Protein 2DBN (pdb70)

InterPro domains:
  IPR010856 Gig2-like [PF07350] (16-419)
  IPR010856 Gig2-like [PTHR30613] (3-420)
  IPR027443 Isopenicillin N synthase-like superfamily [G3DSA:2.60.120.330] (1-421)

Radius of gyration: 21.1 Å; Cα contacts (8 Å, |Δi|>4): 814; chains: 1; bounding box: 50×50×56 Å

Foldseek 3Di:
DLVVQADQADDPDLLVSLLVLLVVLCVLQVCLVVLLVVVLVVVLVVLVVLVVCVVVVHDQAQEAELVCLVVVNQDPVSLVSCQAQQKYKYAQLDPLVLLLVLVVQVVVLCVQLVVVVPHVKDWDLAFFFPSQVCVQLDPSNLSVQLSLLVSAPQADPNDGFFDSNAFAFDTDIKIKFAFQDFFQWWAKFADLEASCCRRHPLNCVLCVCLSNSVLVPRRLRYCHSLQVRAYYDDCHDQFRFQKWKKAASAWAAPPQFFKWWLRGLSCVSSLVSQCSDDPHDSSDSPPDDPPDTHGDDCVRHVSRVSRIGGDHTGRGSMMMIGGNSIIMITHTHGRGDTMGIIRIDTNTGDHPRQLVQLQQVLVCQQQQFRRDVDDGPSSCSPGPSGQHPVNDDPSNCVSSVHD

Nearest PDB structures (foldseek):
  2dbn-assembly1_A  TM=1.002E+00  e=2.010E-84  Escherichia coli
  2dbi-assembly1_A  TM=1.001E+00  e=2.478E-79  Escherichia coli
  2csg-assembly1_A  TM=9.827E-01  e=4.755E-68  Salmonella enterica subsp. enterica serovar Typhimurium str. LT2
  7twe-assembly2_B  TM=9.689E-01  e=1.914E-48  Yersinia pestis CO92
  4rgk-assembly1_A  TM=9.659E-01  e=1.629E-47  Yersinia pestis

Sequence (403 aa):
MASTFTSDTLPADHKAAIRQMKHALRAQLGDVQQIFNQLSDDIATRVAEINALKAQGDAVWPVLSYADIKAGHVTAEQREQIKRRGCAVIKGHFPREQALGWDQSMLDYLDRNRFDEVYRPEIYPIYWSQAQMQARQSEEMANAQSFLNRLWTFESDGKQWFNPDVSVIYPDRIRRRPPGTTSKGLGAHTDSGALERWLLPAYQRVFANVFNGNLAQYDPWHAAHRTEVEEYTVDKCSVFRTFQGWTALSDMLPGQGLLHVVPIPEAMAYVLLRPLLDDVPEDELCGVAPGRVLPVSEQWHPLLIEALTSIPKLEAGDSVWWHCDVIHSVAPVENQQGWGNVMYIPAAPMCEKNLAYAHKVKAALEKGASPGDFPREDYETNWEGRFTLADLNIHGKRALGMD

Organism: Escherichia coli (strain K12) (NCBI:txid83333)

Structure (mmCIF, N/CA/C/O backbone):
data_2DBN
#
_entry.id   2DBN
#
_cell.length_a   69.688
_cell.length_b   69.688
_cell.length_c   174.649
_cell.angle_alpha   90.00
_cell.angle_beta   90.00
_cell.angle_gamma   120.00
#
_symmetry.space_group_name_H-M   'P 31 2 1'
#
loop_
_entity.id
_entity.type
_entity.pdbx_description
1 polymer 'Hypothetical protein ybiU'
2 non-polymer 'SULFATE ION'
3 water water
#
loop_
_atom_site.group_PDB
_atom_site.id
_atom_site.type_symbol
_atom_site.label_atom_id
_atom_site.label_alt_id
_atom_site.label_comp_id
_atom_site.label_asym_id
_atom_site.label_entity_id
_atom_site.label_seq_id
_atom_site.pdbx_PDB_ins_code
_atom_site.Cartn_x
_atom_site.Cartn_y
_atom_site.Cartn_z
_atom_site.occupancy
_atom_site.B_iso_or_equiv
_atom_site.auth_seq_id
_atom_site.auth_comp_id
_atom_site.auth_asym_id
_atom_site.auth_atom_id
_atom_site.pdbx_PDB_model_num
ATOM 1 N N . MET A 1 41 ? 29.353 38.251 67.691 1.00 40.99 1 MET A N 1
ATOM 2 C CA . MET A 1 41 ? 29.185 36.859 68.199 1.00 40.21 1 MET A CA 1
ATOM 3 C C . MET A 1 41 ? 30.188 35.942 67.505 1.00 40.10 1 MET A C 1
ATOM 4 O O . MET A 1 41 ? 30.957 35.239 68.160 1.00 40.52 1 MET A O 1
ATOM 9 N N . ALA A 1 42 ? 30.185 35.968 66.176 1.00 38.58 2 ALA A N 1
ATOM 10 C CA . ALA A 1 42 ? 31.091 35.136 65.392 1.00 37.50 2 ALA A CA 1
ATOM 11 C C . ALA A 1 42 ? 32.501 35.718 65.325 1.00 36.74 2 ALA A C 1
ATOM 12 O O . ALA A 1 42 ? 33.486 34.980 65.296 1.00 36.06 2 ALA A O 1
ATOM 14 N N . SER A 1 43 ? 32.597 37.044 65.306 1.00 36.42 3 SER A N 1
ATOM 15 C CA . SER A 1 43 ? 33.892 37.709 65.227 1.00 35.77 3 SER A CA 1
ATOM 16 C C . SER A 1 43 ? 34.811 37.390 66.405 1.00 34.49 3 SER A C 1
ATOM 17 O O . SER A 1 43 ? 36.018 37.624 66.332 1.00 35.33 3 SER A O 1
ATOM 20 N N . THR A 1 44 ? 34.249 36.853 67.484 1.00 32.62 4 THR A N 1
ATOM 21 C CA . THR A 1 44 ? 35.053 36.522 68.658 1.00 29.85 4 THR A CA 1
ATOM 22 C C . THR A 1 44 ? 35.893 35.268 68.441 1.00 28.38 4 THR A C 1
ATOM 23 O O . THR A 1 44 ? 36.825 35.004 69.202 1.00 27.95 4 THR A O 1
ATOM 27 N N . PHE A 1 45 ? 35.573 34.497 67.404 1.00 25.00 5 PHE A N 1
ATOM 28 C CA . PHE A 1 45 ? 36.317 33.269 67.140 1.00 22.20 5 PHE A CA 1
ATOM 29 C C . PHE A 1 45 ? 36.634 32.986 65.674 1.00 20.63 5 PHE A C 1
ATOM 30 O O . PHE A 1 45 ? 37.471 32.134 65.385 1.00 20.35 5 PHE A O 1
ATOM 38 N N . THR A 1 46 ? 35.973 33.680 64.751 1.00 20.89 6 THR A N 1
ATOM 39 C CA . THR A 1 46 ? 36.224 33.442 63.330 1.00 21.26 6 THR A CA 1
ATOM 40 C C . THR A 1 46 ? 37.553 34.018 62.856 1.00 23.76 6 THR A C 1
ATOM 41 O O . THR A 1 46 ? 38.103 34.940 63.460 1.00 22.52 6 THR A O 1
ATOM 45 N N . SER A 1 47 ? 38.057 33.461 61.761 1.00 23.83 7 SER A N 1
ATOM 46 C CA . SER A 1 47 ? 39.315 33.901 61.170 1.00 25.63 7 SER A CA 1
ATOM 47 C C . SER A 1 47 ? 39.318 33.541 59.691 1.00 24.91 7 SER A C 1
ATOM 48 O O . SER A 1 47 ? 39.016 32.406 59.323 1.00 23.64 7 SER A O 1
ATOM 51 N N . ASP A 1 48 ? 39.657 34.511 58.847 1.00 24.46 8 ASP A N 1
ATOM 52 C CA . ASP A 1 48 ? 39.695 34.287 57.407 1.00 25.25 8 ASP A CA 1
ATOM 53 C C . ASP A 1 48 ? 40.769 33.288 57.007 1.00 23.44 8 ASP A C 1
ATOM 54 O O . ASP A 1 48 ? 40.723 32.723 55.916 1.00 24.07 8 ASP A O 1
ATOM 59 N N . THR A 1 49 ? 41.740 33.081 57.889 1.00 22.14 9 THR A N 1
ATOM 60 C CA . THR A 1 49 ? 42.816 32.139 57.622 1.00 22.81 9 THR A CA 1
ATOM 61 C C . THR A 1 49 ? 43.057 31.262 58.842 1.00 22.83 9 THR A C 1
ATOM 62 O O . THR A 1 49 ? 42.498 31.506 59.911 1.00 23.32 9 THR A O 1
ATOM 66 N N . LEU A 1 50 ? 43.883 30.236 58.675 1.00 23.99 10 LEU A N 1
ATOM 67 C CA . LEU A 1 50 ? 44.188 29.315 59.764 1.00 25.16 10 LEU A CA 1
ATOM 68 C C . LEU A 1 50 ? 44.633 30.056 61.023 1.00 26.52 10 LEU A C 1
ATOM 69 O O . LEU A 1 50 ? 45.607 30.804 61.003 1.00 25.16 10 LEU A O 1
ATOM 74 N N . PRO A 1 51 ? 43.918 29.856 62.141 1.00 27.48 11 PRO A N 1
ATOM 75 C CA . PRO A 1 51 ? 44.280 30.526 63.393 1.00 27.68 11 PRO A CA 1
ATOM 76 C C . PRO A 1 51 ? 45.592 29.983 63.953 1.00 27.26 11 PRO A C 1
ATOM 77 O O . PRO A 1 51 ? 45.878 28.791 63.833 1.00 26.60 11 PRO A O 1
ATOM 81 N N . ALA A 1 52 ? 46.390 30.861 64.553 1.00 27.85 12 ALA A N 1
ATOM 82 C CA . ALA A 1 52 ? 47.672 30.459 65.124 1.00 28.48 12 ALA A CA 1
ATOM 83 C C . ALA A 1 52 ? 47.471 29.408 66.213 1.00 29.22 12 ALA A C 1
ATOM 84 O O . ALA A 1 52 ? 48.290 28.504 66.376 1.00 30.01 12 ALA A O 1
ATOM 86 N N . ASP A 1 53 ? 46.375 29.540 66.953 1.00 28.48 13 ASP A N 1
ATOM 87 C CA . ASP A 1 53 ? 46.036 28.609 68.028 1.00 27.36 13 ASP A CA 1
ATOM 88 C C . ASP A 1 53 ? 44.616 28.123 67.742 1.00 25.86 13 ASP A C 1
ATOM 89 O O . ASP A 1 53 ? 43.647 28.693 68.248 1.00 25.59 13 ASP A O 1
ATOM 94 N N . HIS A 1 54 ? 44.490 27.075 66.934 1.00 23.73 14 HIS A N 1
ATOM 95 C CA . HIS A 1 54 ? 43.170 26.569 66.583 1.00 23.08 14 HIS A CA 1
ATOM 96 C C . HIS A 1 54 ? 42.383 26.005 67.762 1.00 21.84 14 HIS A C 1
ATOM 97 O O . HIS A 1 54 ? 41.160 26.107 67.789 1.00 19.96 14 HIS A O 1
ATOM 104 N N . LYS A 1 55 ? 43.071 25.425 68.742 1.00 20.89 15 LYS A N 1
ATOM 105 C CA . LYS A 1 55 ? 42.372 24.871 69.897 1.00 20.79 15 LYS A CA 1
ATOM 106 C C . LYS A 1 55 ? 41.687 25.973 70.698 1.00 20.43 15 LYS A C 1
ATOM 107 O O . LYS A 1 55 ? 40.561 25.800 71.166 1.00 20.34 15 LYS A O 1
ATOM 113 N N . ALA A 1 56 ? 42.364 27.107 70.855 1.00 19.23 16 ALA A N 1
ATOM 114 C CA . ALA A 1 56 ? 41.790 28.228 71.591 1.00 18.62 16 ALA A CA 1
ATOM 115 C C . ALA A 1 56 ? 40.591 28.793 70.831 1.00 17.66 16 ALA A C 1
ATOM 116 O O . ALA A 1 56 ? 39.587 29.175 71.434 1.00 18.19 16 ALA A O 1
ATOM 118 N N . ALA A 1 57 ? 40.702 28.850 69.507 1.00 17.88 17 ALA A N 1
ATOM 119 C CA . ALA A 1 57 ? 39.616 29.363 68.676 1.00 17.45 17 ALA A CA 1
ATOM 120 C C . ALA A 1 57 ? 38.417 28.428 68.787 1.00 17.08 17 ALA A C 1
ATOM 121 O O . ALA A 1 57 ? 37.268 28.869 68.818 1.00 16.59 17 ALA A O 1
ATOM 123 N N . ILE A 1 58 ? 38.695 27.130 68.844 1.00 16.21 18 ILE A N 1
ATOM 124 C CA . ILE A 1 58 ? 37.642 26.128 68.961 1.00 15.62 18 ILE A CA 1
ATOM 125 C C . ILE A 1 58 ? 36.922 26.291 70.299 1.00 15.44 18 ILE A C 1
ATOM 126 O O . ILE A 1 58 ? 35.692 26.264 70.359 1.00 15.33 18 ILE A O 1
ATOM 131 N N . ARG A 1 59 ? 37.688 26.469 71.371 1.00 14.17 19 ARG A N 1
ATOM 132 C CA . ARG A 1 59 ? 37.084 26.632 72.687 1.00 14.51 19 ARG A CA 1
ATOM 133 C C . ARG A 1 59 ? 36.160 27.851 72.744 1.00 15.18 19 ARG A C 1
ATOM 134 O O . ARG A 1 59 ? 35.055 27.771 73.283 1.00 13.49 19 ARG A O 1
ATOM 142 N N . GLN A 1 60 ? 36.597 28.976 72.182 1.00 14.84 20 GLN A N 1
ATOM 143 C CA . GLN A 1 60 ? 35.766 30.178 72.186 1.00 15.33 20 GLN A CA 1
ATOM 144 C C . GLN A 1 60 ? 34.563 29.978 71.267 1.00 14.48 20 GLN A C 1
ATOM 145 O O . GLN A 1 60 ? 33.462 30.438 71.570 1.00 14.92 20 GLN A O 1
ATOM 151 N N . MET A 1 61 ? 34.769 29.285 70.150 1.00 13.47 21 MET A N 1
ATOM 152 C CA . MET A 1 61 ? 33.672 29.024 69.218 1.00 13.58 21 MET A CA 1
ATOM 153 C C . MET A 1 61 ? 32.574 28.248 69.931 1.00 13.32 21 MET A C 1
ATOM 154 O O . MET A 1 61 ? 31.396 28.579 69.811 1.00 13.84 21 MET A O 1
ATOM 159 N N . LYS A 1 62 ? 32.962 27.225 70.686 1.00 13.37 22 LYS A N 1
ATOM 160 C CA . LYS A 1 62 ? 31.985 26.416 71.401 1.00 13.31 22 LYS A CA 1
ATOM 161 C C . LYS A 1 62 ? 31.226 27.229 72.433 1.00 12.90 22 LYS A C 1
ATOM 162 O O . LYS A 1 62 ? 30.011 27.106 72.555 1.00 13.87 22 LYS A O 1
ATOM 168 N N . HIS A 1 63 ? 31.937 28.064 73.179 1.00 12.08 23 HIS A N 1
ATOM 169 C CA . HIS A 1 63 ? 31.269 28.873 74.189 1.00 12.87 23 HIS A CA 1
ATOM 170 C C . HIS A 1 63 ? 30.267 29.824 73.548 1.00 11.82 23 HIS A C 1
ATOM 171 O O . HIS A 1 63 ? 29.122 29.922 73.986 1.00 13.20 23 HIS A O 1
ATOM 178 N N . ALA A 1 64 ? 30.704 30.520 72.505 1.00 12.83 24 ALA A N 1
ATOM 179 C CA . ALA A 1 64 ? 29.849 31.472 71.812 1.00 13.67 24 ALA A CA 1
ATOM 180 C C . ALA A 1 64 ? 28.617 30.829 71.175 1.00 13.64 24 ALA A C 1
ATOM 181 O O . ALA A 1 64 ? 27.496 31.306 71.360 1.00 13.54 24 ALA A O 1
ATOM 183 N N . LEU A 1 65 ? 28.820 29.747 70.428 1.00 13.34 25 LEU A N 1
ATOM 184 C CA . LEU A 1 65 ? 27.702 29.087 69.763 1.00 13.59 25 LEU A CA 1
ATOM 185 C C . LEU A 1 65 ? 26.760 28.352 70.711 1.00 13.14 25 LEU A C 1
ATOM 186 O O . LEU A 1 65 ? 25.550 28.324 70.486 1.00 13.75 25 LEU A O 1
ATOM 191 N N . ARG A 1 66 ? 27.297 27.751 71.768 1.00 12.29 26 ARG A N 1
ATOM 192 C CA . ARG A 1 66 ? 26.429 27.065 72.718 1.00 13.09 26 ARG A CA 1
ATOM 193 C C . ARG A 1 66 ? 25.509 28.095 73.362 1.00 13.51 26 ARG A C 1
ATOM 194 O O . ARG A 1 66 ? 24.354 27.809 73.659 1.00 13.88 26 ARG A O 1
ATOM 202 N N . ALA A 1 67 ? 26.029 29.301 73.566 1.00 15.92 27 ALA A N 1
ATOM 203 C CA . ALA A 1 67 ? 25.239 30.370 74.164 1.00 16.66 27 ALA A CA 1
ATOM 204 C C . ALA A 1 67 ? 24.135 30.792 73.202 1.00 17.55 27 ALA A C 1
ATOM 205 O O . ALA A 1 67 ? 22.984 30.977 73.603 1.00 18.43 27 ALA A O 1
ATOM 207 N N . GLN A 1 68 ? 24.486 30.942 71.929 1.00 17.69 28 GLN A N 1
ATOM 208 C CA . GLN A 1 68 ? 23.509 31.339 70.920 1.00 19.88 28 GLN A CA 1
ATOM 209 C C . GLN A 1 68 ? 22.414 30.286 70.763 1.00 19.32 28 GLN A C 1
ATOM 210 O O . GLN A 1 68 ? 21.237 30.619 70.624 1.00 19.46 28 GLN A O 1
ATOM 216 N N . LEU A 1 69 ? 22.807 29.016 70.789 1.00 17.42 29 LEU A N 1
ATOM 217 C CA . LEU A 1 69 ? 21.858 27.917 70.651 1.00 17.45 29 LEU A CA 1
ATOM 218 C C . LEU A 1 69 ? 20.963 27.764 71.876 1.00 18.21 29 LEU A C 1
ATOM 219 O O . LEU A 1 69 ? 19.791 27.410 71.752 1.00 18.27 29 LEU A O 1
ATOM 224 N N . GLY A 1 70 ? 21.519 28.029 73.055 1.00 17.79 30 GLY A N 1
ATOM 225 C CA . GLY A 1 70 ? 20.751 27.918 74.282 1.00 18.64 30 GLY A CA 1
ATOM 226 C C . GLY A 1 70 ? 20.622 26.495 74.792 1.00 18.11 30 GLY A C 1
ATOM 227 O O . GLY A 1 70 ? 21.127 26.163 75.862 1.00 18.99 30 GLY A O 1
ATOM 228 N N . ASP A 1 71 ? 19.936 25.654 74.027 1.00 17.76 31 ASP A N 1
ATOM 229 C CA . ASP A 1 71 ? 19.742 24.259 74.402 1.00 17.81 31 ASP A CA 1
ATOM 230 C C . ASP A 1 71 ? 20.100 23.395 73.201 1.00 16.26 31 ASP A C 1
ATOM 231 O O . ASP A 1 71 ? 19.232 22.776 72.591 1.00 16.19 31 ASP A O 1
ATOM 236 N N . VAL A 1 72 ? 21.383 23.346 72.868 1.00 15.81 32 VAL A N 1
ATOM 237 C CA . VAL A 1 72 ? 21.817 22.568 71.719 1.00 14.03 32 VAL A CA 1
ATOM 238 C C . VAL A 1 72 ? 21.364 21.108 71.744 1.00 14.56 32 VAL A C 1
ATOM 239 O O . VAL A 1 72 ? 21.075 20.539 70.695 1.00 14.76 32 VAL A O 1
ATOM 243 N N . GLN A 1 73 ? 21.288 20.494 72.922 1.00 14.27 33 GLN A N 1
ATOM 244 C CA . GLN A 1 73 ? 20.875 19.093 72.978 1.00 14.94 33 GLN A CA 1
ATOM 245 C C . GLN A 1 73 ? 19.461 18.895 72.435 1.00 14.91 33 GLN A C 1
ATOM 246 O O . GLN A 1 73 ? 19.210 17.964 71.673 1.00 14.65 33 GLN A O 1
ATOM 252 N N . GLN A 1 74 ? 18.541 19.774 72.821 1.00 15.80 34 GLN A N 1
ATOM 253 C CA . GLN A 1 74 ? 17.159 19.682 72.351 1.00 18.14 34 GLN A CA 1
ATOM 254 C C . GLN A 1 74 ? 17.101 19.909 70.841 1.00 17.06 34 GLN A C 1
ATOM 255 O O . GLN A 1 74 ? 16.399 19.197 70.119 1.00 17.12 34 GLN A O 1
ATOM 261 N N . ILE A 1 75 ? 17.845 20.906 70.371 1.00 15.35 35 ILE A N 1
ATOM 262 C CA . ILE A 1 75 ? 17.898 21.230 68.950 1.00 14.31 35 ILE A CA 1
ATOM 263 C C . ILE A 1 75 ? 18.471 20.043 68.176 1.00 14.20 35 ILE A C 1
ATOM 264 O O . ILE A 1 75 ? 17.975 19.689 67.105 1.00 14.68 35 ILE A O 1
ATOM 269 N N . PHE A 1 76 ? 19.510 19.425 68.731 1.00 12.81 36 PHE A N 1
ATOM 270 C CA . PHE A 1 76 ? 20.149 18.275 68.097 1.00 13.90 36 PHE A CA 1
ATOM 271 C C . PHE A 1 76 ? 19.197 17.078 68.038 1.00 14.68 36 PHE A C 1
ATOM 272 O O . PHE A 1 76 ? 19.152 16.353 67.042 1.00 14.02 36 PHE A O 1
ATOM 280 N N . ASN A 1 77 ? 18.438 16.872 69.110 1.00 14.66 37 ASN A N 1
ATOM 281 C CA . ASN A 1 77 ? 17.488 15.767 69.163 1.00 16.03 37 ASN A CA 1
ATOM 282 C C . ASN A 1 77 ? 16.436 15.914 68.067 1.00 15.34 37 ASN A C 1
ATOM 283 O O . ASN A 1 77 ? 16.102 14.947 67.382 1.00 16.49 37 ASN A O 1
ATOM 288 N N . GLN A 1 78 ? 15.923 17.128 67.902 1.00 15.80 38 GLN A N 1
ATOM 289 C CA . GLN A 1 78 ? 14.912 17.393 66.885 1.00 16.96 38 GLN A CA 1
ATOM 290 C C . GLN A 1 78 ? 15.494 17.189 65.493 1.00 16.37 38 GLN A C 1
ATOM 291 O O . GLN A 1 78 ? 14.848 16.612 64.616 1.00 15.80 38 GLN A O 1
ATOM 297 N N . LEU A 1 79 ? 16.715 17.675 65.294 1.00 14.94 39 LEU A N 1
ATOM 298 C CA . LEU A 1 79 ? 17.395 17.537 64.010 1.00 14.01 39 LEU A CA 1
ATOM 299 C C . LEU A 1 79 ? 17.612 16.058 63.721 1.00 15.09 39 LEU A C 1
ATOM 300 O O . LEU A 1 79 ? 17.449 15.603 62.584 1.00 14.91 39 LEU A O 1
ATOM 305 N N . SER A 1 80 ? 17.986 15.311 64.755 1.00 13.69 40 SER A N 1
ATOM 306 C CA . SER A 1 80 ? 18.218 13.877 64.614 1.00 15.10 40 SER A CA 1
ATOM 307 C C . SER A 1 80 ? 16.936 13.185 64.172 1.00 16.39 40 SER A C 1
ATOM 308 O O . SER A 1 80 ? 16.965 12.304 63.316 1.00 16.14 40 SER A O 1
ATOM 311 N N . ASP A 1 81 ? 15.811 13.584 64.757 1.00 16.70 41 ASP A N 1
ATOM 312 C CA . ASP A 1 81 ? 14.527 12.994 64.390 1.00 17.06 41 ASP A CA 1
ATOM 313 C C . ASP A 1 81 ? 14.202 13.295 62.928 1.00 16.37 41 ASP A C 1
ATOM 314 O O . ASP A 1 81 ? 13.707 12.432 62.207 1.00 15.76 41 ASP A O 1
ATOM 319 N N . ASP A 1 82 ? 14.488 14.516 62.484 1.00 16.71 42 ASP A N 1
ATOM 320 C CA . ASP A 1 82 ? 14.214 14.884 61.098 1.00 16.79 42 ASP A CA 1
ATOM 321 C C . ASP A 1 82 ? 15.096 14.095 60.141 1.00 16.24 42 ASP A C 1
ATOM 322 O O . ASP A 1 82 ? 14.628 13.602 59.111 1.00 17.01 42 ASP A O 1
ATOM 327 N N . ILE A 1 83 ? 16.375 13.969 60.478 1.00 14.48 43 ILE A N 1
ATOM 328 C CA . ILE A 1 83 ? 17.283 13.214 59.628 1.00 12.83 43 ILE A CA 1
ATOM 329 C C . ILE A 1 83 ? 16.872 11.744 59.648 1.00 13.83 43 ILE A C 1
ATOM 330 O O . ILE A 1 83 ? 16.960 11.053 58.634 1.00 12.87 43 ILE A O 1
ATOM 335 N N . ALA A 1 84 ? 16.394 11.277 60.797 1.00 13.77 44 ALA A N 1
ATOM 336 C CA . ALA A 1 84 ? 15.961 9.890 60.926 1.00 13.98 44 ALA A CA 1
ATOM 337 C C . ALA A 1 84 ? 14.833 9.557 59.950 1.00 13.72 44 ALA A C 1
ATOM 338 O O . ALA A 1 84 ? 14.744 8.430 59.480 1.00 13.68 44 ALA A O 1
ATOM 340 N N . THR A 1 85 ? 13.971 10.527 59.643 1.00 14.43 45 THR A N 1
ATOM 341 C CA . THR A 1 85 ? 12.878 10.257 58.709 1.00 13.72 45 THR A CA 1
ATOM 342 C C . THR A 1 85 ? 13.460 9.927 57.341 1.00 14.72 45 THR A C 1
ATOM 343 O O . THR A 1 85 ? 12.925 9.090 56.608 1.00 14.93 45 THR A O 1
ATOM 347 N N . ARG A 1 86 ? 14.566 10.581 57.004 1.00 14.16 46 ARG A N 1
ATOM 348 C CA . ARG A 1 86 ? 15.226 10.341 55.729 1.00 13.76 46 ARG A CA 1
ATOM 349 C C . ARG A 1 86 ? 15.920 8.981 55.746 1.00 13.57 46 ARG A C 1
ATOM 350 O O . ARG A 1 86 ? 15.881 8.246 54.759 1.00 13.25 46 ARG A O 1
ATOM 358 N N . VAL A 1 87 ? 16.555 8.644 56.866 1.00 11.30 47 VAL A N 1
ATOM 359 C CA . VAL A 1 87 ? 17.225 7.351 56.982 1.00 12.53 47 VAL A CA 1
ATOM 360 C C . VAL A 1 87 ? 16.171 6.256 56.824 1.00 13.02 47 VAL A C 1
ATOM 361 O O . VAL A 1 87 ? 16.416 5.222 56.197 1.00 12.63 47 VAL A O 1
ATOM 365 N N . ALA A 1 88 ? 14.988 6.494 57.383 1.00 12.17 48 ALA A N 1
ATOM 366 C CA . ALA A 1 88 ? 13.902 5.524 57.279 1.00 12.71 48 ALA A CA 1
ATOM 367 C C . ALA A 1 88 ? 13.499 5.346 55.815 1.00 12.33 48 ALA A C 1
ATOM 368 O O . ALA A 1 88 ? 13.287 4.225 55.357 1.00 12.64 48 ALA A O 1
ATOM 370 N N . GLU A 1 89 ? 13.398 6.452 55.081 1.00 13.06 49 GLU A N 1
ATOM 371 C CA . GLU A 1 89 ? 13.035 6.393 53.667 1.00 12.91 49 GLU A CA 1
ATOM 372 C C . GLU A 1 89 ? 14.069 5.577 52.904 1.00 13.34 49 GLU A C 1
ATOM 373 O O . GLU A 1 89 ? 13.726 4.745 52.062 1.00 13.05 49 GLU A O 1
ATOM 379 N N . ILE A 1 90 ? 15.339 5.829 53.205 1.00 12.73 50 ILE A N 1
ATOM 380 C CA . ILE A 1 90 ? 16.444 5.131 52.558 1.00 12.82 50 ILE A CA 1
ATOM 381 C C . ILE A 1 90 ? 16.407 3.632 52.846 1.00 13.54 50 ILE A C 1
ATOM 382 O O . ILE A 1 90 ? 16.595 2.816 51.941 1.00 14.05 50 ILE A O 1
ATOM 387 N N . ASN A 1 91 ? 16.156 3.263 54.100 1.00 13.39 51 ASN A N 1
ATOM 388 C CA . ASN A 1 91 ? 16.095 1.851 54.451 1.00 13.34 51 ASN A CA 1
ATOM 389 C C . ASN A 1 91 ? 14.885 1.167 53.829 1.00 12.70 51 ASN A C 1
ATOM 390 O O . ASN A 1 91 ? 14.927 -0.026 53.534 1.00 14.42 51 ASN A O 1
ATOM 395 N N . ALA A 1 92 ? 13.810 1.922 53.633 1.00 13.73 52 ALA A N 1
ATOM 396 C CA . ALA A 1 92 ? 12.606 1.376 53.018 1.00 14.18 52 ALA A CA 1
ATOM 397 C C . ALA A 1 92 ? 12.908 1.104 51.543 1.00 16.36 52 ALA A C 1
ATOM 398 O O . ALA A 1 92 ? 12.508 0.075 50.987 1.00 15.10 52 ALA A O 1
ATOM 400 N N . LEU A 1 93 ? 13.623 2.029 50.910 1.00 15.08 53 LEU A N 1
ATOM 401 C CA . LEU A 1 93 ? 13.981 1.869 49.507 1.00 15.30 53 LEU A CA 1
ATOM 402 C C . LEU A 1 93 ? 14.895 0.666 49.323 1.00 15.00 53 LEU A C 1
ATOM 403 O O . LEU A 1 93 ? 14.707 -0.127 48.401 1.00 17.18 53 LEU A O 1
ATOM 408 N N . LYS A 1 94 ? 15.883 0.527 50.204 1.00 15.19 54 LYS A N 1
ATOM 409 C CA . LYS A 1 94 ? 16.817 -0.592 50.122 1.00 14.43 54 LYS A CA 1
ATOM 410 C C . LYS A 1 94 ? 16.086 -1.919 50.306 1.00 17.30 54 LYS A C 1
ATOM 411 O O . LYS A 1 94 ? 16.392 -2.904 49.633 1.00 17.34 54 LYS A O 1
ATOM 417 N N . ALA A 1 95 ? 15.115 -1.931 51.215 1.00 16.55 55 ALA A N 1
ATOM 418 C CA . ALA A 1 95 ? 14.331 -3.131 51.494 1.00 19.63 55 ALA A CA 1
ATOM 419 C C . ALA A 1 95 ? 13.517 -3.557 50.275 1.00 20.99 55 ALA A C 1
ATOM 420 O O . ALA A 1 95 ? 13.305 -4.749 50.048 1.00 22.09 55 ALA A O 1
ATOM 422 N N . GLN A 1 96 ? 13.068 -2.581 49.493 1.00 22.48 56 GLN A N 1
ATOM 423 C CA . GLN A 1 96 ? 12.273 -2.855 48.299 1.00 25.72 56 GLN A CA 1
ATOM 424 C C . GLN A 1 96 ? 13.166 -3.109 47.091 1.00 26.34 56 GLN A C 1
ATOM 425 O O . GLN A 1 96 ? 12.682 -3.423 46.002 1.00 26.82 56 GLN A O 1
ATOM 431 N N . GLY A 1 97 ? 14.473 -2.975 47.291 1.00 26.60 57 GLY A N 1
ATOM 432 C CA . GLY A 1 97 ? 15.411 -3.182 46.205 1.00 27.55 57 GLY A CA 1
ATOM 433 C C . GLY A 1 97 ? 15.366 -2.005 45.251 1.00 28.99 57 GLY A C 1
ATOM 434 O O . GLY A 1 97 ? 16.008 -2.020 44.197 1.00 30.10 57 GLY A O 1
ATOM 435 N N . ASP A 1 98 ? 14.603 -0.982 45.625 1.00 28.52 58 ASP A N 1
ATOM 436 C CA . ASP A 1 98 ? 14.463 0.213 44.802 1.00 29.37 58 ASP A CA 1
ATOM 437 C C . ASP A 1 98 ? 15.687 1.105 44.906 1.00 28.42 58 ASP A C 1
ATOM 438 O O . ASP A 1 98 ? 16.381 1.121 45.921 1.00 30.49 58 ASP A O 1
ATOM 443 N N . ALA A 1 99 ? 15.943 1.856 43.843 1.00 28.01 59 ALA A N 1
ATOM 444 C CA . ALA A 1 99 ? 17.088 2.746 43.807 1.00 23.99 59 ALA A CA 1
ATOM 445 C C . ALA A 1 99 ? 16.965 3.867 44.832 1.00 22.05 59 ALA A C 1
ATOM 446 O O . ALA A 1 99 ? 15.879 4.417 45.044 1.00 21.15 59 ALA A O 1
ATOM 448 N N . VAL A 1 100 ? 18.088 4.182 45.472 1.00 15.73 60 VAL A N 1
ATOM 449 C CA . VAL A 1 100 ? 18.158 5.247 46.464 1.00 13.64 60 VAL A CA 1
ATOM 450 C C . VAL A 1 100 ? 18.732 6.467 45.745 1.00 12.38 60 VAL A C 1
ATOM 451 O O . VAL A 1 100 ? 18.167 7.560 45.801 1.00 12.14 60 VAL A O 1
ATOM 455 N N . TRP A 1 101 ? 19.861 6.278 45.069 1.00 12.75 61 TRP A N 1
ATOM 456 C CA . TRP A 1 101 ? 20.460 7.366 44.300 1.00 11.27 61 TRP A CA 1
ATOM 457 C C . TRP A 1 101 ? 19.484 7.733 43.187 1.00 11.92 61 TRP A C 1
ATOM 458 O O . TRP A 1 101 ? 19.006 6.854 42.472 1.00 12.55 61 TRP A O 1
ATOM 469 N N . PRO A 1 102 ? 19.163 9.028 43.025 1.00 11.47 62 PRO A N 1
ATOM 470 C CA . PRO A 1 102 ? 18.238 9.363 41.938 1.00 12.72 62 PRO A CA 1
ATOM 471 C C . PRO A 1 102 ? 18.922 8.993 40.618 1.00 13.12 62 PRO A C 1
ATOM 472 O O . PRO A 1 102 ? 20.119 9.239 40.445 1.00 13.24 62 PRO A O 1
ATOM 476 N N . VAL A 1 103 ? 18.175 8.395 39.697 1.00 12.70 63 VAL A N 1
ATOM 477 C CA . VAL A 1 103 ? 18.738 8.002 38.411 1.00 14.13 63 VAL A CA 1
ATOM 478 C C . VAL A 1 103 ? 18.042 8.738 37.273 1.00 14.41 63 VAL A C 1
ATOM 479 O O . VAL A 1 103 ? 16.832 8.608 37.090 1.00 15.57 63 VAL A O 1
ATOM 483 N N . LEU A 1 104 ? 18.808 9.523 36.520 1.00 13.93 64 LEU A N 1
ATOM 484 C CA . LEU A 1 104 ? 18.264 10.273 35.391 1.00 15.91 64 LEU A CA 1
ATOM 485 C C . LEU A 1 104 ? 18.986 9.863 34.122 1.00 14.96 64 LEU A C 1
ATOM 486 O O . LEU A 1 104 ? 20.156 9.487 34.161 1.00 14.93 64 LEU A O 1
ATOM 491 N N . SER A 1 105 ? 18.294 9.932 32.993 1.00 13.85 65 SER A N 1
ATOM 492 C CA . SER A 1 105 ? 18.931 9.587 31.730 1.00 13.88 65 SER A CA 1
ATOM 493 C C . SER A 1 105 ? 19.507 10.871 31.153 1.00 13.37 65 SER A C 1
ATOM 494 O O . SER A 1 105 ? 18.896 11.941 31.260 1.00 12.65 65 SER A O 1
ATOM 497 N N . TYR A 1 106 ? 20.688 10.780 30.555 1.00 12.64 66 TYR A N 1
ATOM 498 C CA . TYR A 1 106 ? 21.278 11.966 29.962 1.00 12.77 66 TYR A CA 1
ATOM 499 C C . TYR A 1 106 ? 20.352 12.423 28.835 1.00 12.29 66 TYR A C 1
ATOM 500 O O . TYR A 1 106 ? 20.209 13.620 28.578 1.00 12.29 66 TYR A O 1
ATOM 509 N N . ALA A 1 107 ? 19.720 11.460 28.172 1.00 13.50 67 ALA A N 1
ATOM 510 C CA . ALA A 1 107 ? 18.802 11.771 27.083 1.00 14.44 67 ALA A CA 1
ATOM 511 C C . ALA A 1 107 ? 17.801 12.833 27.532 1.00 14.51 67 ALA A C 1
ATOM 512 O O . ALA A 1 107 ? 17.509 13.774 26.792 1.00 14.69 67 ALA A O 1
ATOM 514 N N . ASP A 1 108 ? 17.277 12.690 28.747 1.00 14.33 68 ASP A N 1
ATOM 515 C CA . ASP A 1 108 ? 16.321 13.665 29.257 1.00 13.77 68 ASP A CA 1
ATOM 516 C C . ASP A 1 108 ? 16.984 15.006 29.552 1.00 13.84 68 ASP A C 1
ATOM 517 O O . ASP A 1 108 ? 16.394 16.054 29.322 1.00 15.36 68 ASP A O 1
ATOM 522 N N . ILE A 1 109 ? 18.212 14.978 30.063 1.00 14.14 69 ILE A N 1
ATOM 523 C CA . ILE A 1 109 ? 18.921 16.221 30.345 1.00 13.21 69 ILE A CA 1
ATOM 524 C C . ILE A 1 109 ? 19.150 16.968 29.029 1.00 14.29 69 ILE A C 1
ATOM 525 O O . ILE A 1 109 ? 18.904 18.171 28.934 1.00 15.04 69 ILE A O 1
ATOM 530 N N . LYS A 1 110 ? 19.617 16.243 28.017 1.00 14.09 70 LYS A N 1
ATOM 531 C CA . LYS A 1 110 ? 19.881 16.822 26.702 1.00 14.65 70 LYS A CA 1
ATOM 532 C C . LYS A 1 110 ? 18.620 17.416 26.080 1.00 15.67 70 LYS A C 1
ATOM 533 O O . LYS A 1 110 ? 18.656 18.503 25.502 1.00 15.66 70 LYS A O 1
ATOM 539 N N . ALA A 1 111 ? 17.511 16.693 26.202 1.00 14.72 71 ALA A N 1
ATOM 540 C CA . ALA A 1 111 ? 16.237 17.123 25.632 1.00 16.03 71 ALA A CA 1
ATOM 541 C C . ALA A 1 111 ? 15.516 18.155 26.486 1.00 17.32 71 ALA A C 1
ATOM 542 O O . ALA A 1 111 ? 14.546 18.769 26.037 1.00 17.22 71 ALA A O 1
ATOM 544 N N . GLY A 1 112 ? 15.994 18.348 27.710 1.00 17.04 72 GLY A N 1
ATOM 545 C CA . GLY A 1 112 ? 15.363 19.298 28.608 1.00 17.77 72 GLY A CA 1
ATOM 546 C C . GLY A 1 112 ? 14.048 18.730 29.098 1.00 17.69 72 GLY A C 1
ATOM 547 O O . GLY A 1 112 ? 13.087 19.469 29.325 1.00 18.71 72 GLY A O 1
ATOM 548 N N . HIS A 1 113 ? 14.003 17.411 29.266 1.00 17.19 73 HIS A N 1
ATOM 549 C CA . HIS A 1 113 ? 12.784 16.748 29.718 1.00 17.32 73 HIS A CA 1
ATOM 550 C C . HIS A 1 113 ? 12.842 16.156 31.123 1.00 15.74 73 HIS A C 1
ATOM 551 O O . HIS A 1 113 ? 12.077 15.247 31.441 1.00 17.05 73 HIS A O 1
ATOM 558 N N . VAL A 1 114 ? 13.750 16.643 31.963 1.00 15.19 74 VAL A N 1
ATOM 559 C CA . VAL A 1 114 ? 13.813 16.135 33.332 1.00 13.88 74 VAL A CA 1
ATOM 560 C C . VAL A 1 114 ? 12.590 16.704 34.053 1.00 14.45 74 VAL A C 1
ATOM 561 O O . VAL A 1 114 ? 12.341 17.910 34.004 1.00 15.75 74 VAL A O 1
ATOM 565 N N . THR A 1 115 ? 11.823 15.842 34.714 1.00 13.38 75 THR A N 1
ATOM 566 C CA . THR A 1 115 ? 10.618 16.293 35.405 1.00 13.52 75 THR A CA 1
ATOM 567 C C . THR A 1 115 ? 10.890 17.001 36.727 1.00 13.62 75 THR A C 1
ATOM 568 O O . THR A 1 115 ? 11.947 16.836 37.335 1.00 13.00 75 THR A O 1
ATOM 572 N N . ALA A 1 116 ? 9.919 17.794 37.170 1.00 13.81 76 ALA A N 1
ATOM 573 C CA . ALA A 1 116 ? 10.051 18.513 38.426 1.00 14.52 76 ALA A CA 1
ATOM 574 C C . ALA A 1 116 ? 10.258 17.500 39.549 1.00 14.22 76 ALA A C 1
ATOM 575 O O . ALA A 1 116 ? 11.019 17.748 40.483 1.00 13.53 76 ALA A O 1
ATOM 577 N N . GLU A 1 117 ? 9.583 16.358 39.451 1.00 14.84 77 GLU A N 1
ATOM 578 C CA . GLU A 1 117 ? 9.708 15.314 40.465 1.00 16.83 77 GLU A CA 1
ATOM 579 C C . GLU A 1 117 ? 11.147 14.816 40.522 1.00 14.79 77 GLU A C 1
ATOM 580 O O . GLU A 1 117 ? 11.698 14.592 41.603 1.00 14.53 77 GLU A O 1
ATOM 586 N N . GLN A 1 118 ? 11.755 14.637 39.354 1.00 14.22 78 GLN A N 1
ATOM 587 C CA . GLN A 1 118 ? 13.134 14.173 39.291 1.00 14.55 78 GLN A CA 1
ATOM 588 C C . GLN A 1 118 ? 14.090 15.196 39.899 1.00 14.50 78 GLN A C 1
ATOM 589 O O . GLN A 1 118 ? 15.049 14.836 40.589 1.00 12.88 78 GLN A O 1
ATOM 595 N N . ARG A 1 119 ? 13.837 16.474 39.643 1.00 12.75 79 ARG A N 1
ATOM 596 C CA . ARG A 1 119 ? 14.695 17.516 40.194 1.00 13.10 79 ARG A CA 1
ATOM 597 C C . ARG A 1 119 ? 14.537 17.517 41.711 1.00 12.79 79 ARG A C 1
ATOM 598 O O . ARG A 1 119 ? 15.517 17.658 42.444 1.00 11.99 79 ARG A O 1
ATOM 606 N N . GLU A 1 120 ? 13.301 17.335 42.170 1.00 11.95 80 GLU A N 1
ATOM 607 C CA . GLU A 1 120 ? 12.995 17.293 43.600 1.00 14.40 80 GLU A CA 1
ATOM 608 C C . GLU A 1 120 ? 13.762 16.168 44.280 1.00 13.92 80 GLU A C 1
ATOM 609 O O . GLU A 1 120 ? 14.313 16.353 45.367 1.00 12.46 80 GLU A O 1
ATOM 615 N N . GLN A 1 121 ? 13.789 15.003 43.636 1.00 13.72 81 GLN A N 1
ATOM 616 C CA . GLN A 1 121 ? 14.493 13.843 44.179 1.00 12.72 81 GLN A CA 1
ATOM 617 C C . GLN A 1 121 ? 15.968 14.139 44.407 1.00 12.11 81 GLN A C 1
ATOM 618 O O . GLN A 1 121 ? 16.534 13.758 45.435 1.00 11.08 81 GLN A O 1
ATOM 624 N N . ILE A 1 122 ? 16.603 14.806 43.448 1.00 11.88 82 ILE A N 1
ATOM 625 C CA . ILE A 1 122 ? 18.015 15.128 43.603 1.00 10.63 82 ILE A CA 1
ATOM 626 C C . ILE A 1 122 ? 18.222 16.102 44.763 1.00 11.31 82 ILE A C 1
ATOM 627 O O . ILE A 1 122 ? 19.186 15.985 45.516 1.00 11.61 82 ILE A O 1
ATOM 632 N N . LYS A 1 123 ? 17.320 17.064 44.922 1.00 11.40 83 LYS A N 1
ATOM 633 C CA . LYS A 1 123 ? 17.470 18.008 46.023 1.00 11.46 83 LYS A CA 1
ATOM 634 C C . LYS A 1 123 ? 17.251 17.302 47.358 1.00 11.88 83 LYS A C 1
ATOM 635 O O . LYS A 1 123 ? 17.844 17.672 48.369 1.00 12.62 83 LYS A O 1
ATOM 641 N N . ARG A 1 124 ? 16.411 16.272 47.361 1.00 10.65 84 ARG A N 1
ATOM 642 C CA . ARG A 1 124 ? 16.154 15.542 48.597 1.00 10.70 84 ARG A CA 1
ATOM 643 C C . ARG A 1 124 ? 17.319 14.619 48.964 1.00 10.95 84 ARG A C 1
ATOM 644 O O . ARG A 1 124 ? 17.692 14.525 50.137 1.00 10.61 84 ARG A O 1
ATOM 652 N N . ARG A 1 125 ? 17.901 13.956 47.965 1.00 10.40 85 ARG A N 1
ATOM 653 C CA . ARG A 1 125 ? 19.000 13.016 48.210 1.00 10.53 85 ARG A CA 1
ATOM 654 C C . ARG A 1 125 ? 20.412 13.590 48.104 1.00 10.75 85 ARG A C 1
ATOM 655 O O . ARG A 1 125 ? 21.369 12.970 48.573 1.00 11.24 85 ARG A O 1
ATOM 663 N N . GLY A 1 126 ? 20.546 14.755 47.477 1.00 10.51 86 GLY A N 1
ATOM 664 C CA . GLY A 1 126 ? 21.855 15.380 47.348 1.00 10.92 86 GLY A CA 1
ATOM 665 C C . GLY A 1 126 ? 22.836 14.664 46.434 1.00 10.19 86 GLY A C 1
ATOM 666 O O . GLY A 1 126 ? 24.047 14.860 46.539 1.00 9.67 86 GLY A O 1
ATOM 667 N N . CYS A 1 127 ? 22.326 13.831 45.535 1.00 10.07 87 CYS A N 1
ATOM 668 C CA . CYS A 1 127 ? 23.190 13.100 44.616 1.00 9.20 87 CYS A CA 1
ATOM 669 C C . CYS A 1 127 ? 22.401 12.633 43.404 1.00 9.58 87 CYS A C 1
ATOM 670 O O . CYS A 1 127 ? 21.169 12.711 43.381 1.00 10.56 87 CYS A O 1
ATOM 673 N N . ALA A 1 128 ? 23.113 12.150 42.395 1.00 9.84 88 ALA A N 1
ATOM 674 C CA . ALA A 1 128 ? 22.456 11.684 41.188 1.00 10.07 88 ALA A CA 1
ATOM 675 C C . ALA A 1 128 ? 23.352 10.845 40.302 1.00 9.88 88 ALA A C 1
ATOM 676 O O . ALA A 1 128 ? 24.572 11.004 40.294 1.00 11.42 88 ALA A O 1
ATOM 678 N N . VAL A 1 129 ? 22.725 9.939 39.563 1.00 9.64 89 VAL A N 1
ATOM 679 C CA . VAL A 1 129 ? 23.428 9.100 38.606 1.00 8.99 89 VAL A CA 1
ATOM 680 C C . VAL A 1 129 ? 22.880 9.525 37.248 1.00 11.18 89 VAL A C 1
ATOM 681 O O . VAL A 1 129 ? 21.664 9.514 37.043 1.00 11.83 89 VAL A O 1
ATOM 685 N N . ILE A 1 130 ? 23.762 9.929 36.338 1.00 10.44 90 ILE A N 1
ATOM 686 C CA . ILE A 1 130 ? 23.334 10.315 34.996 1.00 11.29 90 ILE A CA 1
ATOM 687 C C . ILE A 1 130 ? 23.679 9.141 34.092 1.00 10.26 90 ILE A C 1
ATOM 688 O O . ILE A 1 130 ? 24.852 8.870 33.821 1.00 10.82 90 ILE A O 1
ATOM 693 N N . LYS A 1 131 ? 22.646 8.428 33.654 1.00 10.09 91 LYS A N 1
ATOM 694 C CA . LYS A 1 131 ? 22.821 7.259 32.799 1.00 10.94 91 LYS A CA 1
ATOM 695 C C . LYS A 1 131 ? 23.139 7.623 31.358 1.00 11.96 91 LYS A C 1
ATOM 696 O O . LYS A 1 131 ? 22.451 8.442 30.742 1.00 12.17 91 LYS A O 1
ATOM 702 N N . GLY A 1 132 ? 24.190 7.005 30.827 1.00 10.68 92 GLY A N 1
ATOM 703 C CA . GLY A 1 132 ? 24.586 7.257 29.454 1.00 11.01 92 GLY A CA 1
ATOM 704 C C . GLY A 1 132 ? 24.968 8.694 29.173 1.00 10.87 92 GLY A C 1
ATOM 705 O O . GLY A 1 132 ? 24.636 9.227 28.117 1.00 11.72 92 GLY A O 1
ATOM 706 N N . HIS A 1 133 ? 25.663 9.325 30.117 1.00 9.92 93 HIS A N 1
ATOM 707 C CA . HIS A 1 133 ? 26.101 10.702 29.939 1.00 9.65 93 HIS A CA 1
ATOM 708 C C . HIS A 1 133 ? 26.893 10.729 28.633 1.00 10.22 93 HIS A C 1
ATOM 709 O O . HIS A 1 133 ? 26.783 11.665 27.836 1.00 10.18 93 HIS A O 1
ATOM 716 N N . PHE A 1 134 ? 27.691 9.686 28.427 1.00 10.55 94 PHE A N 1
ATOM 717 C CA . PHE A 1 134 ? 28.473 9.515 27.205 1.00 11.88 94 PHE A CA 1
ATOM 718 C C . PHE A 1 134 ? 28.232 8.082 26.748 1.00 11.83 94 PHE A C 1
ATOM 719 O O . PHE A 1 134 ? 27.994 7.198 27.574 1.00 11.31 94 PHE A O 1
ATOM 727 N N . PRO A 1 135 ? 28.260 7.833 25.428 1.00 12.64 95 PRO A N 1
ATOM 728 C CA . PRO A 1 135 ? 28.042 6.462 24.959 1.00 12.08 95 PRO A CA 1
ATOM 729 C C . PRO A 1 135 ? 29.099 5.564 25.593 1.00 11.69 95 PRO A C 1
ATOM 730 O O . PRO A 1 135 ? 30.228 5.998 25.827 1.00 11.67 95 PRO A O 1
ATOM 734 N N . ARG A 1 136 ? 28.735 4.319 25.880 1.00 12.99 96 ARG A N 1
ATOM 735 C CA . ARG A 1 136 ? 29.675 3.396 26.499 1.00 11.27 96 ARG A CA 1
ATOM 736 C C . ARG A 1 136 ? 30.965 3.281 25.692 1.00 10.87 96 ARG A C 1
ATOM 737 O O . ARG A 1 136 ? 32.062 3.323 26.255 1.00 10.13 96 ARG A O 1
ATOM 745 N N . GLU A 1 137 ? 30.845 3.153 24.373 1.00 11.18 97 GLU A N 1
ATOM 746 C CA . GLU A 1 137 ? 32.032 3.036 23.532 1.00 11.25 97 GLU A CA 1
ATOM 747 C C . GLU A 1 137 ? 32.883 4.302 23.541 1.00 11.68 97 GLU A C 1
ATOM 748 O O . GLU A 1 137 ? 34.096 4.237 23.342 1.00 11.77 97 GLU A O 1
ATOM 754 N N . GLN A 1 138 ? 32.263 5.456 23.769 1.00 11.78 98 GLN A N 1
ATOM 755 C CA . GLN A 1 138 ? 33.036 6.692 23.819 1.00 11.46 98 GLN A CA 1
ATOM 756 C C . GLN A 1 138 ? 33.869 6.702 25.100 1.00 10.67 98 GLN A C 1
ATOM 757 O O . GLN A 1 138 ? 35.044 7.073 25.082 1.00 10.68 98 GLN A O 1
ATOM 763 N N . ALA A 1 139 ? 33.259 6.282 26.207 1.00 9.83 99 ALA A N 1
ATOM 764 C CA . ALA A 1 139 ? 33.950 6.248 27.494 1.00 10.12 99 ALA A CA 1
ATOM 765 C C . ALA A 1 139 ? 35.095 5.239 27.469 1.00 10.68 99 ALA A C 1
ATOM 766 O O . ALA A 1 139 ? 36.197 5.528 27.924 1.00 10.72 99 ALA A O 1
ATOM 768 N N . LEU A 1 140 ? 34.832 4.048 26.942 1.00 11.72 100 LEU A N 1
ATOM 769 C CA . LEU A 1 140 ? 35.876 3.032 26.863 1.00 10.71 100 LEU A CA 1
ATOM 770 C C . LEU A 1 140 ? 36.983 3.544 25.946 1.00 11.30 100 LEU A C 1
ATOM 771 O O . LEU A 1 140 ? 38.173 3.338 26.208 1.00 12.94 100 LEU A O 1
ATOM 776 N N . GLY A 1 141 ? 36.578 4.212 24.869 1.00 11.26 101 GLY A N 1
ATOM 777 C CA . GLY A 1 141 ? 37.529 4.759 23.920 1.00 11.93 101 GLY A CA 1
ATOM 778 C C . GLY A 1 141 ? 38.441 5.789 24.558 1.00 13.29 101 GLY A C 1
ATOM 779 O O . GLY A 1 141 ? 39.630 5.862 24.235 1.00 12.33 101 GLY A O 1
ATOM 780 N N . TRP A 1 142 ? 37.888 6.601 25.455 1.00 12.28 102 TRP A N 1
ATOM 781 C CA . TRP A 1 142 ? 38.684 7.612 26.140 1.00 13.64 102 TRP A CA 1
ATOM 782 C C . TRP A 1 142 ? 39.724 6.948 27.038 1.00 14.00 102 TRP A C 1
ATOM 783 O O . TRP A 1 142 ? 40.866 7.399 27.119 1.00 13.39 102 TRP A O 1
ATOM 794 N N . ASP A 1 143 ? 39.329 5.867 27.704 1.00 14.11 103 ASP A N 1
ATOM 795 C CA . ASP A 1 143 ? 40.243 5.149 28.584 1.00 13.90 103 ASP A CA 1
ATOM 796 C C . ASP A 1 143 ? 41.423 4.614 27.769 1.00 13.99 103 ASP A C 1
ATOM 797 O O . ASP A 1 143 ? 42.581 4.765 28.162 1.00 13.39 103 ASP A O 1
ATOM 802 N N . GLN A 1 144 ? 41.130 4.007 26.623 1.00 14.17 104 GLN A N 1
ATOM 803 C CA . GLN A 1 144 ? 42.180 3.463 25.764 1.00 12.83 104 GLN A CA 1
ATOM 804 C C . GLN A 1 144 ? 43.031 4.581 25.167 1.00 13.24 104 GLN A C 1
ATOM 805 O O . GLN A 1 144 ? 44.243 4.429 24.992 1.00 12.39 104 GLN A O 1
ATOM 811 N N . SER A 1 145 ? 42.390 5.700 24.849 1.00 11.63 105 SER A N 1
ATOM 812 C CA . SER A 1 145 ? 43.097 6.847 24.282 1.00 13.14 105 SER A CA 1
ATOM 813 C C . SER A 1 145 ? 44.151 7.362 25.268 1.00 13.25 105 SER A C 1
ATOM 814 O O . SER A 1 145 ? 45.282 7.680 24.878 1.00 12.94 105 SER A O 1
ATOM 817 N N . MET A 1 146 ? 43.785 7.448 26.543 1.00 14.14 106 MET A N 1
ATOM 818 C CA . MET A 1 146 ? 44.725 7.921 27.555 1.00 13.49 106 MET A CA 1
ATOM 819 C C . MET A 1 146 ? 45.887 6.942 27.690 1.00 14.70 106 MET A C 1
ATOM 820 O O . MET A 1 146 ? 47.034 7.351 27.834 1.00 13.60 106 MET A O 1
ATOM 825 N N . LEU A 1 147 ? 45.590 5.648 27.646 1.00 13.65 107 LEU A N 1
ATOM 826 C CA . LEU A 1 147 ? 46.641 4.645 27.749 1.00 13.54 107 LEU A CA 1
ATOM 827 C C . LEU A 1 147 ? 47.628 4.775 26.590 1.00 12.60 107 LEU A C 1
ATOM 828 O O . LEU A 1 147 ? 48.840 4.669 26.787 1.00 13.99 107 LEU A O 1
ATOM 833 N N . ASP A 1 148 ? 47.115 5.005 25.383 1.00 13.42 108 ASP A N 1
ATOM 834 C CA . ASP A 1 148 ? 47.979 5.146 24.212 1.00 13.09 108 ASP A CA 1
ATOM 835 C C . ASP A 1 148 ? 48.835 6.407 24.321 1.00 14.20 108 ASP A C 1
ATOM 836 O O . ASP A 1 148 ? 49.975 6.437 23.855 1.00 12.64 108 ASP A O 1
ATOM 841 N N . TYR A 1 149 ? 48.269 7.441 24.937 1.00 13.12 109 TYR A N 1
ATOM 842 C CA . TYR A 1 149 ? 48.956 8.714 25.144 1.00 14.48 109 TYR A CA 1
ATOM 843 C C . TYR A 1 149 ? 50.125 8.474 26.103 1.00 14.81 109 TYR A C 1
ATOM 844 O O . TYR A 1 149 ? 51.224 8.995 25.905 1.00 15.27 109 TYR A O 1
ATOM 853 N N . LEU A 1 150 ? 49.882 7.669 27.133 1.00 15.32 110 LEU A N 1
ATOM 854 C CA . LEU A 1 150 ? 50.916 7.338 28.109 1.00 16.50 110 LEU A CA 1
ATOM 855 C C . LEU A 1 150 ? 52.043 6.543 27.445 1.00 16.40 110 LEU A C 1
ATOM 856 O O . LEU A 1 150 ? 53.221 6.819 27.675 1.00 16.94 110 LEU A O 1
ATOM 861 N N . ASP A 1 151 ? 51.679 5.556 26.626 1.00 16.19 111 ASP A N 1
ATOM 862 C CA . ASP A 1 151 ? 52.672 4.731 25.938 1.00 16.48 111 ASP A CA 1
ATOM 863 C C . ASP A 1 151 ? 53.496 5.550 24.965 1.00 17.28 111 ASP A C 1
ATOM 864 O O . ASP A 1 151 ? 54.715 5.396 24.885 1.00 17.28 111 ASP A O 1
ATOM 869 N N . ARG A 1 152 ? 52.820 6.412 24.214 1.00 16.31 112 ARG A N 1
ATOM 870 C CA . ARG A 1 152 ? 53.493 7.253 23.238 1.00 16.66 112 ARG A CA 1
ATOM 871 C C . ARG A 1 152 ? 54.596 8.071 23.892 1.00 17.02 112 ARG A C 1
ATOM 872 O O . ARG A 1 152 ? 55.635 8.325 23.285 1.00 19.28 112 ARG A O 1
ATOM 880 N N . ASN A 1 153 ? 54.366 8.477 25.134 1.00 17.83 113 ASN A N 1
ATOM 881 C CA . ASN A 1 153 ? 55.340 9.284 25.848 1.00 18.24 113 ASN A CA 1
ATOM 882 C C . ASN A 1 153 ? 56.162 8.505 26.866 1.00 19.67 113 ASN A C 1
ATOM 883 O O . ASN A 1 153 ? 56.726 9.083 27.799 1.00 18.92 113 ASN A O 1
ATOM 888 N N . ARG A 1 154 ? 56.226 7.191 26.670 1.00 21.15 114 ARG A N 1
ATOM 889 C CA . ARG A 1 154 ? 56.996 6.299 27.531 1.00 23.97 114 ARG A CA 1
ATOM 890 C C . ARG A 1 154 ? 56.851 6.573 29.022 1.00 24.67 114 ARG A C 1
ATOM 891 O O . ARG A 1 154 ? 57.841 6.677 29.743 1.00 24.97 114 ARG A O 1
ATOM 899 N N . PHE A 1 155 ? 55.609 6.665 29.483 1.00 24.72 115 PHE A N 1
ATOM 900 C CA . PHE A 1 155 ? 55.327 6.936 30.886 1.00 26.42 115 PHE A CA 1
ATOM 901 C C . PHE A 1 155 ? 56.049 5.988 31.844 1.00 27.57 115 PHE A C 1
ATOM 902 O O . PHE A 1 155 ? 56.600 6.422 32.856 1.00 27.44 115 PHE A O 1
ATOM 910 N N . ASP A 1 156 ? 56.036 4.697 31.530 1.00 29.56 116 ASP A N 1
ATOM 911 C CA . ASP A 1 156 ? 56.682 3.704 32.383 1.00 32.04 116 ASP A CA 1
ATOM 912 C C . ASP A 1 156 ? 58.179 3.942 32.547 1.00 33.21 116 ASP A C 1
ATOM 913 O O . ASP A 1 156 ? 58.769 3.549 33.553 1.00 33.13 116 ASP A O 1
ATOM 918 N N . GLU A 1 157 ? 58.786 4.590 31.559 1.00 34.28 117 GLU A N 1
ATOM 919 C CA . GLU A 1 157 ? 60.216 4.871 31.596 1.00 36.15 117 GLU A CA 1
ATOM 920 C C . GLU A 1 157 ? 60.548 6.179 32.307 1.00 36.39 117 GLU A C 1
ATOM 921 O O . GLU A 1 157 ? 61.641 6.332 32.853 1.00 37.76 117 GLU A O 1
ATOM 927 N N . VAL A 1 158 ? 59.610 7.120 32.304 1.00 35.38 118 VAL A N 1
ATOM 928 C CA . VAL A 1 158 ? 59.842 8.412 32.938 1.00 35.32 118 VAL A CA 1
ATOM 929 C C . VAL A 1 158 ? 59.227 8.563 34.325 1.00 35.49 118 VAL A C 1
ATOM 930 O O . VAL A 1 158 ? 59.690 9.377 35.123 1.00 35.63 118 VAL A O 1
ATOM 934 N N . TYR A 1 159 ? 58.190 7.784 34.619 1.00 36.13 119 TYR A N 1
ATOM 935 C CA . TYR A 1 159 ? 57.537 7.872 35.921 1.00 37.15 119 TYR A CA 1
ATOM 936 C C . TYR A 1 159 ? 58.475 7.456 37.051 1.00 38.13 119 TYR A C 1
ATOM 937 O O . TYR A 1 159 ? 59.513 6.830 36.755 1.00 38.78 119 TYR A O 1
ATOM 946 N N . ARG A 1 174 ? 45.335 -3.033 44.578 1.00 52.03 134 ARG A N 1
ATOM 947 C CA . ARG A 1 174 ? 46.440 -2.080 44.274 1.00 52.05 134 ARG A CA 1
ATOM 948 C C . ARG A 1 174 ? 46.001 -0.957 43.330 1.00 51.22 134 ARG A C 1
ATOM 949 O O . ARG A 1 174 ? 46.359 -0.945 42.151 1.00 51.49 134 ARG A O 1
ATOM 957 N N . PRO A 1 175 ? 45.212 0.004 43.841 1.00 49.72 135 PRO A N 1
ATOM 958 C CA . PRO A 1 175 ? 44.738 1.125 43.023 1.00 48.49 135 PRO A CA 1
ATOM 959 C C . PRO A 1 175 ? 45.876 2.083 42.680 1.00 46.88 135 PRO A C 1
ATOM 960 O O . PRO A 1 175 ? 46.930 2.055 43.317 1.00 48.36 135 PRO A O 1
ATOM 964 N N . GLU A 1 176 ? 45.665 2.927 41.676 1.00 44.18 136 GLU A N 1
ATOM 965 C CA . GLU A 1 176 ? 46.694 3.877 41.273 1.00 40.05 136 GLU A CA 1
ATOM 966 C C . GLU A 1 176 ? 46.113 5.106 40.578 1.00 37.01 136 GLU A C 1
ATOM 967 O O . GLU A 1 176 ? 45.269 5.001 39.685 1.00 33.47 136 GLU A O 1
ATOM 973 N N . ILE A 1 177 ? 46.574 6.274 41.013 1.00 32.89 137 ILE A N 1
ATOM 974 C CA . ILE A 1 177 ? 46.131 7.546 40.462 1.00 30.52 137 ILE A CA 1
ATOM 975 C C . ILE A 1 177 ? 47.222 8.057 39.532 1.00 29.21 137 ILE A C 1
ATOM 976 O O . ILE A 1 177 ? 48.382 8.166 39.927 1.00 27.93 137 ILE A O 1
ATOM 981 N N . TYR A 1 178 ? 46.848 8.364 38.295 1.00 27.76 138 TYR A N 1
ATOM 982 C CA . TYR A 1 178 ? 47.803 8.853 37.308 1.00 26.75 138 TYR A CA 1
ATOM 983 C C . TYR A 1 178 ? 47.985 10.366 37.382 1.00 24.86 138 TYR A C 1
ATOM 984 O O . TYR A 1 178 ? 47.011 11.119 37.383 1.00 23.96 138 TYR A O 1
AT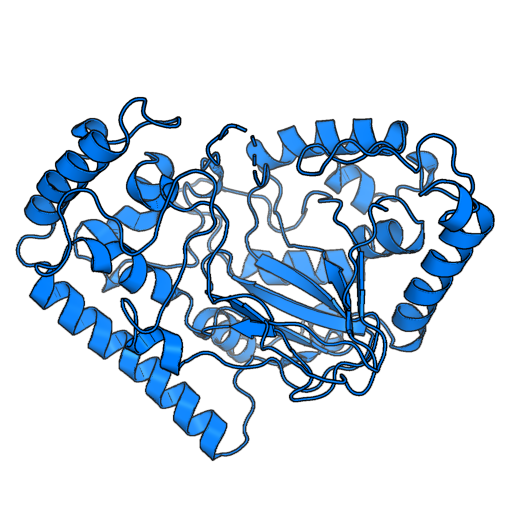OM 993 N N . PRO A 1 179 ? 49.243 10.829 37.458 1.00 22.63 139 PRO A N 1
ATOM 994 C CA . PRO A 1 179 ? 49.543 12.261 37.532 1.00 20.69 139 PRO A CA 1
ATOM 995 C C . PRO A 1 179 ? 49.512 12.873 36.134 1.00 19.03 139 PRO A C 1
ATOM 996 O O . PRO A 1 179 ? 50.442 13.568 35.722 1.00 17.65 139 PRO A O 1
ATOM 1000 N N . ILE A 1 180 ? 48.429 12.596 35.414 1.00 17.85 140 ILE A N 1
ATOM 1001 C CA . ILE A 1 180 ? 48.239 13.083 34.050 1.00 18.05 140 ILE A CA 1
ATOM 1002 C C . ILE A 1 180 ? 46.975 13.931 34.027 1.00 16.73 140 ILE A C 1
ATOM 1003 O O . ILE A 1 180 ? 45.944 13.530 34.566 1.00 16.13 140 ILE A O 1
ATOM 1008 N N . TYR A 1 181 ? 47.048 15.091 33.379 1.00 14.63 141 TYR A N 1
ATOM 1009 C CA . TYR A 1 181 ? 45.919 16.018 33.359 1.00 14.46 141 TYR A CA 1
ATOM 1010 C C . TYR A 1 181 ? 45.485 16.537 32.001 1.00 13.56 141 TYR A C 1
ATOM 1011 O O . TYR A 1 181 ? 44.350 16.988 31.850 1.00 13.92 141 TYR A O 1
ATOM 1020 N N . TRP A 1 182 ? 46.375 16.477 31.020 1.00 13.24 142 TRP A N 1
ATOM 1021 C CA . TRP A 1 182 ? 46.074 17.063 29.725 1.00 12.71 142 TRP A CA 1
ATOM 1022 C C . TRP A 1 182 ? 45.902 16.162 28.509 1.00 12.12 142 TRP A C 1
ATOM 1023 O O . TRP A 1 182 ? 46.147 16.597 27.385 1.00 11.46 142 TRP A O 1
ATOM 1034 N N . SER A 1 183 ? 45.485 14.918 28.711 1.00 12.10 143 SER A N 1
ATOM 1035 C CA . SER A 1 183 ? 45.276 14.043 27.564 1.00 11.67 143 SER A CA 1
ATOM 1036 C C . SER A 1 183 ? 44.105 14.622 26.779 1.00 11.24 143 SER A C 1
ATOM 1037 O O . SER A 1 183 ? 43.272 15.339 27.335 1.00 12.06 143 SER A O 1
ATOM 1040 N N . GLN A 1 184 ? 44.047 14.333 25.485 1.00 13.03 144 GLN A N 1
ATOM 1041 C CA . GLN A 1 184 ? 42.953 14.843 24.677 1.00 13.48 144 GLN A CA 1
ATOM 1042 C C . GLN A 1 184 ? 41.627 14.271 25.179 1.00 14.15 144 GLN A C 1
ATOM 1043 O O . GLN A 1 184 ? 40.601 14.950 25.160 1.00 14.84 144 GLN A O 1
ATOM 1049 N N . ALA A 1 185 ? 41.650 13.032 25.658 1.00 13.41 145 ALA A N 1
ATOM 1050 C CA . ALA A 1 185 ? 40.431 12.415 26.178 1.00 13.63 145 ALA A CA 1
ATOM 1051 C C . ALA A 1 185 ? 39.899 13.194 27.387 1.00 13.77 145 ALA A C 1
ATOM 1052 O O . ALA A 1 185 ? 38.711 13.514 27.466 1.00 13.74 145 ALA A O 1
ATOM 1054 N N . GLN A 1 186 ? 40.781 13.500 28.332 1.00 11.94 146 GLN A N 1
ATOM 1055 C CA . GLN A 1 186 ? 40.377 14.237 29.524 1.00 11.99 146 GLN A CA 1
ATOM 1056 C C . GLN A 1 186 ? 39.815 15.620 29.226 1.00 12.86 146 GLN A C 1
ATOM 1057 O O . GLN A 1 186 ? 38.754 15.991 29.724 1.00 12.91 146 GLN A O 1
ATOM 1063 N N . MET A 1 187 ? 40.532 16.393 28.422 1.00 12.47 147 MET A N 1
ATOM 1064 C CA . MET A 1 187 ? 40.074 17.737 28.119 1.00 12.32 147 MET A CA 1
ATOM 1065 C C . MET A 1 187 ? 38.850 17.773 27.213 1.00 12.64 147 MET A C 1
ATOM 1066 O O . MET A 1 187 ? 37.966 18.602 27.415 1.00 12.72 147 MET A O 1
ATOM 1071 N N . GLN A 1 188 ? 38.776 16.884 26.227 1.00 12.13 148 GLN A N 1
ATOM 1072 C CA . GLN A 1 188 ? 37.601 16.888 25.358 1.00 11.73 148 GLN A CA 1
ATOM 1073 C C . GLN A 1 188 ? 36.359 16.556 26.192 1.00 12.64 148 GLN A C 1
ATOM 1074 O O . GLN A 1 188 ? 35.288 17.133 25.988 1.00 12.53 148 GLN A O 1
ATOM 1080 N N . ALA A 1 189 ? 36.503 15.640 27.145 1.00 10.54 149 ALA A N 1
ATOM 1081 C CA . ALA A 1 189 ? 35.375 15.283 27.998 1.00 11.39 149 ALA A CA 1
ATOM 1082 C C . ALA A 1 189 ? 34.957 16.509 28.809 1.00 10.46 149 ALA A C 1
ATOM 1083 O O . ALA A 1 189 ? 33.768 16.807 28.940 1.00 10.69 149 ALA A O 1
ATOM 1085 N N . ARG A 1 190 ? 35.942 17.225 29.345 1.00 10.97 150 ARG A N 1
ATOM 1086 C CA . ARG A 1 190 ? 35.663 18.410 30.151 1.00 11.45 150 ARG A CA 1
ATOM 1087 C C . ARG A 1 190 ? 34.973 19.543 29.396 1.00 12.40 150 ARG A C 1
ATOM 1088 O O . ARG A 1 190 ? 34.115 20.221 29.962 1.00 13.53 150 ARG A O 1
ATOM 1096 N N . GLN A 1 191 ? 35.341 19.757 28.130 1.00 13.03 151 GLN A N 1
ATOM 1097 C CA . GLN A 1 191 ? 34.729 20.830 27.343 1.00 11.78 151 GLN A CA 1
ATOM 1098 C C . GLN A 1 191 ? 33.627 20.351 26.402 1.00 11.71 151 GLN A C 1
ATOM 1099 O O . GLN A 1 191 ? 33.177 21.096 25.530 1.00 13.24 151 GLN A O 1
ATOM 1105 N N . SER A 1 192 ? 33.179 19.114 26.591 1.00 11.76 152 SER A N 1
ATOM 1106 C CA . SER A 1 192 ? 32.132 18.545 25.748 1.00 11.57 152 SER A CA 1
ATOM 1107 C C . SER A 1 192 ? 30.774 19.197 25.988 1.00 13.07 152 SER A C 1
ATOM 1108 O O . SER A 1 192 ? 30.517 19.753 27.056 1.00 14.41 152 SER A O 1
ATOM 1111 N N . GLU A 1 193 ? 29.899 19.117 24.991 1.00 14.44 153 GLU A N 1
ATOM 1112 C CA . GLU A 1 193 ? 28.567 19.681 25.127 1.00 14.73 153 GLU A CA 1
ATOM 1113 C C . GLU A 1 193 ? 27.815 18.902 26.199 1.00 13.10 153 GLU A C 1
ATOM 1114 O O . GLU A 1 193 ? 27.033 19.470 26.960 1.00 11.26 153 GLU A O 1
ATOM 1120 N N . GLU A 1 194 ? 28.065 17.597 26.256 1.00 11.48 154 GLU A N 1
ATOM 1121 C CA . GLU A 1 194 ? 27.402 16.739 27.233 1.00 11.95 154 GLU A CA 1
ATOM 1122 C C . GLU A 1 194 ? 27.745 17.136 28.669 1.00 10.81 154 GLU A C 1
ATOM 1123 O O . GLU A 1 194 ? 26.864 17.196 29.531 1.00 10.25 154 GLU A O 1
ATOM 1129 N N . MET A 1 195 ? 29.019 17.410 28.935 1.00 9.47 155 MET A N 1
ATOM 1130 C CA . MET A 1 195 ? 29.406 17.800 30.285 1.00 9.69 155 MET A CA 1
ATOM 1131 C C . MET A 1 195 ? 28.817 19.168 30.616 1.00 11.10 155 MET A C 1
ATOM 1132 O O . MET A 1 195 ? 28.310 19.388 31.711 1.00 11.17 155 MET A O 1
ATOM 1137 N N . ALA A 1 196 ? 28.862 20.079 29.651 1.00 10.87 156 ALA A N 1
ATOM 1138 C CA . ALA A 1 196 ? 28.327 21.417 29.864 1.00 11.55 156 ALA A CA 1
ATOM 1139 C C . ALA A 1 196 ? 26.842 21.349 30.211 1.00 12.45 156 ALA A C 1
ATOM 1140 O O . ALA A 1 196 ? 26.380 22.036 31.128 1.00 12.66 156 ALA A O 1
ATOM 1142 N N . ASN A 1 197 ? 26.095 20.509 29.496 1.00 12.32 157 ASN A N 1
ATOM 1143 C CA . ASN A 1 197 ? 24.665 20.375 29.756 1.00 11.57 157 ASN A CA 1
ATOM 1144 C C . ASN A 1 197 ? 24.407 19.838 31.160 1.00 12.73 157 ASN A C 1
ATOM 1145 O O . ASN A 1 197 ? 23.522 20.319 31.865 1.00 11.73 157 ASN A O 1
ATOM 1150 N N . ALA A 1 198 ? 25.176 18.834 31.561 1.00 11.06 158 ALA A N 1
ATOM 1151 C CA . ALA A 1 198 ? 24.999 18.247 32.882 1.00 10.11 158 ALA A CA 1
ATOM 1152 C C . ALA A 1 198 ? 25.348 19.243 33.985 1.00 11.07 158 ALA A C 1
ATOM 1153 O O . ALA A 1 198 ? 24.642 19.342 34.986 1.00 10.52 158 ALA A O 1
ATOM 1155 N N . GLN A 1 199 ? 26.439 19.982 33.808 1.00 11.26 159 GLN A N 1
ATOM 1156 C CA . GLN A 1 199 ? 26.848 20.950 34.822 1.00 11.72 159 GLN A CA 1
ATOM 1157 C C . GLN A 1 199 ? 25.821 22.068 34.975 1.00 12.23 159 GLN A C 1
ATOM 1158 O O . GLN A 1 199 ? 25.548 22.516 36.089 1.00 12.31 159 GLN A O 1
ATOM 1164 N N . SER A 1 200 ? 25.240 22.507 33.861 1.00 12.96 160 SER A N 1
ATOM 1165 C CA . SER A 1 200 ? 24.232 23.562 33.898 1.00 12.40 160 SER A CA 1
ATOM 1166 C C . SER A 1 200 ? 23.011 23.063 34.658 1.00 12.10 160 SER A C 1
ATOM 1167 O O . SER A 1 200 ? 22.486 23.742 35.537 1.00 11.47 160 SER A O 1
ATOM 1170 N N . PHE A 1 201 ? 22.567 21.861 34.309 1.00 10.92 161 PHE A N 1
ATOM 1171 C CA . PHE A 1 201 ? 21.416 21.254 34.960 1.00 10.46 161 PHE A CA 1
ATOM 1172 C C . PHE A 1 201 ? 21.621 21.146 36.469 1.00 11.28 161 PHE A C 1
ATOM 1173 O O . PHE A 1 201 ? 20.759 21.543 37.262 1.00 10.79 161 PHE A O 1
ATOM 1181 N N . LEU A 1 202 ? 22.763 20.593 36.865 1.00 10.22 162 LEU A N 1
ATOM 1182 C CA . LEU A 1 202 ? 23.063 20.419 38.279 1.00 10.39 162 LEU A CA 1
ATOM 1183 C C . LEU A 1 202 ? 23.186 21.744 39.029 1.00 10.61 162 LEU A C 1
ATOM 1184 O O . LEU A 1 202 ? 22.638 21.893 40.119 1.00 11.26 162 LEU A O 1
ATOM 1189 N N . ASN A 1 203 ? 23.894 22.706 38.449 1.00 9.96 163 ASN A N 1
ATOM 1190 C CA . ASN A 1 203 ? 24.058 24.000 39.101 1.00 9.96 163 ASN A CA 1
ATOM 1191 C C . ASN A 1 203 ? 22.734 24.724 39.279 1.00 10.14 163 ASN A C 1
ATOM 1192 O O . ASN A 1 203 ? 22.566 25.486 40.228 1.00 10.87 163 ASN A O 1
ATOM 1197 N N . ARG A 1 204 ? 21.794 24.491 38.369 1.00 11.03 164 ARG A N 1
ATOM 1198 C CA . ARG A 1 204 ? 20.503 25.161 38.460 1.00 11.00 164 ARG A CA 1
ATOM 1199 C C . ARG A 1 204 ? 19.566 24.585 39.517 1.00 11.89 164 ARG A C 1
ATOM 1200 O O . ARG A 1 204 ? 18.465 25.095 39.720 1.00 12.70 164 ARG A O 1
ATOM 1208 N N . LEU A 1 205 ? 20.004 23.531 40.202 1.00 10.92 165 LEU A N 1
ATOM 1209 C CA . LEU A 1 205 ? 19.199 22.954 41.276 1.00 11.70 165 LEU A CA 1
ATOM 1210 C C . LEU A 1 205 ? 19.411 23.829 42.509 1.00 11.08 165 LEU A C 1
ATOM 1211 O O . LEU A 1 205 ? 18.654 23.761 43.479 1.00 11.80 165 LEU A O 1
ATOM 1216 N N . TRP A 1 206 ? 20.457 24.646 42.462 1.00 11.28 166 TRP A N 1
ATOM 1217 C CA . TRP A 1 206 ? 20.792 25.552 43.557 1.00 11.93 166 TRP A CA 1
ATOM 1218 C C . TRP A 1 206 ? 20.059 26.874 43.424 1.00 13.11 166 TRP A C 1
ATOM 1219 O O . TRP A 1 206 ? 19.669 27.267 42.326 1.00 12.52 166 TRP A O 1
ATOM 1230 N N . THR A 1 207 ? 19.860 27.553 44.550 1.00 13.08 167 THR A N 1
ATOM 1231 C CA . THR A 1 207 ? 19.256 28.877 44.525 1.00 14.60 167 THR A CA 1
ATOM 1232 C C . THR A 1 207 ? 20.504 29.754 44.493 1.00 14.20 167 THR A C 1
ATOM 1233 O O . THR A 1 207 ? 21.119 30.017 45.530 1.00 14.14 167 THR A O 1
ATOM 1237 N N . PHE A 1 208 ? 20.900 30.161 43.290 1.00 13.96 168 PHE A N 1
ATOM 1238 C CA . PHE A 1 208 ? 22.101 30.970 43.105 1.00 14.68 168 PHE A CA 1
ATOM 1239 C C . PHE A 1 208 ? 21.820 32.464 43.042 1.00 17.56 168 PHE A C 1
ATOM 1240 O O . PHE A 1 208 ? 22.745 33.276 43.047 1.00 17.03 168 PHE A O 1
ATOM 1248 N N . GLU A 1 209 ? 20.542 32.817 42.975 1.00 19.23 169 GLU A N 1
ATOM 1249 C CA . GLU A 1 209 ? 20.128 34.213 42.956 1.00 23.57 169 GLU A CA 1
ATOM 1250 C C . GLU A 1 209 ? 19.290 34.459 44.200 1.00 24.58 169 GLU A C 1
ATOM 1251 O O . GLU A 1 209 ? 18.266 33.807 44.401 1.00 24.96 169 GLU A O 1
ATOM 1257 N N . SER A 1 210 ? 19.734 35.386 45.040 1.00 26.91 170 SER A N 1
ATOM 1258 C CA . SER A 1 210 ? 19.001 35.715 46.256 1.00 30.31 170 SER A CA 1
ATOM 1259 C C . SER A 1 210 ? 19.276 37.157 46.659 1.00 31.87 170 SER A C 1
ATOM 1260 O O . SER A 1 210 ? 20.414 37.621 46.600 1.00 32.40 170 SER A O 1
ATOM 1263 N N . ASP A 1 211 ? 18.221 37.862 47.060 1.00 35.69 171 ASP A N 1
ATOM 1264 C CA . ASP A 1 211 ? 18.331 39.259 47.469 1.00 37.84 171 ASP A CA 1
ATOM 1265 C C . ASP A 1 211 ? 18.995 40.132 46.411 1.00 37.89 171 ASP A C 1
ATOM 1266 O O . ASP A 1 211 ? 19.958 40.846 46.693 1.00 39.01 171 ASP A O 1
ATOM 1271 N N . GLY A 1 212 ? 18.474 40.065 45.191 1.00 37.29 172 GLY A N 1
ATOM 1272 C CA . GLY A 1 212 ? 19.012 40.864 44.107 1.00 36.25 172 GLY A CA 1
ATOM 1273 C C . GLY A 1 212 ? 20.488 40.665 43.822 1.00 34.70 172 GLY A C 1
ATOM 1274 O O . GLY A 1 212 ? 21.162 41.589 43.369 1.00 36.04 172 GLY A O 1
ATOM 1275 N N . LYS A 1 213 ? 21.001 39.467 44.085 1.00 32.52 173 LYS A N 1
ATOM 1276 C CA . LYS A 1 213 ? 22.406 39.182 43.826 1.00 29.10 173 LYS A CA 1
ATOM 1277 C C . LYS A 1 213 ? 22.608 37.772 43.289 1.00 27.02 173 LYS A C 1
ATOM 1278 O O . LYS A 1 213 ? 22.068 36.810 43.833 1.00 27.09 173 LYS A O 1
ATOM 1284 N N . GLN A 1 214 ? 23.382 37.654 42.216 1.00 24.01 174 GLN A N 1
ATOM 1285 C CA . GLN A 1 214 ? 23.659 36.346 41.640 1.00 22.05 174 GLN A CA 1
ATOM 1286 C C . GLN A 1 214 ? 25.036 35.903 42.115 1.00 19.74 174 GLN A C 1
ATOM 1287 O O . GLN A 1 214 ? 26.054 36.493 41.750 1.00 18.36 174 GLN A O 1
ATOM 1293 N N . TRP A 1 215 ? 25.058 34.854 42.931 1.00 16.14 175 TRP A N 1
ATOM 1294 C CA . TRP A 1 215 ? 26.302 34.352 43.491 1.00 14.14 175 TRP A CA 1
ATOM 1295 C C . TRP A 1 215 ? 27.229 33.639 42.526 1.00 13.01 175 TRP A C 1
ATOM 1296 O O . TRP A 1 215 ? 28.445 33.672 42.701 1.00 13.65 175 TRP A O 1
ATOM 1307 N N . PHE A 1 216 ? 26.664 32.980 41.521 1.00 13.35 176 PHE A N 1
ATOM 1308 C CA . PHE A 1 216 ? 27.486 32.314 40.522 1.00 12.89 176 PHE A CA 1
ATOM 1309 C C . PHE A 1 216 ? 26.718 32.133 39.224 1.00 13.10 176 PHE A C 1
ATOM 1310 O O . PHE A 1 216 ? 25.494 32.274 39.195 1.00 14.33 176 PHE A O 1
ATOM 1318 N N . ASN A 1 217 ? 27.444 31.876 38.141 1.00 12.28 177 ASN A N 1
ATOM 1319 C CA . ASN A 1 217 ? 26.820 31.653 36.840 1.00 12.69 177 ASN A CA 1
ATOM 1320 C C . ASN A 1 217 ? 26.672 30.142 36.709 1.00 12.45 177 ASN A C 1
ATOM 1321 O O . ASN A 1 217 ? 27.653 29.433 36.529 1.00 12.85 177 ASN A O 1
ATOM 1326 N N . PRO A 1 218 ? 25.438 29.630 36.791 1.00 13.74 178 PRO A N 1
ATOM 1327 C CA . PRO A 1 218 ? 25.245 28.181 36.685 1.00 13.76 178 PRO A CA 1
ATOM 1328 C C . PRO A 1 218 ? 25.532 27.586 35.320 1.00 14.63 178 PRO A C 1
ATOM 1329 O O . PRO A 1 218 ? 25.783 26.384 35.211 1.00 13.17 178 PRO A O 1
ATOM 1333 N N . ASP A 1 219 ? 25.503 28.425 34.287 1.00 14.48 179 ASP A N 1
ATOM 1334 C CA . ASP A 1 219 ? 25.699 27.943 32.928 1.00 14.83 179 ASP A CA 1
ATOM 1335 C C . ASP A 1 219 ? 27.133 27.822 32.427 1.00 15.46 179 ASP A C 1
ATOM 1336 O O . ASP A 1 219 ? 27.364 27.351 31.314 1.00 15.02 179 ASP A O 1
ATOM 1341 N N . VAL A 1 220 ? 28.094 28.243 33.241 1.00 13.59 180 VAL A N 1
ATOM 1342 C CA . VAL A 1 220 ? 29.501 28.111 32.879 1.00 14.22 180 VAL A CA 1
ATOM 1343 C C . VAL A 1 220 ? 30.250 27.594 34.096 1.00 14.14 180 VAL A C 1
ATOM 1344 O O . VAL A 1 220 ? 30.188 28.193 35.165 1.00 13.75 180 VAL A O 1
ATOM 1348 N N . SER A 1 221 ? 30.937 26.469 33.939 1.00 13.21 181 SER A N 1
ATOM 1349 C CA . SER A 1 221 ? 31.717 25.900 35.033 1.00 13.86 181 SER A CA 1
ATOM 1350 C C . SER A 1 221 ? 33.181 25.932 34.636 1.00 14.44 181 SER A C 1
ATOM 1351 O O . SER A 1 221 ? 33.526 25.681 33.481 1.00 15.30 181 SER A O 1
ATOM 1354 N N . VAL A 1 222 ? 34.044 26.239 35.595 1.00 13.86 182 VAL A N 1
ATOM 1355 C CA . VAL A 1 222 ? 35.474 26.314 35.320 1.00 14.64 182 VAL A CA 1
ATOM 1356 C C . VAL A 1 222 ? 36.089 24.939 35.087 1.00 15.48 182 VAL A C 1
ATOM 1357 O O . VAL A 1 222 ? 35.608 23.927 35.604 1.00 14.99 182 VAL A O 1
ATOM 1361 N N . ILE A 1 223 ? 37.149 24.912 34.285 1.00 15.25 183 ILE A N 1
ATOM 1362 C CA . ILE A 1 223 ? 37.861 23.677 34.018 1.00 17.17 183 ILE A CA 1
ATOM 1363 C C . ILE A 1 223 ? 38.635 23.353 35.285 1.00 17.32 183 ILE A C 1
ATOM 1364 O O . ILE A 1 223 ? 39.474 24.140 35.724 1.00 18.48 183 ILE A O 1
ATOM 1369 N N . TYR A 1 224 ? 38.341 22.217 35.898 1.00 17.61 184 TYR A N 1
ATOM 1370 C CA . TYR A 1 224 ? 39.074 21.838 37.091 1.00 18.72 184 TYR A CA 1
ATOM 1371 C C . TYR A 1 224 ? 39.788 20.539 36.767 1.00 19.57 184 TYR A C 1
ATOM 1372 O O . TYR A 1 224 ? 39.260 19.452 36.996 1.00 19.04 184 TYR A O 1
ATOM 1381 N N . PRO A 1 225 ? 41.005 20.644 36.214 1.00 21.35 185 PRO A N 1
ATOM 1382 C CA . PRO A 1 225 ? 41.819 19.487 35.840 1.00 22.92 185 PRO A CA 1
ATOM 1383 C C . PRO A 1 225 ? 42.067 18.581 37.028 1.00 25.75 185 PRO A C 1
ATOM 1384 O O . PRO A 1 225 ? 42.500 19.032 38.087 1.00 26.68 185 PRO A O 1
ATOM 1388 N N . ASP A 1 226 ? 41.778 17.300 36.850 1.00 25.90 186 ASP A N 1
ATOM 1389 C CA . ASP A 1 226 ? 41.977 16.342 37.917 1.00 28.63 186 ASP A CA 1
ATOM 1390 C C . ASP A 1 226 ? 42.670 15.124 37.335 1.00 29.42 186 ASP A C 1
ATOM 1391 O O . ASP A 1 226 ? 42.922 15.050 36.128 1.00 29.83 186 ASP A O 1
ATOM 1396 N N . ARG A 1 227 ? 42.989 14.172 38.196 1.00 31.07 187 ARG A N 1
ATOM 1397 C CA . ARG A 1 227 ? 43.662 12.965 37.764 1.00 31.39 187 ARG A CA 1
ATOM 1398 C C . ARG A 1 227 ? 42.648 11.888 37.416 1.00 31.73 187 ARG A C 1
ATOM 1399 O O . ARG A 1 227 ? 41.455 12.015 37.698 1.00 33.69 187 ARG A O 1
ATOM 1407 N N . ILE A 1 228 ? 43.133 10.834 36.780 1.00 30.50 188 ILE A N 1
ATOM 1408 C CA . ILE A 1 228 ? 42.287 9.718 36.403 1.00 30.10 188 ILE A CA 1
ATOM 1409 C C . ILE A 1 228 ? 42.718 8.569 37.310 1.00 28.21 188 ILE A C 1
ATOM 1410 O O . ILE A 1 228 ? 43.904 8.417 37.608 1.00 27.36 188 ILE A O 1
ATOM 1415 N N . ARG A 1 229 ? 41.752 7.785 37.773 1.00 26.06 189 ARG A N 1
ATOM 1416 C CA . ARG A 1 229 ? 42.050 6.655 38.640 1.00 23.85 189 ARG A CA 1
ATOM 1417 C C . ARG A 1 229 ? 41.721 5.375 37.890 1.00 22.08 189 ARG A C 1
ATOM 1418 O O . ARG A 1 229 ? 40.676 5.281 37.249 1.00 20.41 189 ARG A O 1
ATOM 1426 N N . ARG A 1 230 ? 42.612 4.393 37.954 1.00 18.59 190 ARG A N 1
ATOM 1427 C CA . ARG A 1 230 ? 42.352 3.129 37.285 1.00 17.57 190 ARG A CA 1
ATOM 1428 C C . ARG A 1 230 ? 42.628 1.979 38.244 1.00 16.39 190 ARG A C 1
ATOM 1429 O O . ARG A 1 230 ? 43.699 1.894 38.840 1.00 16.62 190 ARG A O 1
ATOM 1437 N N . ARG A 1 231 ? 41.638 1.109 38.401 1.00 15.63 191 ARG A N 1
ATOM 1438 C CA . ARG A 1 231 ? 41.751 -0.041 39.287 1.00 15.70 191 ARG A CA 1
ATOM 1439 C C . ARG A 1 231 ? 41.443 -1.300 38.493 1.00 14.05 191 ARG A C 1
ATOM 1440 O O . ARG A 1 231 ? 40.294 -1.565 38.147 1.00 14.12 191 ARG A O 1
ATOM 1448 N N . PRO A 1 232 ? 42.478 -2.087 38.173 1.00 14.28 192 PRO A N 1
ATOM 1449 C CA . PRO A 1 232 ? 42.259 -3.313 37.407 1.00 14.32 192 PRO A CA 1
ATOM 1450 C C . PRO A 1 232 ? 41.729 -4.449 38.265 1.00 13.45 192 PRO A C 1
ATOM 1451 O O . PRO A 1 232 ? 41.812 -4.406 39.490 1.00 13.82 192 PRO A O 1
ATOM 1455 N N . PRO A 1 233 ? 41.156 -5.474 37.622 1.00 13.87 193 PRO A N 1
ATOM 1456 C CA . PRO A 1 233 ? 40.625 -6.626 38.346 1.00 13.62 193 PRO A CA 1
ATOM 1457 C C . PRO A 1 233 ? 41.741 -7.157 39.237 1.00 14.62 193 PRO A C 1
ATOM 1458 O O . PRO A 1 233 ? 42.911 -7.148 38.844 1.00 15.55 193 PRO A O 1
ATOM 1462 N N . GLY A 1 234 ? 41.385 -7.611 40.434 1.00 14.09 194 GLY A N 1
ATOM 1463 C CA . GLY A 1 234 ? 42.384 -8.127 41.349 1.00 13.75 194 GLY A CA 1
ATOM 1464 C C . GLY A 1 234 ? 42.815 -7.091 42.370 1.00 15.19 194 GLY A C 1
ATOM 1465 O O . GLY A 1 234 ? 43.466 -7.419 43.361 1.00 15.23 194 GLY A O 1
ATOM 1466 N N . THR A 1 235 ? 42.453 -5.834 42.132 1.00 15.29 195 THR A N 1
ATOM 1467 C CA . THR A 1 235 ? 42.810 -4.762 43.054 1.00 16.86 195 THR A CA 1
ATOM 1468 C C . THR A 1 235 ? 42.299 -5.025 44.467 1.00 16.10 195 THR A C 1
ATOM 1469 O O . THR A 1 235 ? 41.191 -5.517 44.657 1.00 15.22 195 THR A O 1
ATOM 1473 N N . THR A 1 236 ? 43.127 -4.700 45.454 1.00 16.84 196 THR A N 1
ATOM 1474 C CA . THR A 1 236 ? 42.753 -4.851 46.852 1.00 18.30 196 THR A CA 1
ATOM 1475 C C . THR A 1 236 ? 43.023 -3.502 47.500 1.00 19.83 196 THR A C 1
ATOM 1476 O O . THR A 1 236 ? 44.137 -2.980 47.429 1.00 20.67 196 THR A O 1
ATOM 1480 N N . SER A 1 237 ? 41.994 -2.929 48.112 1.00 19.52 197 SER A N 1
ATOM 1481 C CA . SER A 1 237 ? 42.125 -1.625 48.745 1.00 21.15 197 SER A CA 1
ATOM 1482 C C . SER A 1 237 ? 41.335 -1.535 50.040 1.00 21.29 197 SER A C 1
ATOM 1483 O O . SER A 1 237 ? 40.246 -2.095 50.154 1.00 20.57 197 SER A O 1
ATOM 1486 N N . LYS A 1 238 ? 41.892 -0.827 51.018 1.00 22.65 198 LYS A N 1
ATOM 1487 C CA . LYS A 1 238 ? 41.232 -0.656 52.306 1.00 24.84 198 LYS A CA 1
ATOM 1488 C C . LYS A 1 238 ? 40.075 0.329 52.185 1.00 24.79 198 LYS A C 1
ATOM 1489 O O . LYS A 1 238 ? 39.266 0.464 53.103 1.00 26.38 198 LYS A O 1
ATOM 1495 N N . GLY A 1 239 ? 40.003 1.016 51.050 1.00 24.25 199 GLY A N 1
ATOM 1496 C CA . GLY A 1 239 ? 38.940 1.982 50.838 1.00 24.11 199 GLY A CA 1
ATOM 1497 C C . GLY A 1 239 ? 39.221 3.301 51.536 1.00 23.07 199 GLY A C 1
ATOM 1498 O O . GLY A 1 239 ? 40.312 3.511 52.064 1.00 23.64 199 GLY A O 1
ATOM 1499 N N . LEU A 1 240 ? 38.237 4.194 51.533 1.00 20.17 200 LEU A N 1
ATOM 1500 C CA . LEU A 1 240 ? 38.377 5.499 52.171 1.00 19.39 200 LEU A CA 1
ATOM 1501 C C . LEU A 1 240 ? 37.248 5.718 53.168 1.00 18.13 200 LEU A C 1
ATOM 1502 O O . LEU A 1 240 ? 36.083 5.469 52.858 1.00 17.32 200 LEU A O 1
ATOM 1507 N N . GLY A 1 241 ? 37.598 6.188 54.361 1.00 15.96 201 GLY A N 1
ATOM 1508 C CA . GLY A 1 241 ? 36.592 6.425 55.380 1.00 14.20 201 GLY A CA 1
ATOM 1509 C C . GLY A 1 241 ? 35.640 7.540 54.990 1.00 14.19 201 GLY A C 1
ATOM 1510 O O . GLY A 1 241 ? 35.979 8.392 54.169 1.00 14.44 201 GLY A O 1
ATOM 1511 N N . ALA A 1 242 ? 34.449 7.534 55.581 1.00 13.19 202 ALA A N 1
ATOM 1512 C CA . ALA A 1 242 ? 33.444 8.555 55.299 1.00 12.31 202 ALA A CA 1
ATOM 1513 C C . ALA A 1 242 ? 33.986 9.925 55.678 1.00 11.88 202 ALA A C 1
ATOM 1514 O O . ALA A 1 242 ? 34.621 10.087 56.721 1.00 12.10 202 ALA A O 1
ATOM 1516 N N . HIS A 1 243 ? 33.716 10.913 54.834 1.00 10.56 203 HIS A N 1
ATOM 1517 C CA . HIS A 1 243 ? 34.201 12.264 55.069 1.00 11.53 203 HIS A CA 1
ATOM 1518 C C . HIS A 1 243 ? 33.520 13.221 54.109 1.00 11.36 203 HIS A C 1
ATOM 1519 O O . HIS A 1 243 ? 32.765 12.808 53.231 1.00 11.12 203 HIS A O 1
ATOM 1526 N N . THR A 1 244 ? 33.803 14.504 54.291 1.00 12.79 204 THR A N 1
ATOM 1527 C CA . THR A 1 244 ? 33.288 15.540 53.412 1.00 14.73 204 THR A CA 1
ATOM 1528 C C . THR A 1 244 ? 34.497 16.374 53.020 1.00 15.82 204 THR A C 1
ATOM 1529 O O . THR A 1 244 ? 35.535 16.336 53.694 1.00 16.27 204 THR A O 1
ATOM 1533 N N . ASP A 1 245 ? 34.375 17.109 51.925 1.00 14.51 205 ASP A N 1
ATOM 1534 C CA . ASP A 1 245 ? 35.463 17.968 51.478 1.00 16.05 205 ASP A CA 1
ATOM 1535 C C . ASP A 1 245 ? 35.004 19.414 51.567 1.00 15.54 205 ASP A C 1
ATOM 1536 O O . ASP A 1 245 ? 34.075 19.726 52.315 1.00 15.44 205 ASP A O 1
ATOM 1541 N N . SER A 1 246 ? 35.659 20.290 50.812 1.00 15.41 206 SER A N 1
ATOM 1542 C CA . SER A 1 246 ? 35.334 21.711 50.808 1.00 15.47 206 SER A CA 1
ATOM 1543 C C . SER A 1 246 ? 35.523 22.330 52.188 1.00 15.62 206 SER A C 1
ATOM 1544 O O . SER A 1 246 ? 34.744 23.186 52.613 1.00 14.93 206 SER A O 1
ATOM 1547 N N . GLY A 1 247 ? 36.566 21.884 52.882 1.00 15.13 207 GLY A N 1
ATOM 1548 C CA . GLY A 1 247 ? 36.867 22.421 54.196 1.00 15.94 207 GLY A CA 1
ATOM 1549 C C . GLY A 1 247 ? 36.454 21.560 55.372 1.00 16.69 207 GLY A C 1
ATOM 1550 O O . GLY A 1 247 ? 35.475 20.819 55.307 1.00 17.42 207 GLY A O 1
ATOM 1551 N N . ALA A 1 248 ? 37.215 21.659 56.456 1.00 15.49 208 ALA A N 1
ATOM 1552 C CA . ALA A 1 248 ? 36.922 20.909 57.671 1.00 15.24 208 ALA A CA 1
ATOM 1553 C C . ALA A 1 248 ? 36.761 21.933 58.791 1.00 14.90 208 ALA A C 1
ATOM 1554 O O . ALA A 1 248 ? 35.656 22.408 59.050 1.00 13.58 208 ALA A O 1
ATOM 1556 N N . LEU A 1 249 ? 37.868 22.290 59.435 1.00 13.83 209 LEU A N 1
ATOM 1557 C CA . LEU A 1 249 ? 37.834 23.275 60.508 1.00 13.93 209 LEU A CA 1
ATOM 1558 C C . LEU A 1 249 ? 37.205 24.573 60.006 1.00 12.84 209 LEU A C 1
ATOM 1559 O O . LEU A 1 249 ? 36.568 25.302 60.769 1.00 13.03 209 LEU A O 1
ATOM 1564 N N . GLU A 1 250 ? 37.386 24.851 58.718 1.00 12.47 210 GLU A N 1
ATOM 1565 C CA . GLU A 1 250 ? 36.842 26.057 58.101 1.00 12.32 210 GLU A CA 1
ATOM 1566 C C . GLU A 1 250 ? 35.330 26.166 58.266 1.00 12.49 210 GLU A C 1
ATOM 1567 O O . GLU A 1 250 ? 34.787 27.264 58.374 1.00 12.34 210 GLU A O 1
ATOM 1573 N N . ARG A 1 251 ? 34.648 25.028 58.288 1.00 12.05 211 ARG A N 1
ATOM 1574 C CA . ARG A 1 251 ? 33.199 25.041 58.405 1.00 12.54 211 ARG A CA 1
ATOM 1575 C C . ARG A 1 251 ? 32.682 25.655 59.700 1.00 13.45 211 ARG A C 1
ATOM 1576 O O . ARG A 1 251 ? 31.521 26.052 59.779 1.00 13.78 211 ARG A O 1
ATOM 1584 N N . TRP A 1 252 ? 33.548 25.757 60.704 1.00 13.21 212 TRP A N 1
ATOM 1585 C CA . TRP A 1 252 ? 33.172 26.361 61.981 1.00 13.61 212 TRP A CA 1
ATOM 1586 C C . TRP A 1 252 ? 33.826 27.730 62.178 1.00 14.35 212 TRP A C 1
ATOM 1587 O O . TRP A 1 252 ? 33.203 28.644 62.720 1.00 14.32 212 TRP A O 1
ATOM 1598 N N . LEU A 1 253 ? 35.073 27.871 61.732 1.00 13.76 213 LEU A N 1
ATOM 1599 C CA . LEU A 1 253 ? 35.815 29.112 61.949 1.00 13.91 213 LEU A CA 1
ATOM 1600 C C . LEU A 1 253 ? 35.862 30.166 60.845 1.00 15.61 213 LEU A C 1
ATOM 1601 O O . LEU A 1 253 ? 36.220 31.316 61.105 1.00 16.16 213 LEU A O 1
ATOM 1606 N N . LEU A 1 254 ? 35.509 29.793 59.623 1.00 15.22 214 LEU A N 1
ATOM 1607 C CA . LEU A 1 254 ? 35.537 30.747 58.521 1.00 16.46 214 LEU A CA 1
ATOM 1608 C C . LEU A 1 254 ? 34.311 31.662 58.570 1.00 15.32 214 LEU A C 1
ATOM 1609 O O . LEU A 1 254 ? 33.184 31.186 58.680 1.00 14.72 214 LEU A O 1
ATOM 1614 N N . PRO A 1 255 ? 34.515 32.991 58.501 1.00 14.06 215 PRO A N 1
ATOM 1615 C CA . PRO A 1 255 ? 33.365 33.897 58.536 1.00 14.99 215 PRO A CA 1
ATOM 1616 C C . PRO A 1 255 ? 32.333 33.529 57.471 1.00 14.67 215 PRO A C 1
ATOM 1617 O O . PRO A 1 255 ? 31.128 33.591 57.711 1.00 14.61 215 PRO A O 1
ATOM 1621 N N . ALA A 1 256 ? 32.815 33.137 56.294 1.00 14.16 216 ALA A N 1
ATOM 1622 C CA . ALA A 1 256 ? 31.924 32.771 55.197 1.00 13.12 216 ALA A CA 1
ATOM 1623 C C . ALA A 1 256 ? 31.025 31.596 55.571 1.00 13.31 216 ALA A C 1
ATOM 1624 O O . ALA A 1 256 ? 29.824 31.617 55.311 1.00 13.30 216 ALA A O 1
ATOM 1626 N N . TYR A 1 257 ? 31.598 30.568 56.188 1.00 13.53 217 TYR A N 1
ATOM 1627 C CA . TYR A 1 257 ? 30.788 29.417 56.562 1.00 13.38 217 TYR A CA 1
ATOM 1628 C C . TYR A 1 257 ? 29.843 29.712 57.722 1.00 13.83 217 TYR A C 1
ATOM 1629 O O . TYR A 1 257 ? 28.792 29.081 57.846 1.00 13.65 217 TYR A O 1
ATOM 1638 N N . GLN A 1 258 ? 30.205 30.664 58.577 1.00 14.20 218 GLN A N 1
ATOM 1639 C CA . GLN A 1 258 ? 29.311 31.017 59.676 1.00 14.99 218 GLN A CA 1
ATOM 1640 C C . GLN A 1 258 ? 28.060 31.636 59.064 1.00 15.00 218 GLN A C 1
ATOM 1641 O O . GLN A 1 258 ? 26.960 31.502 59.601 1.00 17.04 218 GLN A O 1
ATOM 1647 N N . ARG A 1 259 ? 28.227 32.309 57.928 1.00 15.45 219 ARG A N 1
ATOM 1648 C CA . ARG A 1 259 ? 27.090 32.918 57.249 1.00 15.50 219 ARG A CA 1
ATOM 1649 C C . ARG A 1 259 ? 26.279 31.835 56.542 1.00 13.77 219 ARG A C 1
ATOM 1650 O O . ARG A 1 259 ? 25.053 31.811 56.626 1.00 15.83 219 ARG A O 1
ATOM 1658 N N . VAL A 1 260 ? 26.976 30.940 55.849 1.00 14.01 220 VAL A N 1
ATOM 1659 C CA . VAL A 1 260 ? 26.336 29.839 55.133 1.00 14.24 220 VAL A CA 1
ATOM 1660 C C . VAL A 1 260 ? 25.505 28.991 56.094 1.00 13.66 220 VAL A C 1
ATOM 1661 O O . VAL A 1 260 ? 24.364 28.625 55.802 1.00 13.62 220 VAL A O 1
ATOM 1665 N N . PHE A 1 261 ? 26.081 28.691 57.251 1.00 14.03 221 PHE A N 1
ATOM 1666 C CA . PHE A 1 261 ? 25.400 27.862 58.234 1.00 13.54 221 PHE A CA 1
ATOM 1667 C C . PHE A 1 261 ? 24.778 28.644 59.380 1.00 14.96 221 PHE A C 1
ATOM 1668 O O . PHE A 1 261 ? 24.563 28.103 60.465 1.00 15.17 221 PHE A O 1
ATOM 1676 N N . ALA A 1 262 ? 24.470 29.912 59.130 1.00 14.92 222 ALA A N 1
ATOM 1677 C CA . ALA A 1 262 ? 23.871 30.764 60.149 1.00 15.92 222 ALA A CA 1
ATOM 1678 C C . ALA A 1 262 ? 22.641 30.134 60.801 1.00 15.17 222 ALA A C 1
ATOM 1679 O O . ALA A 1 262 ? 22.512 30.150 62.028 1.00 16.17 222 ALA A O 1
ATOM 1681 N N . ASN A 1 263 ? 21.744 29.574 59.992 1.00 15.25 223 ASN A N 1
ATOM 1682 C CA . ASN A 1 263 ? 20.528 28.973 60.535 1.00 16.70 223 ASN A CA 1
ATOM 1683 C C . ASN A 1 263 ? 20.744 27.629 61.214 1.00 16.67 223 ASN A C 1
ATOM 1684 O O . ASN A 1 263 ? 19.817 27.069 61.803 1.00 16.20 223 ASN A O 1
ATOM 1689 N N . VAL A 1 264 ? 21.958 27.100 61.118 1.00 14.25 224 VAL A N 1
ATOM 1690 C CA . VAL A 1 264 ? 22.270 25.851 61.800 1.00 13.80 224 VAL A CA 1
ATOM 1691 C C . VAL A 1 264 ? 22.751 26.253 63.192 1.00 13.86 224 VAL A C 1
ATOM 1692 O O . VAL A 1 264 ? 22.256 25.760 64.208 1.00 13.70 224 VAL A O 1
ATOM 1696 N N . PHE A 1 265 ? 23.706 27.177 63.222 1.00 14.24 225 PHE A N 1
ATOM 1697 C CA . PHE A 1 265 ? 24.294 27.637 64.471 1.00 14.63 225 PHE A CA 1
ATOM 1698 C C . PHE A 1 265 ? 23.411 28.518 65.342 1.00 16.33 225 PHE A C 1
ATOM 1699 O O . PHE A 1 265 ? 23.764 28.796 66.487 1.00 16.60 225 PHE A O 1
ATOM 1707 N N . ASN A 1 266 ? 22.273 28.967 64.819 1.00 16.34 226 ASN A N 1
ATOM 1708 C CA . ASN A 1 266 ? 21.382 29.774 65.642 1.00 17.26 226 ASN A CA 1
ATOM 1709 C C . ASN A 1 266 ? 20.155 28.960 66.042 1.00 17.38 226 ASN A C 1
ATOM 1710 O O . ASN A 1 266 ? 19.251 29.471 66.695 1.00 17.73 226 ASN A O 1
ATOM 1715 N N . GLY A 1 267 ? 20.132 27.689 65.643 1.00 16.39 227 GLY A N 1
ATOM 1716 C CA . GLY A 1 267 ? 19.026 26.816 66.000 1.00 17.43 227 GLY A CA 1
ATOM 1717 C C . GLY A 1 267 ? 17.797 26.845 65.109 1.00 17.69 227 GLY A C 1
ATOM 1718 O O . GLY A 1 267 ? 16.863 26.075 65.324 1.00 19.19 227 GLY A O 1
ATOM 1719 N N . ASN A 1 268 ? 17.787 27.727 64.117 1.00 18.50 228 ASN A N 1
ATOM 1720 C CA . ASN A 1 268 ? 16.654 27.837 63.198 1.00 18.84 228 ASN A CA 1
ATOM 1721 C C . ASN A 1 268 ? 16.844 26.856 62.043 1.00 17.90 228 ASN A C 1
ATOM 1722 O O . ASN A 1 268 ? 16.845 27.252 60.878 1.00 17.12 228 ASN A O 1
ATOM 1727 N N . LEU A 1 269 ? 16.994 25.576 62.373 1.00 16.32 229 LEU A N 1
ATOM 1728 C CA . LEU A 1 269 ? 17.221 24.535 61.371 1.00 16.74 229 LEU A CA 1
ATOM 1729 C C . LEU A 1 269 ? 16.187 24.457 60.253 1.00 17.63 229 LEU A C 1
ATOM 1730 O O . LEU A 1 269 ? 16.526 24.117 59.118 1.00 16.51 229 LEU A O 1
ATOM 1735 N N . ALA A 1 270 ? 14.934 24.771 60.565 1.00 18.61 230 ALA A N 1
ATOM 1736 C CA . ALA A 1 270 ? 13.878 24.726 59.559 1.00 21.36 230 ALA A CA 1
ATOM 1737 C C . ALA A 1 270 ? 14.157 25.711 58.427 1.00 21.72 230 ALA A C 1
ATOM 1738 O O . ALA A 1 270 ? 13.608 25.583 57.332 1.00 23.59 230 ALA A O 1
ATOM 1740 N N . GLN A 1 271 ? 15.013 26.692 58.693 1.00 20.96 231 GLN A N 1
ATOM 1741 C CA . GLN A 1 271 ? 15.346 27.696 57.693 1.00 21.91 231 GLN A CA 1
ATOM 1742 C C . GLN A 1 271 ? 16.677 27.442 56.997 1.00 20.89 231 GLN A C 1
ATOM 1743 O O . GLN A 1 271 ? 17.094 28.228 56.146 1.00 22.36 231 GLN A O 1
ATOM 1749 N N . TYR A 1 272 ? 17.356 26.360 57.362 1.00 17.57 232 TYR A N 1
ATOM 1750 C CA . TYR A 1 272 ? 18.621 26.046 56.715 1.00 15.16 232 TYR A CA 1
ATOM 1751 C C . TYR A 1 272 ? 18.346 25.276 55.428 1.00 13.05 232 TYR A C 1
ATOM 1752 O O . TYR A 1 272 ? 17.671 24.248 55.442 1.00 14.68 232 TYR A O 1
ATOM 1761 N N . ASP A 1 273 ? 18.868 25.784 54.318 1.00 12.50 233 ASP A N 1
ATOM 1762 C CA . ASP A 1 273 ? 18.690 25.152 53.019 1.00 13.32 233 ASP A CA 1
ATOM 1763 C C . ASP A 1 273 ? 20.060 24.835 52.425 1.00 13.51 233 ASP A C 1
ATOM 1764 O O . ASP A 1 273 ? 20.829 25.736 52.091 1.00 13.95 233 ASP A O 1
ATOM 1769 N N . PRO A 1 274 ? 20.391 23.541 52.301 1.00 13.46 234 PRO A N 1
ATOM 1770 C CA . PRO A 1 274 ? 21.691 23.161 51.738 1.00 12.29 234 PRO A CA 1
ATOM 1771 C C . PRO A 1 274 ? 21.886 23.618 50.298 1.00 11.74 234 PRO A C 1
ATOM 1772 O O . PRO A 1 274 ? 23.012 23.665 49.800 1.00 12.13 234 PRO A O 1
ATOM 1776 N N . TRP A 1 275 ? 20.794 23.982 49.636 1.00 12.46 235 TRP A N 1
ATOM 1777 C CA . TRP A 1 275 ? 20.885 24.418 48.252 1.00 12.52 235 TRP A CA 1
ATOM 1778 C C . TRP A 1 275 ? 20.967 25.929 48.073 1.00 12.53 235 TRP A C 1
ATOM 1779 O O . TRP A 1 275 ? 20.879 26.426 46.954 1.00 10.38 235 TRP A O 1
ATOM 1790 N N . HIS A 1 276 ? 21.147 26.655 49.174 1.00 11.50 236 HIS A N 1
ATOM 1791 C CA . HIS A 1 276 ? 21.262 28.111 49.118 1.00 12.37 236 HIS A CA 1
ATOM 1792 C C . HIS A 1 276 ? 22.736 28.438 48.875 1.00 11.79 236 HIS A C 1
ATOM 1793 O O . HIS A 1 276 ? 23.593 28.123 49.698 1.00 13.31 236 HIS A O 1
ATOM 1800 N N . ALA A 1 277 ? 23.027 29.073 47.743 1.00 11.57 237 ALA A N 1
ATOM 1801 C CA . ALA A 1 277 ? 24.402 29.391 47.367 1.00 12.63 237 ALA A CA 1
ATOM 1802 C C . ALA A 1 277 ? 25.095 30.521 48.118 1.00 12.32 237 ALA A C 1
ATOM 1803 O O . ALA A 1 277 ? 26.315 30.497 48.286 1.00 13.21 237 ALA A O 1
ATOM 1805 N N . ALA A 1 278 ? 24.323 31.501 48.573 1.00 13.49 238 ALA A N 1
ATOM 1806 C CA . ALA A 1 278 ? 24.880 32.668 49.254 1.00 13.79 238 ALA A CA 1
ATOM 1807 C C . ALA A 1 278 ? 26.086 32.419 50.156 1.00 13.98 238 ALA A C 1
ATOM 1808 O O . ALA A 1 278 ? 26.039 31.595 51.072 1.00 13.77 238 ALA A O 1
ATOM 1810 N N . HIS A 1 279 ? 27.164 33.145 49.871 1.00 13.98 239 HIS A N 1
ATOM 1811 C CA . HIS A 1 279 ? 28.409 33.097 50.638 1.00 14.16 239 HIS A CA 1
ATOM 1812 C C . HIS A 1 279 ? 29.312 31.879 50.464 1.00 12.39 239 HIS A C 1
ATOM 1813 O O . HIS A 1 279 ? 30.463 31.907 50.891 1.00 13.40 239 HIS A O 1
ATOM 1820 N N . ARG A 1 280 ? 28.820 30.810 49.845 1.00 13.63 240 ARG A N 1
ATOM 1821 C CA . ARG A 1 280 ? 29.676 29.645 49.649 1.00 13.00 240 ARG A CA 1
ATOM 1822 C C . ARG A 1 280 ? 30.818 29.994 48.698 1.00 13.69 240 ARG A C 1
ATOM 1823 O O . ARG A 1 280 ? 31.905 29.430 48.780 1.00 13.65 240 ARG A O 1
ATOM 1831 N N . THR A 1 281 ? 30.562 30.942 47.804 1.00 14.72 241 THR A N 1
ATOM 1832 C CA . THR A 1 281 ? 31.559 31.376 46.834 1.00 15.02 241 THR A CA 1
ATOM 1833 C C . THR A 1 281 ? 32.671 32.208 47.476 1.00 16.89 241 THR A C 1
ATOM 1834 O O . THR A 1 281 ? 33.682 32.504 46.836 1.00 15.53 241 THR A O 1
ATOM 1838 N N . GLU A 1 282 ? 32.481 32.577 48.740 1.00 16.54 242 GLU A N 1
ATOM 1839 C CA . GLU A 1 282 ? 33.455 33.389 49.466 1.00 16.40 242 GLU A CA 1
ATOM 1840 C C . GLU A 1 282 ? 34.362 32.544 50.355 1.00 16.77 242 GLU A C 1
ATOM 1841 O O . GLU A 1 282 ? 35.280 33.060 50.999 1.00 17.40 242 GLU A O 1
ATOM 1847 N N . VAL A 1 283 ? 34.097 31.244 50.387 1.00 15.44 243 VAL A N 1
ATOM 1848 C CA . VAL A 1 283 ? 34.891 30.318 51.185 1.00 15.21 243 VAL A CA 1
ATOM 1849 C C . VAL A 1 283 ? 36.268 30.097 50.572 1.00 17.15 243 VAL A C 1
ATOM 1850 O O . VAL A 1 283 ? 36.395 29.876 49.371 1.00 17.45 243 VAL A O 1
ATOM 1854 N N . GLU A 1 284 ? 37.296 30.167 51.409 1.00 17.64 244 GLU A N 1
ATOM 1855 C CA . GLU A 1 284 ? 38.668 29.946 50.974 1.00 19.99 244 GLU A CA 1
ATOM 1856 C C . GLU A 1 284 ? 39.272 28.919 51.923 1.00 19.00 244 GLU A C 1
ATOM 1857 O O . GLU A 1 284 ? 39.481 29.205 53.103 1.00 18.84 244 GLU A O 1
ATOM 1863 N N . GLU A 1 285 ? 39.533 27.719 51.416 1.00 17.89 245 GLU A N 1
ATOM 1864 C CA . GLU A 1 285 ? 40.106 26.670 52.246 1.00 18.01 245 GLU A CA 1
ATOM 1865 C C . GLU A 1 285 ? 41.463 27.103 52.791 1.00 18.88 245 GLU A C 1
ATOM 1866 O O . GLU A 1 285 ? 42.216 27.809 52.116 1.00 17.54 245 GLU A O 1
ATOM 1872 N N . TYR A 1 286 ? 41.758 26.692 54.022 1.00 18.90 246 TYR A N 1
ATOM 1873 C CA . TYR A 1 286 ? 43.018 27.045 54.673 1.00 20.10 246 TYR A CA 1
ATOM 1874 C C . TYR A 1 286 ? 44.235 26.431 53.993 1.00 22.46 246 TYR A C 1
ATOM 1875 O O . TYR A 1 286 ? 44.158 25.352 53.410 1.00 21.08 246 TYR A O 1
ATOM 1884 N N . THR A 1 287 ? 45.363 27.128 54.083 1.00 25.08 247 THR A N 1
ATOM 1885 C CA . THR A 1 287 ? 46.615 26.635 53.524 1.00 29.86 247 THR A CA 1
ATOM 1886 C C . THR A 1 287 ? 47.418 26.045 54.680 1.00 33.01 247 THR A C 1
ATOM 1887 O O . THR A 1 287 ? 47.961 26.783 55.499 1.00 34.40 247 THR A O 1
ATOM 1891 N N . VAL A 1 288 ? 47.479 24.718 54.750 1.00 36.58 248 VAL A N 1
ATOM 1892 C CA . VAL A 1 288 ? 48.213 24.040 55.815 1.00 40.10 248 VAL A CA 1
ATOM 1893 C C . VAL A 1 288 ? 49.377 23.240 55.239 1.00 43.21 248 VAL A C 1
ATOM 1894 O O . VAL A 1 288 ? 49.176 22.352 54.412 1.00 44.10 248 VAL A O 1
ATOM 1898 N N . ASP A 1 289 ? 50.588 23.561 55.689 1.00 46.39 249 ASP A N 1
ATOM 1899 C CA . ASP A 1 289 ? 51.810 22.897 55.233 1.00 49.29 249 ASP A CA 1
ATOM 1900 C C . ASP A 1 289 ? 51.820 22.591 53.735 1.00 50.50 249 ASP A C 1
ATOM 1901 O O . ASP A 1 289 ? 50.982 23.160 53.002 1.00 51.04 249 ASP A O 1
ATOM 1906 N N . LYS A 1 293 ? 43.680 20.142 49.477 1.00 37.35 253 LYS A N 1
ATOM 1907 C CA . LYS A 1 293 ? 43.521 21.604 49.234 1.00 35.46 253 LYS A CA 1
ATOM 1908 C C . LYS A 1 293 ? 42.860 21.885 47.887 1.00 32.88 253 LYS A C 1
ATOM 1909 O O . LYS A 1 293 ? 43.433 21.608 46.833 1.00 33.52 253 LYS A O 1
ATOM 1915 N N . CYS A 1 294 ? 41.652 22.437 47.931 1.00 28.26 254 CYS A N 1
ATOM 1916 C CA . CYS A 1 294 ? 40.911 22.760 46.717 1.00 25.17 254 CYS A CA 1
ATOM 1917 C C . CYS A 1 294 ? 40.747 24.272 46.606 1.00 23.02 254 CYS A C 1
ATOM 1918 O O . CYS A 1 294 ? 40.294 24.927 47.545 1.00 23.27 254 CYS A O 1
ATOM 1921 N N . SER A 1 295 ? 41.116 24.821 45.453 1.00 20.08 255 SER A N 1
ATOM 1922 C CA . SER A 1 295 ? 41.034 26.257 45.223 1.00 18.50 255 SER A CA 1
ATOM 1923 C C . SER A 1 295 ? 39.751 26.709 44.543 1.00 17.65 255 SER A C 1
ATOM 1924 O O . SER A 1 295 ? 39.590 27.891 44.246 1.00 16.41 255 SER A O 1
ATOM 1927 N N . VAL A 1 296 ? 38.836 25.782 44.288 1.00 16.24 256 VAL A N 1
ATOM 1928 C CA . VAL A 1 296 ? 37.590 26.158 43.634 1.00 15.26 256 VAL A CA 1
ATOM 1929 C C . VAL A 1 296 ? 36.358 25.799 44.432 1.00 15.01 256 VAL A C 1
ATOM 1930 O O . VAL A 1 296 ? 36.376 24.891 45.270 1.00 15.20 256 VAL A O 1
ATOM 1934 N N . PHE A 1 297 ? 35.286 26.535 44.170 1.00 13.25 257 PHE A N 1
ATOM 1935 C CA . PHE A 1 297 ? 34.016 26.269 44.812 1.00 13.99 257 PHE A CA 1
ATOM 1936 C C . PHE A 1 297 ? 33.288 25.278 43.918 1.00 14.24 257 PHE A C 1
ATOM 1937 O O . PHE A 1 297 ? 33.034 25.557 42.745 1.00 13.38 257 PHE A O 1
ATOM 1945 N N . ARG A 1 298 ? 32.972 24.113 44.468 1.00 13.19 258 ARG A N 1
ATOM 1946 C CA . ARG A 1 298 ? 32.253 23.093 43.720 1.00 13.52 258 ARG A CA 1
ATOM 1947 C C . ARG A 1 298 ? 30.855 22.945 44.300 1.00 13.36 258 ARG A C 1
ATOM 1948 O O . ARG A 1 298 ? 30.689 22.841 45.514 1.00 15.01 258 ARG A O 1
ATOM 1956 N N . THR A 1 299 ? 29.852 22.961 43.432 1.00 11.62 259 THR A N 1
ATOM 1957 C CA . THR A 1 299 ? 28.472 22.775 43.858 1.00 10.52 259 THR A CA 1
ATOM 1958 C C . THR A 1 299 ? 28.298 21.267 44.017 1.00 10.92 259 THR A C 1
ATOM 1959 O O . THR A 1 299 ? 27.661 20.789 44.952 1.00 10.64 259 THR A O 1
ATOM 1963 N N . PHE A 1 300 ? 28.879 20.528 43.081 1.00 11.03 260 PHE A N 1
ATOM 1964 C CA . PHE A 1 300 ? 28.813 19.071 43.082 1.00 11.87 260 PHE A CA 1
ATOM 1965 C C . PHE A 1 300 ? 30.175 18.470 42.787 1.00 12.44 260 PHE A C 1
ATOM 1966 O O . PHE A 1 300 ? 30.922 18.989 41.958 1.00 11.20 260 PHE A O 1
ATOM 1974 N N . GLN A 1 301 ? 30.503 17.379 43.469 1.00 11.87 261 GLN A N 1
ATOM 1975 C CA . GLN A 1 301 ? 31.728 16.671 43.156 1.00 11.61 261 GLN A CA 1
ATOM 1976 C C . GLN A 1 301 ? 31.191 15.614 42.201 1.00 11.60 261 GLN A C 1
ATOM 1977 O O . GLN A 1 301 ? 29.992 15.338 42.197 1.00 10.20 261 GLN A O 1
ATOM 1983 N N . GLY A 1 302 ? 32.048 15.035 41.377 1.00 10.62 262 GLY A N 1
ATOM 1984 C CA . GLY A 1 302 ? 31.548 14.013 40.485 1.00 11.65 262 GLY A CA 1
ATOM 1985 C C . GLY A 1 302 ? 32.612 13.346 39.654 1.00 12.13 262 GLY A C 1
ATOM 1986 O O . GLY A 1 302 ? 33.751 13.809 39.573 1.00 11.81 262 GLY A O 1
ATOM 1987 N N . TRP A 1 303 ? 32.255 12.208 39.077 1.00 11.82 263 TRP A N 1
ATOM 1988 C CA . TRP A 1 303 ? 33.171 11.534 38.185 1.00 12.77 263 TRP A CA 1
ATOM 1989 C C . TRP A 1 303 ? 32.416 10.763 37.137 1.00 12.07 263 TRP A C 1
ATOM 1990 O O . TRP A 1 303 ? 31.239 10.431 37.306 1.00 11.03 263 TRP A O 1
ATOM 2001 N N . THR A 1 304 ? 33.098 10.526 36.029 1.00 10.94 264 THR A N 1
ATOM 2002 C CA . THR A 1 304 ? 32.517 9.808 34.914 1.00 11.81 264 THR A CA 1
ATOM 2003 C C . THR A 1 304 ? 33.165 8.441 34.854 1.00 12.17 264 THR A C 1
ATOM 2004 O O . THR A 1 304 ? 34.387 8.320 34.934 1.00 11.29 264 THR A O 1
ATOM 2008 N N . ALA A 1 305 ? 32.339 7.409 34.733 1.00 11.03 265 ALA A N 1
ATOM 2009 C CA . ALA A 1 305 ? 32.843 6.043 34.675 1.00 12.43 265 ALA A CA 1
ATOM 2010 C C . ALA A 1 305 ? 33.509 5.749 33.337 1.00 11.29 265 ALA A C 1
ATOM 2011 O O . ALA A 1 305 ? 32.923 5.979 32.278 1.00 12.07 265 ALA A O 1
ATOM 2013 N N . LEU A 1 306 ? 34.745 5.259 33.395 1.00 13.15 266 LEU A N 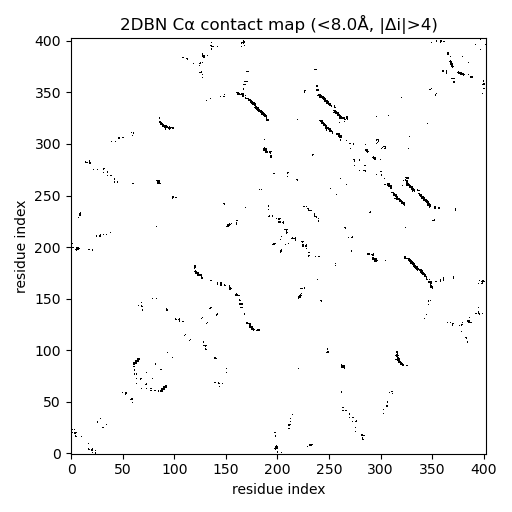1
ATOM 2014 C CA . LEU A 1 306 ? 35.494 4.903 32.195 1.00 13.10 266 LEU A CA 1
ATOM 2015 C C . LEU A 1 306 ? 35.437 3.392 32.007 1.00 13.81 266 LEU A C 1
ATOM 2016 O O . LEU A 1 306 ? 35.924 2.855 31.010 1.00 14.07 266 LEU A O 1
ATOM 2021 N N . SER A 1 307 ? 34.842 2.716 32.985 1.00 13.35 267 SER A N 1
ATOM 2022 C CA . SER A 1 307 ? 34.666 1.267 32.942 1.00 13.86 267 SER A CA 1
ATOM 2023 C C . SER A 1 307 ? 33.352 0.963 33.638 1.00 13.01 267 SER A C 1
ATOM 2024 O O . SER A 1 307 ? 32.844 1.795 34.382 1.00 13.17 267 SER A O 1
ATOM 2027 N N . ASP A 1 308 ? 32.788 -0.213 33.384 1.00 12.87 268 ASP A N 1
ATOM 2028 C CA . ASP A 1 308 ? 31.565 -0.595 34.073 1.00 13.71 268 ASP A CA 1
ATOM 2029 C C . ASP A 1 308 ? 32.013 -0.735 35.528 1.00 15.20 268 ASP A C 1
ATOM 2030 O O . ASP A 1 308 ? 33.175 -1.052 35.795 1.00 17.28 268 ASP A O 1
ATOM 2035 N N . MET A 1 309 ? 31.102 -0.494 36.461 1.00 15.20 269 MET A N 1
ATOM 2036 C CA . MET A 1 309 ? 31.413 -0.585 37.882 1.00 17.04 269 MET A CA 1
ATOM 2037 C C . MET A 1 309 ? 30.425 -1.574 38.492 1.00 16.37 269 MET A C 1
ATOM 2038 O O . MET A 1 309 ? 29.219 -1.328 38.493 1.00 14.56 269 MET A O 1
ATOM 2043 N N . LEU A 1 310 ? 30.947 -2.680 39.018 1.00 15.87 270 LEU A N 1
ATOM 2044 C CA . LEU A 1 310 ? 30.122 -3.742 39.589 1.00 15.22 270 LEU A CA 1
ATOM 2045 C C . LEU A 1 310 ? 29.842 -3.644 41.087 1.00 14.31 270 LEU A C 1
ATOM 2046 O O . LEU A 1 310 ? 30.724 -3.327 41.881 1.00 13.03 270 LEU A O 1
ATOM 2051 N N . PRO A 1 311 ? 28.601 -3.949 41.491 1.00 14.09 271 PRO A N 1
ATOM 2052 C CA . PRO A 1 311 ? 28.188 -3.902 42.896 1.00 13.74 271 PRO A CA 1
ATOM 2053 C C . PRO A 1 311 ? 29.150 -4.621 43.842 1.00 13.94 271 PRO A C 1
ATOM 2054 O O . PRO A 1 311 ? 29.632 -5.714 43.537 1.00 13.87 271 PRO A O 1
ATOM 2058 N N . GLY A 1 312 ? 29.429 -3.987 44.980 1.00 11.60 272 GLY A N 1
ATOM 2059 C CA . GLY A 1 312 ? 30.305 -4.562 45.986 1.00 11.78 272 GLY A CA 1
ATOM 2060 C C . GLY A 1 312 ? 31.796 -4.547 45.709 1.00 11.74 272 GLY A C 1
ATOM 2061 O O . GLY A 1 312 ? 32.579 -4.997 46.542 1.00 12.95 272 GLY A O 1
ATOM 2062 N N . GLN A 1 313 ? 32.212 -4.010 44.568 1.00 10.77 273 GLN A N 1
ATOM 2063 C CA . GLN A 1 313 ? 33.638 -4.019 44.238 1.00 11.19 273 GLN A CA 1
ATOM 2064 C C . GLN A 1 313 ? 34.412 -2.767 44.652 1.00 11.82 273 GLN A C 1
ATOM 2065 O O . GLN A 1 313 ? 35.124 -2.168 43.838 1.00 13.04 273 GLN A O 1
ATOM 2071 N N . GLY A 1 314 ? 34.281 -2.395 45.928 1.00 12.30 274 GLY A N 1
ATOM 2072 C CA . GLY A 1 314 ? 34.970 -1.226 46.461 1.00 11.60 274 GLY A CA 1
ATOM 2073 C C . GLY A 1 314 ? 34.463 0.048 45.816 1.00 12.19 274 GLY A C 1
ATOM 2074 O O . GLY A 1 314 ? 35.231 0.823 45.247 1.00 12.22 274 GLY A O 1
ATOM 2075 N N . LEU A 1 315 ? 33.161 0.275 45.937 1.00 11.84 275 LEU A N 1
ATOM 2076 C CA . LEU A 1 315 ? 32.527 1.427 45.314 1.00 10.48 275 LEU A CA 1
ATOM 2077 C C . LEU A 1 315 ? 32.233 2.625 46.200 1.00 10.28 275 LEU A C 1
ATOM 2078 O O . LEU A 1 315 ? 32.185 2.540 47.424 1.00 11.04 275 LEU A O 1
ATOM 2083 N N . LEU A 1 316 ? 32.018 3.748 45.529 1.00 10.41 276 LEU A N 1
ATOM 2084 C CA . LEU A 1 316 ? 31.670 4.996 46.177 1.00 9.35 276 LEU A CA 1
ATOM 2085 C C . LEU A 1 316 ? 30.335 4.846 46.904 1.00 9.30 276 LEU A C 1
ATOM 2086 O O . LEU A 1 316 ? 29.397 4.242 46.381 1.00 9.71 276 LEU A O 1
ATOM 2091 N N . HIS A 1 317 ? 30.267 5.385 48.118 1.00 9.33 277 HIS A N 1
ATOM 2092 C CA . HIS A 1 317 ? 29.042 5.381 48.918 1.00 9.95 277 HIS A CA 1
ATOM 2093 C C . HIS A 1 317 ? 28.849 6.823 49.368 1.00 11.02 277 HIS A C 1
ATOM 2094 O O . HIS A 1 317 ? 29.823 7.555 49.539 1.00 11.25 277 HIS A O 1
ATOM 2101 N N . VAL A 1 318 ? 27.599 7.235 49.551 1.00 10.94 278 VAL A N 1
ATOM 2102 C CA . VAL A 1 318 ? 27.317 8.575 50.054 1.00 10.96 278 VAL A CA 1
ATOM 2103 C C . VAL A 1 318 ? 26.181 8.473 51.054 1.00 10.23 278 VAL A C 1
ATOM 2104 O O . VAL A 1 318 ? 25.474 7.467 51.100 1.00 10.26 278 VAL A O 1
ATOM 2108 N N . VAL A 1 319 ? 26.038 9.507 51.878 1.00 10.38 279 VAL A N 1
ATOM 2109 C CA . VAL A 1 319 ? 24.925 9.595 52.814 1.00 10.46 279 VAL A CA 1
ATOM 2110 C C . VA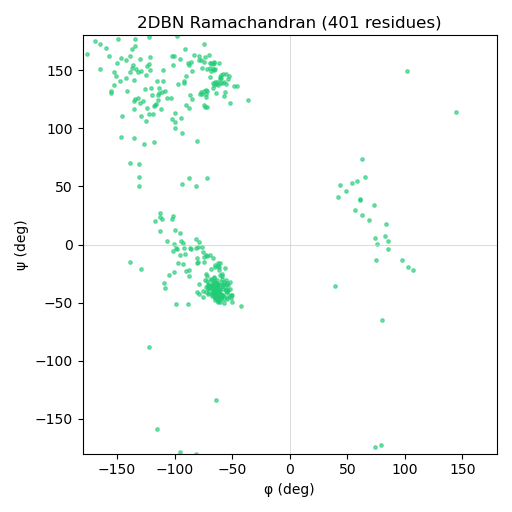L A 1 319 ? 24.035 10.535 51.995 1.00 10.10 279 VAL A C 1
ATOM 2111 O O . VAL A 1 319 ? 24.266 11.745 51.961 1.00 8.83 279 VAL A O 1
ATOM 2115 N N . PRO A 1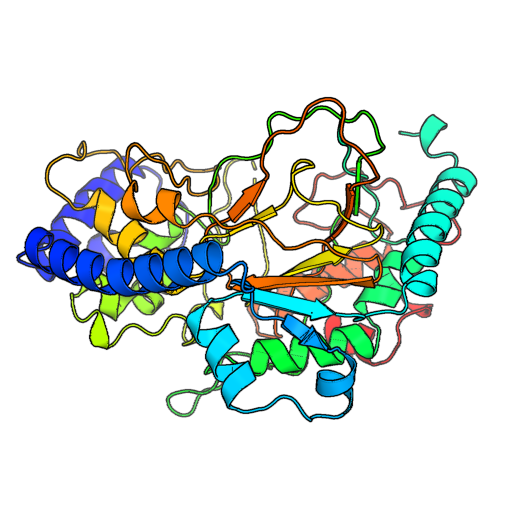 320 ? 23.020 9.983 51.307 1.00 10.23 280 PRO A N 1
ATOM 2116 C CA . PRO A 1 320 ? 22.106 10.765 50.465 1.00 10.72 280 PRO A CA 1
ATOM 2117 C C . PRO A 1 320 ? 21.121 11.640 51.217 1.00 9.98 280 PRO A C 1
ATOM 2118 O O . PRO A 1 320 ? 19.908 11.522 51.047 1.00 11.12 280 PRO A O 1
ATOM 2122 N N . ILE A 1 321 ? 21.676 12.525 52.041 1.00 10.70 281 ILE A N 1
ATOM 2123 C CA . ILE A 1 321 ? 20.921 13.466 52.867 1.00 11.46 281 ILE A CA 1
ATOM 2124 C C . ILE A 1 321 ? 21.824 14.694 52.921 1.00 11.69 281 ILE A C 1
ATOM 2125 O O . ILE A 1 321 ? 22.696 14.793 53.782 1.00 12.35 281 ILE A O 1
ATOM 2130 N N . PRO A 1 322 ? 21.630 15.648 52.000 1.00 12.28 282 PRO A N 1
ATOM 2131 C CA . PRO A 1 322 ? 22.474 16.847 51.986 1.00 12.26 282 PRO A CA 1
ATOM 2132 C C . PRO A 1 322 ? 22.465 17.678 53.258 1.00 12.87 282 PRO A C 1
ATOM 2133 O O . PRO A 1 322 ? 23.449 18.351 53.563 1.00 14.04 282 PRO A O 1
ATOM 2137 N N . GLU A 1 323 ? 21.368 17.621 54.006 1.00 11.88 283 GLU A N 1
ATOM 2138 C CA . GLU A 1 323 ? 21.264 18.377 55.251 1.00 13.75 283 GLU A CA 1
ATOM 2139 C C . GLU A 1 323 ? 21.997 17.681 56.404 1.00 12.16 283 GLU A C 1
ATOM 2140 O O . GLU A 1 323 ? 22.053 18.204 57.518 1.00 13.23 283 GLU A O 1
ATOM 2146 N N . ALA A 1 324 ? 22.570 16.511 56.138 1.00 11.19 284 ALA A N 1
ATOM 2147 C CA . ALA A 1 324 ? 23.286 15.779 57.181 1.00 10.69 284 ALA A CA 1
ATOM 2148 C C . ALA A 1 324 ? 24.427 16.609 57.763 1.00 11.62 284 ALA A C 1
ATOM 2149 O O . ALA A 1 324 ? 24.831 16.402 58.909 1.00 12.12 284 ALA A O 1
ATOM 2151 N N . MET A 1 325 ? 24.946 17.552 56.983 1.00 10.40 285 MET A N 1
ATOM 2152 C CA . MET A 1 325 ? 26.037 18.406 57.462 1.00 10.07 285 MET A CA 1
ATOM 2153 C C . MET A 1 325 ? 25.631 19.179 58.718 1.00 10.55 285 MET A C 1
ATOM 2154 O O . MET A 1 325 ? 26.470 19.490 59.557 1.00 11.10 285 MET A O 1
ATOM 2159 N N . ALA A 1 326 ? 24.345 19.486 58.855 1.00 10.93 286 ALA A N 1
ATOM 2160 C CA . ALA A 1 326 ? 23.875 20.212 60.036 1.00 11.12 286 ALA A CA 1
ATOM 2161 C C . ALA A 1 326 ? 24.163 19.398 61.297 1.00 12.17 286 ALA A C 1
ATOM 2162 O O . ALA A 1 326 ? 24.554 19.947 62.329 1.00 10.93 286 ALA A O 1
ATOM 2164 N N . TYR A 1 327 ? 23.966 18.086 61.204 1.00 10.81 287 TYR A N 1
ATOM 2165 C CA . TYR A 1 327 ? 24.212 17.175 62.320 1.00 10.22 287 TYR A CA 1
ATOM 2166 C C . TYR A 1 327 ? 25.710 17.177 62.626 1.00 10.81 287 TYR A C 1
ATOM 2167 O O . TYR A 1 327 ? 26.120 17.213 63.789 1.00 10.54 287 TYR A O 1
ATOM 2176 N N . VAL A 1 328 ? 26.523 17.151 61.574 1.00 9.32 288 VAL A N 1
ATOM 2177 C CA . VAL A 1 328 ? 27.972 17.160 61.730 1.00 10.64 288 VAL A CA 1
ATOM 2178 C C . VAL A 1 328 ? 28.448 18.436 62.419 1.00 10.75 288 VAL A C 1
ATOM 2179 O O . VAL A 1 328 ? 29.308 18.395 63.296 1.00 10.57 288 VAL A O 1
ATOM 2183 N N . LEU A 1 329 ? 27.871 19.569 62.033 1.00 9.89 289 LEU A N 1
ATOM 2184 C CA . LEU A 1 329 ? 28.262 20.854 62.603 1.00 10.26 289 LEU A CA 1
ATOM 2185 C C . LEU A 1 329 ? 27.895 21.034 64.071 1.00 10.32 289 LEU A C 1
ATOM 2186 O O . LEU A 1 329 ? 28.628 21.672 64.829 1.00 11.23 289 LEU A O 1
ATOM 2191 N N . LEU A 1 330 ? 26.760 20.479 64.477 1.00 10.33 290 LEU A N 1
ATOM 2192 C CA . LEU A 1 330 ? 26.327 20.613 65.860 1.00 10.06 290 LEU A CA 1
ATOM 2193 C C . LEU A 1 330 ? 26.879 19.539 66.797 1.00 9.93 290 LEU A C 1
ATOM 2194 O O . LEU A 1 330 ? 26.941 19.747 68.006 1.00 10.14 290 LEU A O 1
ATOM 2199 N N . ARG A 1 331 ? 27.288 18.399 66.247 1.00 9.50 291 ARG A N 1
ATOM 2200 C CA . ARG A 1 331 ? 27.794 17.304 67.074 1.00 9.60 291 ARG A CA 1
ATOM 2201 C C . ARG A 1 331 ? 28.890 17.664 68.083 1.00 9.27 291 ARG A C 1
ATOM 2202 O O . ARG A 1 331 ? 28.847 17.217 69.229 1.00 10.76 291 ARG A O 1
ATOM 2210 N N . PRO A 1 332 ? 29.888 18.470 67.676 1.00 10.04 292 PRO A N 1
ATOM 2211 C CA . PRO A 1 332 ? 30.968 18.842 68.604 1.00 10.29 292 PRO A CA 1
ATOM 2212 C C . PRO A 1 332 ? 30.523 19.771 69.728 1.00 10.74 292 PRO A C 1
ATOM 2213 O O . PRO A 1 332 ? 31.284 20.035 70.659 1.00 10.87 292 PRO A O 1
ATOM 2217 N N . LEU A 1 333 ? 29.299 20.275 69.635 1.00 10.39 293 LEU A N 1
ATOM 2218 C CA . LEU A 1 333 ? 28.785 21.190 70.643 1.00 10.82 293 LEU A CA 1
ATOM 2219 C C . LEU A 1 333 ? 28.036 20.493 71.772 1.00 11.09 293 LEU A C 1
ATOM 2220 O O . LEU A 1 333 ? 27.602 21.139 72.726 1.00 10.99 293 LEU A O 1
ATOM 2225 N N . LEU A 1 334 ? 27.890 19.176 71.678 1.00 11.34 294 LEU A N 1
ATOM 2226 C CA . LEU A 1 334 ? 27.182 18.442 72.720 1.00 11.01 294 LEU A CA 1
ATOM 2227 C C . LEU A 1 334 ? 28.038 18.304 73.983 1.00 12.01 294 LEU A C 1
ATOM 2228 O O . LEU A 1 334 ? 29.216 18.659 73.977 1.00 13.35 294 LEU A O 1
ATOM 2233 N N . ASP A 1 335 ? 27.449 17.788 75.059 1.00 12.11 295 ASP A N 1
ATOM 2234 C CA . ASP A 1 335 ? 28.152 17.686 76.340 1.00 14.33 295 ASP A CA 1
ATOM 2235 C C . ASP A 1 335 ? 29.157 16.556 76.560 1.00 15.18 295 ASP A C 1
ATOM 2236 O O . ASP A 1 335 ? 29.732 16.454 77.645 1.00 16.06 295 ASP A O 1
ATOM 2241 N N . ASP A 1 336 ? 29.382 15.722 75.550 1.00 12.89 296 ASP A N 1
ATOM 2242 C CA . ASP A 1 336 ? 30.312 14.601 75.686 1.00 15.48 296 ASP A CA 1
ATOM 2243 C C . ASP A 1 336 ? 31.547 14.782 74.815 1.00 14.94 296 ASP A C 1
ATOM 2244 O O . ASP A 1 336 ? 32.222 13.809 74.467 1.00 18.04 296 ASP A O 1
ATOM 2249 N N . VAL A 1 337 ? 31.848 16.029 74.473 1.00 15.75 297 VAL A N 1
ATOM 2250 C CA . VAL A 1 337 ? 32.989 16.329 73.615 1.00 15.71 297 VAL A CA 1
ATOM 2251 C C . VAL A 1 337 ? 34.083 17.098 74.354 1.00 18.47 297 VAL A C 1
ATOM 2252 O O . VAL A 1 337 ? 33.809 18.093 75.018 1.00 18.64 297 VAL A O 1
ATOM 2256 N N . PRO A 1 338 ? 35.339 16.634 74.258 1.00 21.03 298 PRO A N 1
ATOM 2257 C CA . PRO A 1 338 ? 36.454 17.313 74.928 1.00 22.82 298 PRO A CA 1
ATOM 2258 C C . PRO A 1 338 ? 36.577 18.753 74.429 1.00 24.48 298 PRO A C 1
ATOM 2259 O O . PRO A 1 338 ? 36.355 19.030 73.250 1.00 24.27 298 PRO A O 1
ATOM 2263 N N . GLU A 1 339 ? 36.931 19.662 75.332 1.00 25.48 299 GLU A N 1
ATOM 2264 C CA . GLU A 1 339 ? 37.079 21.079 75.005 1.00 26.57 299 GLU A CA 1
ATOM 2265 C C . GLU A 1 339 ? 37.783 21.409 73.690 1.00 25.72 299 GLU A C 1
ATOM 2266 O O . GLU A 1 339 ? 37.263 22.161 72.872 1.00 25.04 299 GLU A O 1
ATOM 2272 N N . ASP A 1 340 ? 38.976 20.857 73.506 1.00 26.73 300 ASP A N 1
ATOM 2273 C CA . ASP A 1 340 ? 39.785 21.133 72.322 1.00 28.03 300 ASP A CA 1
ATOM 2274 C C . ASP A 1 340 ? 39.416 20.381 71.047 1.00 27.52 300 ASP A C 1
ATOM 2275 O O . ASP A 1 340 ? 39.846 20.765 69.960 1.00 26.30 300 ASP A O 1
ATOM 2280 N N . GLU A 1 341 ? 38.619 19.324 71.170 1.00 28.51 301 GLU A N 1
ATOM 2281 C CA . GLU A 1 341 ? 38.262 18.506 70.014 1.00 25.86 301 GLU A CA 1
ATOM 2282 C C . GLU A 1 341 ? 37.039 18.880 69.184 1.00 23.58 301 GLU A C 1
ATOM 2283 O O . GLU A 1 341 ? 36.111 19.539 69.652 1.00 22.71 301 GLU A O 1
ATOM 2289 N N . LEU A 1 342 ? 37.064 18.430 67.933 1.00 19.48 302 LEU A N 1
ATOM 2290 C CA . LEU A 1 342 ? 35.981 18.646 66.988 1.00 17.37 302 LEU A CA 1
ATOM 2291 C C . LEU A 1 342 ? 35.625 17.319 66.322 1.00 15.24 302 LEU A C 1
ATOM 2292 O O . LEU A 1 342 ? 35.570 17.217 65.100 1.00 14.92 302 LEU A O 1
ATOM 2297 N N . CYS A 1 343 ? 35.411 16.300 67.148 1.00 15.08 303 CYS A N 1
ATOM 2298 C CA . CYS A 1 343 ? 35.022 14.975 66.679 1.00 13.69 303 CYS A CA 1
ATOM 2299 C C . CYS A 1 343 ? 35.865 14.407 65.538 1.00 14.64 303 CYS A C 1
ATOM 2300 O O . CYS A 1 343 ? 35.325 13.885 64.559 1.00 15.80 303 CYS A O 1
ATOM 2303 N N . GLY A 1 344 ? 37.185 14.510 65.670 1.00 13.27 304 GLY A N 1
ATOM 2304 C CA . GLY A 1 344 ? 38.075 13.970 64.655 1.00 14.09 304 GLY A CA 1
ATOM 2305 C C . GLY A 1 344 ? 38.685 14.978 63.701 1.00 14.27 304 GLY A C 1
ATOM 2306 O O . GLY A 1 344 ? 39.693 14.688 63.051 1.00 14.96 304 GLY A O 1
ATOM 2307 N N . VAL A 1 345 ? 38.079 16.156 63.603 1.00 14.41 305 VAL A N 1
ATOM 2308 C CA . VAL A 1 345 ? 38.584 17.193 62.713 1.00 15.90 305 VAL A CA 1
ATOM 2309 C C . VAL A 1 345 ? 39.970 17.649 63.140 1.00 18.39 305 VAL A C 1
ATOM 2310 O O . VAL A 1 345 ? 40.251 17.792 64.329 1.00 18.73 305 VAL A O 1
ATOM 2314 N N . ALA A 1 346 ? 40.831 17.872 62.155 1.00 20.01 306 ALA A N 1
ATOM 2315 C CA . ALA A 1 346 ? 42.190 18.319 62.410 1.00 24.01 306 ALA A CA 1
ATOM 2316 C C . ALA A 1 346 ? 42.659 19.135 61.214 1.00 25.37 306 ALA A C 1
ATOM 2317 O O . ALA A 1 346 ? 42.282 18.853 60.079 1.00 23.92 306 ALA A O 1
ATOM 2319 N N . PRO A 1 347 ? 43.470 20.176 61.452 1.00 26.63 307 PRO A N 1
ATOM 2320 C CA . PRO A 1 347 ? 43.937 20.970 60.315 1.00 28.50 307 PRO A CA 1
ATOM 2321 C C . PRO A 1 347 ? 44.733 20.079 59.359 1.00 28.30 307 PRO A C 1
ATOM 2322 O O . PRO A 1 347 ? 45.463 19.188 59.795 1.00 29.84 307 PRO A O 1
ATOM 2326 N N . GLY A 1 348 ? 44.578 20.310 58.062 1.00 30.25 308 GLY A N 1
ATOM 2327 C CA . GLY A 1 348 ? 45.306 19.521 57.084 1.00 30.08 308 GLY A CA 1
ATOM 2328 C C . GLY A 1 348 ? 44.693 18.176 56.742 1.00 30.14 308 GLY A C 1
ATOM 2329 O O . GLY A 1 348 ? 45.304 17.376 56.031 1.00 31.23 308 GLY A O 1
ATOM 2330 N N . ARG A 1 349 ? 43.489 17.915 57.240 1.00 27.99 309 ARG A N 1
ATOM 2331 C CA . ARG A 1 349 ? 42.819 16.648 56.958 1.00 26.02 309 ARG A CA 1
ATOM 2332 C C . ARG A 1 349 ? 41.344 16.843 56.635 1.00 22.50 309 ARG A C 1
ATOM 2333 O O . ARG A 1 349 ? 40.723 17.805 57.086 1.00 20.28 309 ARG A O 1
ATOM 2341 N N . VAL A 1 350 ? 40.787 15.935 55.840 1.00 19.20 310 VAL A N 1
ATOM 2342 C CA . VAL A 1 350 ? 39.378 16.025 55.490 1.00 17.28 310 VAL A CA 1
ATOM 2343 C C . VAL A 1 350 ? 38.547 15.808 56.748 1.00 14.94 310 VAL A C 1
ATOM 2344 O O . VAL A 1 350 ? 39.008 15.190 57.710 1.00 15.99 310 VAL A O 1
ATOM 2348 N N . LEU A 1 351 ? 37.324 16.325 56.731 1.00 15.09 311 LEU A N 1
ATOM 2349 C CA . LEU A 1 351 ? 36.412 16.190 57.860 1.00 14.92 311 LEU A CA 1
ATOM 2350 C C . LEU A 1 351 ? 35.946 14.740 57.915 1.00 14.33 311 LEU A C 1
ATOM 2351 O O . LEU A 1 351 ? 35.317 14.250 56.978 1.00 15.94 311 LEU A O 1
ATOM 2356 N N . PRO A 1 352 ? 36.247 14.031 59.013 1.00 14.22 312 PRO A N 1
ATOM 2357 C CA . PRO A 1 352 ? 35.827 12.633 59.107 1.00 13.11 312 PRO A CA 1
ATOM 2358 C C . PRO A 1 352 ? 34.448 12.429 59.726 1.00 13.61 312 PRO A C 1
ATOM 2359 O O . PRO A 1 352 ? 34.037 13.172 60.617 1.00 15.24 312 PRO A O 1
ATOM 2363 N N . VAL A 1 353 ? 33.733 11.427 59.225 1.00 11.37 313 VAL A N 1
ATOM 2364 C CA . VAL A 1 353 ? 32.424 11.072 59.754 1.00 10.70 313 VAL A CA 1
ATOM 2365 C C . VAL A 1 353 ? 32.601 9.630 60.216 1.00 11.18 313 VAL A C 1
ATOM 2366 O O . VAL A 1 353 ? 33.088 8.787 59.464 1.00 11.99 313 VAL A O 1
ATOM 2370 N N . SER A 1 354 ? 32.214 9.353 61.455 1.00 10.50 314 SER A N 1
ATOM 2371 C CA . SER A 1 354 ? 32.420 8.034 62.037 1.00 11.21 314 SER A CA 1
ATOM 2372 C C . SER A 1 354 ? 31.230 7.515 62.826 1.00 11.11 314 SER A C 1
ATOM 2373 O O . SER A 1 354 ? 30.303 8.257 63.134 1.00 11.02 314 SER A O 1
ATOM 2376 N N . GLU A 1 355 ? 31.269 6.231 63.168 1.00 11.16 315 GLU A N 1
ATOM 2377 C CA . GLU A 1 355 ? 30.195 5.664 63.967 1.00 10.46 315 GLU A CA 1
ATOM 2378 C C . GLU A 1 355 ? 30.323 6.232 65.376 1.00 11.04 315 GLU A C 1
ATOM 2379 O O . GLU A 1 355 ? 29.327 6.467 66.055 1.00 11.93 315 GLU A O 1
ATOM 2385 N N . GLN A 1 356 ? 31.562 6.457 65.806 1.00 11.79 316 GLN A N 1
ATOM 2386 C CA . GLN A 1 356 ? 31.823 6.995 67.135 1.00 11.47 316 GLN A CA 1
ATOM 2387 C C . GLN A 1 356 ? 31.076 8.298 67.386 1.00 12.58 316 GLN A C 1
ATOM 2388 O O . GLN A 1 356 ? 30.442 8.469 68.429 1.00 12.16 316 GLN A O 1
ATOM 2394 N N . TRP A 1 357 ? 31.135 9.210 66.418 1.00 11.32 317 TRP A N 1
ATOM 2395 C CA . TRP A 1 357 ? 30.502 10.513 66.578 1.00 11.93 317 TRP A CA 1
ATOM 2396 C C . TRP A 1 357 ? 29.208 10.745 65.811 1.00 11.22 317 TRP A C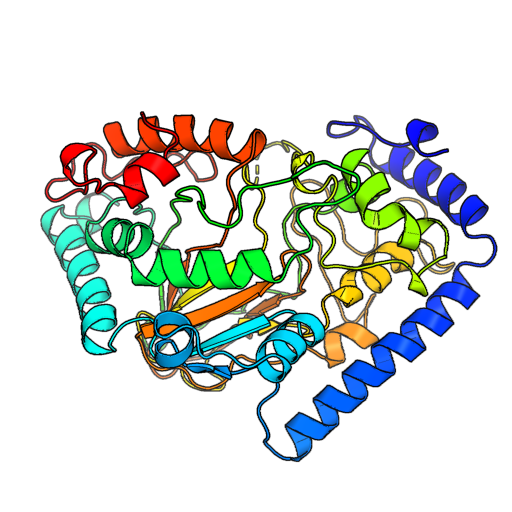 1
ATOM 2397 O O . TRP A 1 357 ? 28.371 11.551 66.232 1.00 11.38 317 TRP A O 1
ATOM 2408 N N . HIS A 1 358 ? 29.035 10.039 64.697 1.00 10.67 318 HIS A N 1
ATOM 2409 C CA . HIS A 1 358 ? 27.847 10.230 63.869 1.00 11.07 318 HIS A CA 1
ATOM 2410 C C . HIS A 1 358 ? 27.173 8.909 63.506 1.00 10.95 318 HIS A C 1
ATOM 2411 O O . HIS A 1 358 ? 26.988 8.595 62.333 1.00 10.97 318 HIS A O 1
ATOM 2418 N N . PRO A 1 359 ? 26.773 8.130 64.516 1.00 11.68 319 PRO A N 1
ATOM 2419 C CA . PRO A 1 359 ? 26.126 6.844 64.243 1.00 12.06 319 PRO A CA 1
ATOM 2420 C C . PRO A 1 359 ? 24.906 6.920 63.321 1.00 12.76 319 PRO A C 1
ATOM 2421 O O . PRO A 1 359 ? 24.734 6.077 62.441 1.00 12.95 319 PRO A O 1
ATOM 2425 N N . LEU A 1 360 ? 24.074 7.939 63.514 1.00 12.06 320 LEU A N 1
ATOM 2426 C CA . LEU A 1 360 ? 22.873 8.105 62.702 1.00 13.86 320 LEU A CA 1
ATOM 2427 C C . LEU A 1 360 ? 23.197 8.304 61.226 1.00 13.15 320 LEU A C 1
ATOM 2428 O O . LEU A 1 360 ? 22.463 7.843 60.353 1.00 14.28 320 LEU A O 1
ATOM 2433 N N . LEU A 1 361 ? 24.301 8.987 60.949 1.00 11.50 321 LEU A N 1
ATOM 2434 C CA . LEU A 1 361 ? 24.684 9.257 59.573 1.00 11.27 321 LEU A CA 1
ATOM 2435 C C . LEU A 1 361 ? 25.338 8.061 58.895 1.00 12.48 321 LEU A C 1
ATOM 2436 O O . LEU A 1 361 ? 25.043 7.758 57.740 1.00 12.77 321 LEU A O 1
ATOM 2441 N N . ILE A 1 362 ? 26.226 7.381 59.609 1.00 12.56 322 ILE A N 1
ATOM 2442 C CA . ILE A 1 362 ? 26.907 6.224 59.044 1.00 14.25 322 ILE A CA 1
ATOM 2443 C C . ILE A 1 362 ? 25.918 5.153 58.587 1.00 14.18 322 ILE A C 1
ATOM 2444 O O . ILE A 1 362 ? 26.145 4.480 57.579 1.00 15.28 322 ILE A O 1
ATOM 2449 N N . GLU A 1 363 ? 24.817 5.007 59.318 1.00 14.45 323 GLU A N 1
ATOM 2450 C CA . GLU A 1 363 ? 23.803 4.014 58.974 1.00 16.90 323 GLU A CA 1
ATOM 2451 C C . GLU A 1 363 ? 23.187 4.270 57.601 1.00 15.38 323 GLU A C 1
ATOM 2452 O O . GLU A 1 363 ? 22.642 3.356 56.981 1.00 15.90 323 GLU A O 1
ATOM 2458 N N . ALA A 1 364 ? 23.277 5.510 57.127 1.00 12.76 324 ALA A N 1
ATOM 2459 C CA . ALA A 1 364 ? 22.694 5.870 55.842 1.00 12.32 324 ALA A CA 1
ATOM 2460 C C . ALA A 1 364 ? 23.636 5.779 54.642 1.00 12.16 324 ALA A C 1
ATOM 2461 O O . ALA A 1 364 ? 23.235 6.104 53.525 1.00 11.36 324 ALA A O 1
ATOM 2463 N N . LEU A 1 365 ? 24.881 5.356 54.856 1.00 11.44 325 LEU A N 1
ATOM 2464 C CA . LEU A 1 365 ? 25.811 5.234 53.732 1.00 11.69 325 LEU A CA 1
ATOM 2465 C C . LEU A 1 365 ? 25.186 4.314 52.688 1.00 11.89 325 LEU A C 1
ATOM 2466 O O . LEU A 1 365 ? 24.704 3.222 53.012 1.00 12.28 325 LEU A O 1
ATOM 2471 N N . THR A 1 366 ? 25.203 4.761 51.437 1.00 10.17 326 THR A N 1
ATOM 2472 C CA . THR A 1 366 ? 24.592 4.015 50.347 1.00 10.37 326 THR A CA 1
ATOM 2473 C C . THR A 1 366 ? 25.486 3.933 49.117 1.00 10.28 326 THR A C 1
ATOM 2474 O O . THR A 1 366 ? 25.938 4.947 48.586 1.00 10.53 326 THR A O 1
ATOM 2478 N N . SER A 1 367 ? 25.736 2.711 48.664 1.00 10.10 327 SER A N 1
ATOM 2479 C CA . SER A 1 367 ? 26.576 2.488 47.495 1.00 9.55 327 SER A CA 1
ATOM 2480 C C . SER A 1 367 ? 25.915 2.958 46.207 1.00 10.54 327 SER A C 1
ATOM 2481 O O . SER A 1 367 ? 24.684 2.979 46.091 1.00 9.81 327 SER A O 1
ATOM 2484 N N . ILE A 1 368 ? 26.739 3.345 45.239 1.00 10.37 328 ILE A N 1
ATOM 2485 C CA . ILE A 1 368 ? 26.217 3.720 43.935 1.00 10.27 328 ILE A CA 1
ATOM 2486 C C . ILE A 1 368 ? 25.695 2.396 43.380 1.00 11.07 328 ILE A C 1
ATOM 2487 O O . ILE A 1 368 ? 26.122 1.322 43.816 1.00 11.09 328 ILE A O 1
ATOM 2492 N N . PRO A 1 369 ? 24.738 2.446 42.445 1.00 10.75 329 PRO A N 1
ATOM 2493 C CA . PRO A 1 369 ? 24.229 1.196 41.878 1.00 11.28 329 PRO A CA 1
ATOM 2494 C C . PRO A 1 369 ? 25.215 0.762 40.795 1.00 12.00 329 PRO A C 1
ATOM 2495 O O . PRO A 1 369 ? 26.217 1.447 40.552 1.00 11.56 329 PRO A O 1
ATOM 2499 N N . LYS A 1 370 ? 24.945 -0.362 40.141 1.00 11.63 330 LYS A N 1
ATOM 2500 C CA . LYS A 1 370 ? 25.827 -0.825 39.073 1.00 12.66 330 LYS A CA 1
ATOM 2501 C C . LYS A 1 370 ? 25.884 0.265 38.007 1.00 12.42 330 LYS A C 1
ATOM 2502 O O . LYS A 1 370 ? 24.866 0.883 37.686 1.00 13.74 330 LYS A O 1
ATOM 2508 N N . LEU A 1 371 ? 27.072 0.508 37.468 1.00 12.54 331 LEU A N 1
ATOM 2509 C CA . LEU A 1 371 ? 27.237 1.525 36.435 1.00 12.64 331 LEU A CA 1
ATOM 2510 C C . LEU A 1 371 ? 27.861 0.946 35.179 1.00 12.94 331 LEU A C 1
ATOM 2511 O O . LEU A 1 371 ? 28.580 -0.054 35.229 1.00 12.32 331 LEU A O 1
ATOM 2516 N N . GLU A 1 372 ? 27.571 1.581 34.050 1.00 12.37 332 GLU A N 1
ATOM 2517 C CA . GLU A 1 372 ? 28.158 1.188 32.778 1.00 12.60 332 GLU A CA 1
ATOM 2518 C C . GLU A 1 372 ? 29.101 2.329 32.440 1.00 11.99 332 GLU A C 1
ATOM 2519 O O . GLU A 1 372 ? 28.855 3.470 32.837 1.00 11.48 332 GLU A O 1
ATOM 2525 N N . ALA A 1 373 ? 30.181 2.032 31.726 1.00 11.56 333 ALA A N 1
ATOM 2526 C CA . ALA A 1 373 ? 31.113 3.081 31.344 1.00 10.40 333 ALA A CA 1
ATOM 2527 C C . ALA A 1 373 ? 30.282 4.114 30.604 1.00 10.85 333 ALA A C 1
ATOM 2528 O O . ALA A 1 373 ? 29.423 3.761 29.798 1.00 10.57 333 ALA A O 1
ATOM 2530 N N . GLY A 1 374 ? 30.530 5.389 30.880 1.00 9.97 334 GLY A N 1
ATOM 2531 C CA . GLY A 1 374 ? 29.757 6.427 30.225 1.00 10.50 334 GLY A CA 1
ATOM 2532 C C . GLY A 1 374 ? 28.778 7.068 31.193 1.00 11.19 334 GLY A C 1
ATOM 2533 O O . GLY A 1 374 ? 28.311 8.181 30.954 1.00 10.45 334 GLY A O 1
ATOM 2534 N N . ASP A 1 375 ? 28.436 6.367 32.273 1.00 9.54 335 ASP A N 1
ATOM 2535 C CA . ASP A 1 375 ? 27.532 6.943 33.273 1.00 9.05 335 ASP A CA 1
ATOM 2536 C C . ASP A 1 375 ? 28.376 7.888 34.121 1.00 8.85 335 ASP A C 1
ATOM 2537 O O . ASP A 1 375 ? 29.604 7.768 34.163 1.00 10.58 335 ASP A O 1
ATOM 2542 N N . SER A 1 376 ? 27.728 8.830 34.794 1.00 9.26 336 SER A N 1
ATOM 2543 C CA . SER A 1 376 ? 28.450 9.728 35.688 1.00 9.65 336 SER A CA 1
ATOM 2544 C C . SER A 1 376 ? 27.663 9.807 36.997 1.00 10.89 336 SER A C 1
ATOM 2545 O O . SER A 1 376 ? 26.443 9.615 37.010 1.00 10.57 336 SER A O 1
ATOM 2548 N N . VAL A 1 377 ? 28.367 10.039 38.098 1.00 9.50 337 VAL A N 1
ATOM 2549 C CA . VAL A 1 377 ? 27.724 10.140 39.398 1.00 9.73 337 VAL A CA 1
ATOM 2550 C C . VAL A 1 377 ? 28.108 11.472 40.019 1.00 10.63 337 VAL A C 1
ATOM 2551 O O . VAL A 1 377 ? 29.227 11.969 39.834 1.00 9.48 337 VAL A O 1
ATOM 2555 N N . TRP A 1 378 ? 27.167 12.044 40.757 1.00 9.39 338 TRP A N 1
ATOM 2556 C CA . TRP A 1 378 ? 27.353 13.360 41.341 1.00 10.43 338 TRP A CA 1
ATOM 2557 C C . TRP A 1 378 ? 26.830 13.485 42.757 1.00 9.17 338 TRP A C 1
ATOM 2558 O O . TRP A 1 378 ? 25.857 12.836 43.124 1.00 9.20 338 TRP A O 1
ATOM 2569 N N . TRP A 1 379 ? 27.479 14.329 43.555 1.00 9.73 339 TRP A N 1
ATOM 2570 C CA . TRP A 1 379 ? 27.007 14.561 44.913 1.00 9.54 339 TRP A CA 1
ATOM 2571 C C . TRP A 1 379 ? 27.286 15.981 45.384 1.00 10.19 339 TRP A C 1
ATOM 2572 O O . TRP A 1 379 ? 28.317 16.571 45.061 1.00 10.49 339 TRP A O 1
ATOM 2583 N N . HIS A 1 380 ? 26.317 16.527 46.112 1.00 9.28 340 HIS A N 1
ATOM 2584 C CA . HIS A 1 380 ? 26.375 17.876 46.668 1.00 9.04 340 HIS A CA 1
ATOM 2585 C C . HIS A 1 380 ? 27.671 18.056 47.471 1.00 9.60 340 HIS A C 1
ATOM 2586 O O . HIS A 1 380 ? 28.153 17.117 48.101 1.00 9.31 340 HIS A O 1
ATOM 2593 N N . CYS A 1 381 ? 28.241 19.259 47.432 1.00 10.32 341 CYS A N 1
ATOM 2594 C CA . CYS A 1 381 ? 29.506 19.536 48.117 1.00 10.75 341 CYS A CA 1
ATOM 2595 C C . CYS A 1 381 ? 29.543 19.244 49.617 1.00 11.54 341 CYS A C 1
ATOM 2596 O O . CYS A 1 381 ? 30.627 19.091 50.190 1.00 12.34 341 CYS A O 1
ATOM 2599 N N . ASP A 1 382 ? 28.381 19.173 50.260 1.00 10.64 342 ASP A N 1
ATOM 2600 C CA . ASP A 1 382 ? 28.339 18.889 51.697 1.00 10.67 342 ASP A CA 1
ATOM 2601 C C . ASP A 1 382 ? 28.068 17.419 51.983 1.00 11.20 342 ASP A C 1
ATOM 2602 O O . ASP A 1 382 ? 28.061 16.999 53.140 1.00 11.35 342 ASP A O 1
ATOM 2607 N N . VAL A 1 383 ? 27.841 16.638 50.936 1.00 10.52 343 VAL A N 1
ATOM 2608 C CA . VAL A 1 383 ? 27.525 15.231 51.122 1.00 9.99 343 VAL A CA 1
ATOM 2609 C C . VAL A 1 383 ? 28.692 14.355 51.565 1.00 10.63 343 VAL A C 1
ATOM 2610 O O . VAL A 1 383 ? 29.801 14.412 51.019 1.00 9.76 343 VAL A O 1
ATOM 2614 N N . ILE A 1 384 ? 28.411 13.548 52.582 1.00 8.40 344 ILE A N 1
ATOM 2615 C CA . ILE A 1 384 ? 29.377 12.628 53.166 1.00 9.23 344 ILE A CA 1
ATOM 2616 C C . ILE A 1 384 ? 29.557 11.461 52.205 1.00 8.96 344 ILE A C 1
ATOM 2617 O O . ILE A 1 384 ? 28.580 10.895 51.722 1.00 10.06 344 ILE A O 1
ATOM 2622 N N . HIS A 1 385 ? 30.803 11.106 51.919 1.00 8.94 345 HIS A N 1
ATOM 2623 C CA . HIS A 1 385 ? 31.053 9.999 51.012 1.00 10.23 345 HIS A CA 1
ATOM 2624 C C . HIS A 1 385 ? 32.240 9.163 51.451 1.00 10.45 345 HIS A C 1
ATOM 2625 O O . HIS A 1 385 ? 33.101 9.616 52.210 1.00 11.41 345 HIS A O 1
ATOM 2632 N N . SER A 1 386 ? 32.265 7.930 50.964 1.00 10.57 346 SER A N 1
ATOM 2633 C CA . SER A 1 386 ? 33.320 6.983 51.289 1.00 10.56 346 SER A CA 1
ATOM 2634 C C . SER A 1 386 ? 33.530 6.045 50.110 1.00 12.84 346 SER A C 1
ATOM 2635 O O . SER A 1 386 ? 32.828 6.123 49.107 1.00 11.75 346 SER A O 1
ATOM 2638 N N . VAL A 1 387 ? 34.515 5.165 50.240 1.00 12.82 347 VAL A N 1
ATOM 2639 C CA . VAL A 1 387 ? 34.789 4.165 49.222 1.00 14.11 347 VAL A CA 1
ATOM 2640 C C . VAL A 1 387 ? 34.995 2.890 50.019 1.00 14.53 347 VAL A C 1
ATOM 2641 O O . VAL A 1 387 ? 35.909 2.800 50.840 1.00 16.43 347 VAL A O 1
ATOM 2645 N N . ALA A 1 388 ? 34.115 1.921 49.804 1.00 14.11 348 ALA A N 1
ATOM 2646 C CA . ALA A 1 388 ? 34.183 0.660 50.522 1.00 14.45 348 ALA A CA 1
ATOM 2647 C C . ALA A 1 388 ? 35.437 -0.127 50.180 1.00 14.50 348 ALA A C 1
ATOM 2648 O O . ALA A 1 388 ? 35.986 -0.003 49.085 1.00 15.28 348 ALA A O 1
ATOM 2650 N N . PRO A 1 389 ? 35.914 -0.942 51.128 1.00 15.26 349 PRO A N 1
ATOM 2651 C CA . PRO A 1 389 ? 37.113 -1.735 50.865 1.00 15.85 349 PRO A CA 1
ATOM 2652 C C . PRO A 1 389 ? 36.766 -2.873 49.917 1.00 14.32 349 PRO A C 1
ATOM 2653 O O . PRO A 1 389 ? 35.596 -3.224 49.754 1.00 14.24 349 PRO A O 1
ATOM 2657 N N . VAL A 1 390 ? 37.784 -3.441 49.285 1.00 14.33 350 VAL A N 1
ATOM 2658 C CA . VAL A 1 390 ? 37.576 -4.549 48.371 1.00 12.85 350 VAL A CA 1
ATOM 2659 C C . VAL A 1 390 ? 38.838 -5.395 48.352 1.00 13.41 350 VAL A C 1
ATOM 2660 O O . VAL A 1 390 ? 39.940 -4.886 48.548 1.00 13.91 350 VAL A O 1
ATOM 2664 N N . GLU A 1 391 ? 38.656 -6.692 48.139 1.00 13.39 351 GLU A N 1
ATOM 2665 C CA . GLU A 1 391 ? 39.761 -7.639 48.078 1.00 15.42 351 GLU A CA 1
ATOM 2666 C C . GLU A 1 391 ? 39.578 -8.450 46.803 1.00 13.74 351 GLU A C 1
ATOM 2667 O O . GLU A 1 391 ? 38.545 -9.084 46.618 1.00 15.90 351 GLU A O 1
ATOM 2673 N N . ASN A 1 392 ? 40.578 -8.422 45.926 1.00 14.25 352 ASN A N 1
ATOM 2674 C CA . ASN A 1 392 ? 40.517 -9.140 44.657 1.00 14.07 352 ASN A CA 1
ATOM 2675 C C . ASN A 1 392 ? 39.311 -8.666 43.849 1.00 13.72 352 ASN A C 1
ATOM 2676 O O . ASN A 1 392 ? 38.459 -9.449 43.428 1.00 14.27 352 ASN A O 1
ATOM 2681 N N . GLN A 1 393 ? 39.264 -7.355 43.641 1.00 13.03 353 GLN A N 1
ATOM 2682 C CA . GLN A 1 393 ? 38.202 -6.692 42.895 1.00 12.18 353 GLN A CA 1
ATOM 2683 C C . GLN A 1 393 ? 37.835 -7.383 41.584 1.00 12.53 353 GLN A C 1
ATOM 2684 O O . GLN A 1 393 ? 38.712 -7.807 40.825 1.00 13.20 353 GLN A O 1
ATOM 2690 N N . GLN A 1 394 ? 36.537 -7.497 41.322 1.00 12.59 354 GLN A N 1
ATOM 2691 C CA . GLN A 1 394 ? 36.072 -8.086 40.076 1.00 13.88 354 GLN A CA 1
ATOM 2692 C C . GLN A 1 394 ? 35.762 -6.932 39.132 1.00 14.25 354 GLN A C 1
ATOM 2693 O O . GLN A 1 394 ? 35.195 -5.915 39.544 1.00 12.96 354 GLN A O 1
ATOM 2699 N N . GLY A 1 395 ? 36.155 -7.082 37.873 1.00 12.96 355 GLY A N 1
ATOM 2700 C CA . GLY A 1 395 ? 35.926 -6.026 36.905 1.00 13.45 355 GLY A CA 1
ATOM 2701 C C . GLY A 1 395 ? 36.887 -4.874 37.134 1.00 12.46 355 GLY A C 1
ATOM 2702 O O . GLY A 1 395 ? 37.790 -4.963 37.971 1.00 12.48 355 GLY A O 1
ATOM 2703 N N . TRP A 1 396 ? 36.695 -3.789 36.388 1.00 12.61 356 TRP A N 1
ATOM 2704 C CA . TRP A 1 396 ? 37.544 -2.611 36.508 1.00 12.17 356 TRP A CA 1
ATOM 2705 C C . TRP A 1 396 ? 36.865 -1.505 37.302 1.00 12.29 356 TRP A C 1
ATOM 2706 O O . TRP A 1 396 ? 35.652 -1.514 37.481 1.00 13.12 356 TRP A O 1
ATOM 2717 N N . GLY A 1 397 ? 37.667 -0.551 37.770 1.00 12.03 357 GLY A N 1
ATOM 2718 C CA . GLY A 1 397 ? 37.145 0.574 38.524 1.00 12.90 357 GLY A CA 1
ATOM 2719 C C . GLY A 1 397 ? 37.871 1.820 38.066 1.00 13.15 357 GLY A C 1
ATOM 2720 O O . GLY A 1 397 ? 38.679 2.387 38.804 1.00 13.87 357 GLY A O 1
ATOM 2721 N N . ASN A 1 398 ? 37.580 2.248 36.839 1.00 11.04 358 ASN A N 1
ATOM 2722 C CA . ASN A 1 398 ? 38.237 3.414 36.256 1.00 10.73 358 ASN A CA 1
ATOM 2723 C C . ASN A 1 398 ? 37.303 4.606 36.194 1.00 11.23 358 ASN A C 1
ATOM 2724 O O . ASN A 1 398 ? 36.207 4.513 35.648 1.00 11.19 358 ASN A O 1
ATOM 2729 N N . VAL A 1 399 ? 37.744 5.730 36.752 1.00 12.19 359 VAL A N 1
ATOM 2730 C CA . VAL A 1 399 ? 36.921 6.930 36.765 1.00 11.79 359 VAL A CA 1
ATOM 2731 C C . VAL A 1 399 ? 37.705 8.188 36.417 1.00 12.42 359 VAL A C 1
ATOM 2732 O O . VAL A 1 399 ? 38.922 8.266 36.616 1.00 11.91 359 VAL A O 1
ATOM 2736 N N . MET A 1 400 ? 36.978 9.173 35.909 1.00 11.45 360 MET A N 1
ATOM 2737 C CA . MET A 1 400 ? 37.539 10.455 35.508 1.00 13.12 360 MET A CA 1
ATOM 2738 C C . MET A 1 400 ? 36.846 11.509 36.373 1.00 13.72 360 MET A C 1
ATOM 2739 O O . MET A 1 400 ? 35.648 11.727 36.234 1.00 15.30 360 MET A O 1
ATOM 2744 N N . TYR A 1 401 ? 37.592 12.149 37.271 1.00 13.95 361 TYR A N 1
ATOM 2745 C CA . TYR A 1 401 ? 37.015 13.166 38.142 1.00 15.72 361 TYR A CA 1
ATOM 2746 C C . TYR A 1 401 ? 36.748 14.478 37.402 1.00 15.13 361 TYR A C 1
ATOM 2747 O O . TYR A 1 401 ? 37.662 15.086 36.848 1.00 15.09 361 TYR A O 1
ATOM 2756 N N . ILE A 1 402 ? 35.482 14.889 37.377 1.00 12.91 362 ILE A N 1
ATOM 2757 C CA . ILE A 1 402 ? 35.071 16.142 36.742 1.00 13.23 362 ILE A CA 1
ATOM 2758 C C . ILE A 1 402 ? 33.917 16.675 37.587 1.00 13.18 362 ILE A C 1
ATOM 2759 O O . ILE A 1 402 ? 32.835 16.098 37.604 1.00 11.90 362 ILE A O 1
ATOM 2764 N N . PRO A 1 403 ? 34.137 17.784 38.306 1.00 12.43 363 PRO A N 1
ATOM 2765 C CA . PRO A 1 403 ? 33.084 18.350 39.148 1.00 12.15 363 PRO A CA 1
ATOM 2766 C C . PRO A 1 403 ? 32.300 19.454 38.459 1.00 11.91 363 PRO A C 1
ATOM 2767 O O . PRO A 1 403 ? 32.534 19.772 37.293 1.00 11.87 363 PRO A O 1
ATOM 2771 N N . ALA A 1 404 ? 31.355 20.023 39.199 1.00 12.46 364 ALA A N 1
ATOM 2772 C CA . ALA A 1 404 ? 30.574 21.151 38.714 1.00 12.66 364 ALA A CA 1
ATOM 2773 C C . ALA A 1 404 ? 31.062 22.293 39.603 1.00 13.21 364 ALA A C 1
ATOM 2774 O O . ALA A 1 404 ? 30.908 22.247 40.822 1.00 13.86 364 ALA A O 1
ATOM 2776 N N . ALA A 1 405 ? 31.689 23.292 38.991 1.00 13.52 365 ALA A N 1
ATOM 2777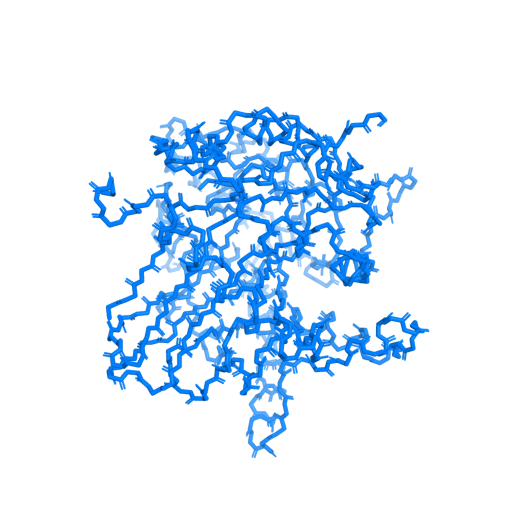 C CA . ALA A 1 405 ? 32.213 24.443 39.722 1.00 12.31 365 ALA A CA 1
ATOM 2778 C C . ALA A 1 405 ? 31.816 25.676 38.919 1.00 11.41 365 ALA A C 1
ATOM 2779 O O . ALA A 1 405 ? 32.552 26.111 38.032 1.00 12.14 365 ALA A O 1
ATOM 2781 N N . PRO A 1 406 ? 30.649 26.262 39.233 1.00 11.54 366 PRO A N 1
ATOM 2782 C CA . PRO A 1 406 ? 30.140 27.443 38.531 1.00 11.24 366 PRO A CA 1
ATOM 2783 C C . PRO A 1 406 ? 31.045 28.660 38.603 1.00 11.92 366 PRO A C 1
ATOM 2784 O O . PRO A 1 406 ? 31.705 28.894 39.613 1.00 12.25 366 PRO A O 1
ATOM 2788 N N . MET A 1 407 ? 31.060 29.446 37.531 1.00 12.67 367 MET A N 1
ATOM 2789 C CA . MET A 1 407 ? 31.911 30.625 37.504 1.00 13.14 367 MET A CA 1
ATOM 2790 C C . MET A 1 407 ? 31.481 31.669 38.522 1.00 12.74 367 MET A C 1
ATOM 2791 O O . MET A 1 407 ? 30.293 31.950 38.710 1.00 13.12 367 MET A O 1
ATOM 2796 N N . CYS A 1 408 ? 32.486 32.223 39.185 1.00 13.20 368 CYS A N 1
ATOM 2797 C CA . CYS A 1 408 ? 32.329 33.254 40.194 1.00 13.50 368 CYS A CA 1
ATOM 2798 C C . CYS A 1 408 ? 33.733 33.820 40.351 1.00 13.78 368 CYS A C 1
ATOM 2799 O O . CYS A 1 408 ? 34.682 33.290 39.772 1.00 12.74 368 CYS A O 1
ATOM 2802 N N . GLU A 1 409 ? 33.872 34.893 41.117 1.00 13.95 369 GLU A N 1
ATOM 2803 C CA . GLU A 1 409 ? 35.174 35.515 41.309 1.00 16.61 369 GLU A CA 1
ATOM 2804 C C . GLU A 1 409 ? 36.251 34.507 41.698 1.00 15.41 369 GLU A C 1
ATOM 2805 O O . GLU A 1 409 ? 37.332 34.480 41.110 1.00 16.14 369 GLU A O 1
ATOM 2811 N N . LYS A 1 410 ? 35.950 33.675 42.687 1.00 15.05 370 LYS A N 1
ATOM 2812 C CA . LYS A 1 410 ? 36.900 32.677 43.156 1.00 14.69 370 LYS A CA 1
ATOM 2813 C C . LYS A 1 410 ? 37.330 31.692 42.075 1.00 13.76 370 LYS A C 1
ATOM 2814 O O . LYS A 1 410 ? 38.518 31.415 41.914 1.00 14.59 370 LYS A O 1
ATOM 2820 N N . ASN A 1 411 ? 36.364 31.159 41.336 1.00 12.52 371 ASN A N 1
ATOM 2821 C CA . ASN A 1 411 ? 36.687 30.183 40.309 1.00 12.93 371 ASN A CA 1
ATOM 2822 C C . ASN A 1 411 ? 37.357 30.779 39.082 1.00 13.23 371 ASN A C 1
ATOM 2823 O O . ASN A 1 411 ? 38.089 30.086 38.383 1.00 14.20 371 ASN A O 1
ATOM 2828 N N . LEU A 1 412 ? 37.120 32.062 38.833 1.00 13.82 372 LEU A N 1
ATOM 2829 C CA . LEU A 1 412 ? 37.750 32.731 37.700 1.00 14.49 372 LEU A CA 1
ATOM 2830 C C . LEU A 1 412 ? 39.235 32.895 38.021 1.00 16.32 372 LEU A C 1
ATOM 2831 O O . LEU A 1 412 ? 40.094 32.799 37.142 1.00 16.48 372 LEU A O 1
ATOM 2836 N N . ALA A 1 413 ? 39.537 33.139 39.293 1.00 16.48 373 ALA A N 1
ATOM 2837 C CA . ALA A 1 413 ? 40.922 33.302 39.711 1.00 17.30 373 ALA A CA 1
ATOM 2838 C C . ALA A 1 413 ? 41.687 32.008 39.454 1.00 17.51 373 ALA A C 1
ATOM 2839 O O . ALA A 1 413 ? 42.827 32.031 38.980 1.00 17.71 373 ALA A O 1
ATOM 2841 N N . TYR A 1 414 ? 41.060 30.874 39.754 1.00 16.34 374 TYR A N 1
ATOM 2842 C CA . TYR A 1 414 ? 41.716 29.593 39.534 1.00 17.53 374 TYR A CA 1
ATOM 2843 C C . TYR A 1 414 ? 41.779 29.294 38.040 1.00 17.13 374 TYR A C 1
ATOM 2844 O O . TYR A 1 414 ? 42.756 28.731 37.554 1.00 17.21 374 TYR A O 1
ATOM 2853 N N . ALA A 1 415 ? 40.735 29.682 37.312 1.00 15.84 375 ALA A N 1
ATOM 2854 C CA . ALA A 1 415 ? 40.692 29.453 35.870 1.00 16.08 375 ALA A CA 1
ATOM 2855 C C . ALA A 1 415 ? 41.928 30.036 35.186 1.00 16.29 375 ALA A C 1
ATOM 2856 O O . ALA A 1 415 ? 42.497 29.418 34.285 1.00 14.56 375 ALA A O 1
ATOM 2858 N N . HIS A 1 416 ? 42.345 31.226 35.612 1.00 16.29 376 HIS A N 1
ATOM 2859 C CA . HIS A 1 416 ? 43.519 31.853 35.015 1.00 17.58 376 HIS A CA 1
ATOM 2860 C C . HIS A 1 416 ? 44.753 30.998 35.269 1.00 17.13 376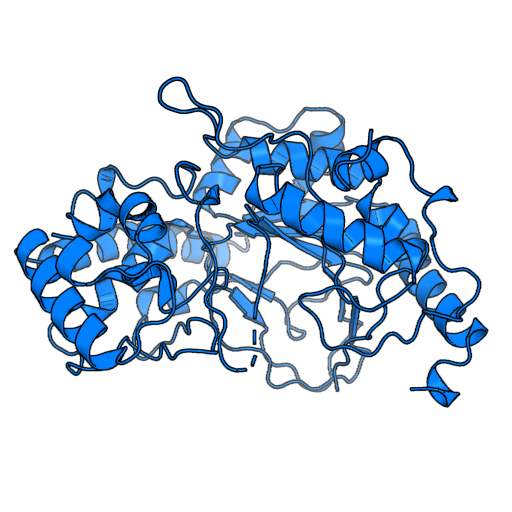 HIS A C 1
ATOM 2861 O O . HIS A 1 416 ? 45.610 30.853 34.396 1.00 17.15 376 HIS A O 1
ATOM 2868 N N . LYS A 1 417 ? 44.843 30.430 36.468 1.00 17.10 377 LYS A N 1
ATOM 2869 C CA . LYS A 1 417 ? 45.973 29.579 36.813 1.00 18.79 377 LYS A CA 1
ATOM 2870 C C . LYS A 1 417 ? 45.914 28.283 36.014 1.00 18.46 377 LYS A C 1
ATOM 2871 O O . LYS A 1 417 ? 46.944 27.763 35.586 1.00 17.64 377 LYS A O 1
ATOM 2877 N N . VAL A 1 418 ? 44.705 27.767 35.813 1.00 16.62 378 VAL A N 1
ATOM 2878 C CA . VAL A 1 418 ? 44.519 26.535 35.055 1.00 16.71 378 VAL A CA 1
ATOM 2879 C C . VAL A 1 418 ? 44.982 26.734 33.618 1.00 15.88 378 VAL A C 1
ATOM 2880 O O . VAL A 1 418 ? 45.656 25.876 33.046 1.00 15.75 378 VAL A O 1
ATOM 2884 N N . LYS A 1 419 ? 44.615 27.873 33.040 1.00 15.77 379 LYS A N 1
ATOM 2885 C CA . LYS A 1 419 ? 44.992 28.183 31.669 1.00 15.78 379 LYS A CA 1
ATOM 2886 C C . LYS A 1 419 ? 46.506 28.178 31.522 1.00 15.14 379 LYS A C 1
ATOM 2887 O O . LYS A 1 419 ? 47.041 27.641 30.554 1.00 14.96 379 LYS A O 1
ATOM 2893 N N . ALA A 1 420 ? 47.196 28.771 32.491 1.00 14.76 380 ALA A N 1
ATOM 2894 C CA . ALA A 1 420 ? 48.653 28.833 32.451 1.00 15.00 380 ALA A CA 1
ATOM 2895 C C . ALA A 1 420 ? 49.266 27.437 32.542 1.00 14.77 380 ALA A C 1
ATOM 2896 O O . ALA A 1 420 ? 50.226 27.124 31.838 1.00 15.71 380 ALA A O 1
ATOM 2898 N N . ALA A 1 421 ? 48.713 26.597 33.413 1.00 14.66 381 ALA A N 1
ATOM 2899 C CA . ALA A 1 421 ? 49.215 25.233 33.564 1.00 14.02 381 ALA A CA 1
ATOM 2900 C C . ALA A 1 421 ? 48.983 24.471 32.266 1.00 14.27 381 ALA A C 1
ATOM 2901 O O . ALA A 1 421 ? 49.856 23.746 31.793 1.00 14.83 381 ALA A O 1
ATOM 2903 N N . LEU A 1 422 ? 47.798 24.639 31.689 1.00 13.89 382 LEU A N 1
ATOM 2904 C CA . LEU A 1 422 ? 47.472 23.967 30.436 1.00 15.51 382 LEU A CA 1
ATOM 2905 C C . LEU A 1 422 ? 48.483 24.338 29.353 1.00 15.67 382 LEU A C 1
ATOM 2906 O O . LEU A 1 422 ? 48.995 23.469 28.652 1.00 16.64 382 LEU A O 1
ATOM 2911 N N . GLU A 1 423 ? 48.778 25.628 29.225 1.00 16.67 383 GLU A N 1
ATOM 2912 C CA . GLU A 1 423 ? 49.734 26.089 28.220 1.00 18.87 383 GLU A CA 1
ATOM 2913 C C . GLU A 1 423 ? 51.083 25.390 28.336 1.00 19.01 383 GLU A C 1
ATOM 2914 O O . GLU A 1 423 ? 51.713 25.069 27.328 1.00 19.44 383 GLU A O 1
ATOM 2920 N N . LYS A 1 424 ? 51.522 25.154 29.567 1.00 18.58 384 LYS A N 1
ATOM 2921 C CA . LYS A 1 424 ? 52.810 24.513 29.810 1.00 18.54 384 LYS A CA 1
ATOM 2922 C C . LYS A 1 424 ? 52.737 22.991 29.905 1.00 18.62 384 LYS A C 1
ATOM 2923 O O . LYS A 1 424 ? 53.739 22.304 29.702 1.00 19.02 384 LYS A O 1
ATOM 2929 N N . GLY A 1 425 ? 51.556 22.470 30.221 1.00 18.13 385 GLY A N 1
ATOM 2930 C CA . GLY A 1 425 ? 51.404 21.034 30.370 1.00 16.38 385 GLY A CA 1
ATOM 2931 C C . GLY A 1 425 ? 51.836 20.631 31.769 1.00 17.94 385 GLY A C 1
ATOM 2932 O O . GLY A 1 425 ? 52.111 19.462 32.043 1.00 17.89 385 GLY A O 1
ATOM 2933 N N . ALA A 1 426 ? 51.895 21.614 32.663 1.00 16.93 386 ALA A N 1
ATOM 2934 C CA . ALA A 1 426 ? 52.308 21.387 34.043 1.00 16.12 386 ALA A CA 1
ATOM 2935 C C . ALA A 1 426 ? 51.167 20.898 34.923 1.00 16.80 386 ALA A C 1
ATOM 2936 O O . ALA A 1 426 ? 49.998 21.021 34.571 1.00 16.68 386 ALA A O 1
ATOM 2938 N N . SER A 1 427 ? 51.516 20.340 36.076 1.00 17.22 387 SER A N 1
ATOM 2939 C CA . SER A 1 427 ? 50.514 19.855 37.014 1.00 18.10 387 SER A CA 1
ATOM 2940 C C . SER A 1 427 ? 49.743 21.060 37.550 1.00 19.64 387 SER A C 1
ATOM 2941 O O . SER A 1 427 ? 50.335 22.106 37.827 1.00 20.09 387 SER A O 1
ATOM 2944 N N . PRO A 1 428 ? 48.412 20.935 37.686 1.00 20.42 388 PRO A N 1
ATOM 2945 C CA . PRO A 1 428 ? 47.567 22.022 38.196 1.00 21.49 388 PRO A CA 1
ATOM 2946 C C . PRO A 1 428 ? 47.958 22.399 39.628 1.00 22.30 388 PRO A C 1
ATOM 2947 O O . PRO A 1 428 ? 48.517 21.585 40.362 1.00 22.27 388 PRO A O 1
ATOM 2951 N N . GLY A 1 429 ? 47.637 23.629 40.019 1.00 24.29 389 GLY A N 1
ATOM 2952 C CA . GLY A 1 429 ? 47.979 24.126 41.343 1.00 25.76 389 GLY A CA 1
ATOM 2953 C C . GLY A 1 429 ? 47.614 23.321 42.581 1.00 27.25 389 GLY A C 1
ATOM 2954 O O . GLY A 1 429 ? 48.393 23.275 43.537 1.00 28.36 389 GLY A O 1
ATOM 2955 N N . ASP A 1 430 ? 46.441 22.695 42.585 1.00 25.72 390 ASP A N 1
ATOM 2956 C CA . ASP A 1 430 ? 46.001 21.914 43.739 1.00 24.76 390 ASP A CA 1
ATOM 2957 C C . ASP A 1 430 ? 46.589 20.511 43.794 1.00 25.43 390 ASP A C 1
ATOM 2958 O O . ASP A 1 430 ? 46.234 19.718 44.669 1.00 25.42 390 ASP A O 1
ATOM 2963 N N . PHE A 1 431 ? 47.488 20.205 42.867 1.00 24.74 391 PHE A N 1
ATOM 2964 C CA . PHE A 1 431 ? 48.100 18.884 42.819 1.00 26.30 391 PHE A CA 1
ATOM 2965 C C . PHE A 1 431 ? 49.617 18.954 42.940 1.00 26.43 391 PHE A C 1
ATOM 2966 O O . PHE A 1 431 ? 50.216 20.009 42.740 1.00 25.91 391 PHE A O 1
ATOM 2974 N N . PRO A 1 432 ? 50.257 17.825 43.287 1.00 27.80 392 PRO A N 1
ATOM 2975 C CA . PRO A 1 432 ? 51.715 17.784 43.430 1.00 28.47 392 PRO A CA 1
ATOM 2976 C C . PRO A 1 432 ? 52.403 18.263 42.158 1.00 28.65 392 PRO A C 1
ATOM 2977 O O . PRO A 1 432 ? 51.898 18.054 41.055 1.00 26.74 392 PRO A O 1
ATOM 2981 N N . ARG A 1 433 ? 53.553 18.909 42.316 1.00 29.85 393 ARG A N 1
ATOM 2982 C CA . ARG A 1 433 ? 54.308 19.409 41.174 1.00 31.71 393 ARG A CA 1
ATOM 2983 C C . ARG A 1 433 ? 55.127 18.288 40.542 1.00 31.13 393 ARG A C 1
ATOM 2984 O O . ARG A 1 433 ? 56.280 18.061 40.912 1.00 31.95 393 ARG A O 1
ATOM 2992 N N . GLU A 1 434 ? 54.519 17.583 39.592 1.00 28.92 394 GLU A N 1
ATOM 2993 C CA . GLU A 1 434 ? 55.185 16.485 38.903 1.00 27.02 394 GLU A CA 1
ATOM 2994 C C . GLU A 1 434 ? 55.496 16.869 37.453 1.00 26.32 394 GLU A C 1
ATOM 2995 O O . GLU A 1 434 ? 56.512 16.448 36.895 1.00 27.06 394 GLU A O 1
ATOM 3001 N N . ASP A 1 435 ? 54.618 17.676 36.862 1.00 24.31 395 ASP A N 1
ATOM 3002 C CA . ASP A 1 435 ? 54.762 18.174 35.491 1.00 23.63 395 ASP A CA 1
ATOM 3003 C C . ASP A 1 435 ? 55.241 17.172 34.441 1.00 22.06 395 ASP A C 1
ATOM 3004 O O . ASP A 1 435 ? 56.034 17.517 33.565 1.00 21.24 395 ASP A O 1
ATOM 3009 N N . TYR A 1 436 ? 54.746 15.943 34.508 1.00 21.49 396 TYR A N 1
ATOM 3010 C CA . TYR A 1 436 ? 55.150 14.918 33.552 1.00 22.20 396 TYR A CA 1
ATOM 3011 C C . TYR A 1 436 ? 54.900 15.242 32.081 1.00 21.19 396 TYR A C 1
ATOM 3012 O O . TYR A 1 436 ? 55.724 14.929 31.225 1.00 21.76 396 TYR A O 1
ATOM 3021 N N . GLU A 1 437 ? 53.772 15.884 31.793 1.00 20.18 397 GLU A N 1
ATOM 3022 C CA . GLU A 1 437 ? 53.386 16.192 30.417 1.00 18.54 397 GLU A CA 1
ATOM 3023 C C . GLU A 1 437 ? 54.000 17.407 29.734 1.00 19.09 397 GLU A C 1
ATOM 3024 O O . GLU A 1 437 ? 53.731 17.647 28.558 1.00 18.52 397 GLU A O 1
ATOM 3030 N N . THR A 1 438 ? 54.816 18.173 30.449 1.00 20.04 398 THR A N 1
ATOM 3031 C CA . THR A 1 438 ? 55.412 19.367 29.861 1.00 22.12 398 THR A CA 1
ATOM 3032 C C . THR A 1 438 ? 56.117 19.148 28.523 1.00 22.90 398 THR A C 1
ATOM 3033 O O . THR A 1 438 ? 56.123 20.041 27.678 1.00 24.16 398 THR A O 1
ATOM 3037 N N . ASN A 1 439 ? 56.705 17.972 28.320 1.00 23.11 399 ASN A N 1
ATOM 3038 C CA . ASN A 1 439 ? 57.396 17.690 27.061 1.00 22.68 399 ASN A CA 1
ATOM 3039 C C . ASN A 1 439 ? 56.752 16.533 26.297 1.00 22.29 399 ASN A C 1
ATOM 3040 O O . ASN A 1 439 ? 57.378 15.926 25.429 1.00 21.92 399 ASN A O 1
ATOM 3045 N N . TRP A 1 440 ? 55.498 16.235 26.617 1.00 20.58 400 TRP A N 1
ATOM 3046 C CA . TRP A 1 440 ? 54.779 15.148 25.960 1.00 18.97 400 TRP A CA 1
ATOM 3047 C C . TRP A 1 440 ? 54.122 15.567 24.657 1.00 19.62 400 TRP A C 1
ATOM 3048 O O . TRP A 1 440 ? 53.722 16.719 24.497 1.00 20.56 400 TRP A O 1
ATOM 3059 N N . GLU A 1 441 ? 54.014 14.629 23.723 1.00 19.41 401 GLU A N 1
ATOM 3060 C CA . GLU A 1 441 ? 53.367 14.918 22.453 1.00 19.94 401 GLU A CA 1
ATOM 3061 C C . GLU A 1 441 ? 51.953 14.348 22.492 1.00 19.54 401 GLU A C 1
ATOM 3062 O O . GLU A 1 441 ? 51.679 13.406 23.237 1.00 18.37 401 GLU A O 1
ATOM 3068 N N . GLY A 1 442 ? 51.061 14.924 21.693 1.00 17.68 402 GLY A N 1
ATOM 3069 C CA . GLY A 1 442 ? 49.683 14.465 21.662 1.00 17.49 402 GLY A CA 1
ATOM 3070 C C . GLY A 1 442 ? 48.852 15.123 22.748 1.00 16.60 402 GLY A C 1
ATOM 3071 O O . GLY A 1 442 ? 47.671 14.825 22.910 1.00 17.78 402 GLY A O 1
ATOM 3072 N N . ARG A 1 443 ? 49.476 16.029 23.492 1.00 16.04 403 ARG A N 1
ATOM 3073 C CA . ARG A 1 443 ? 48.811 16.739 24.575 1.00 15.10 403 ARG A CA 1
ATOM 3074 C C . ARG A 1 443 ? 47.747 17.703 24.043 1.00 14.33 403 ARG A C 1
ATOM 3075 O O . ARG A 1 443 ? 47.864 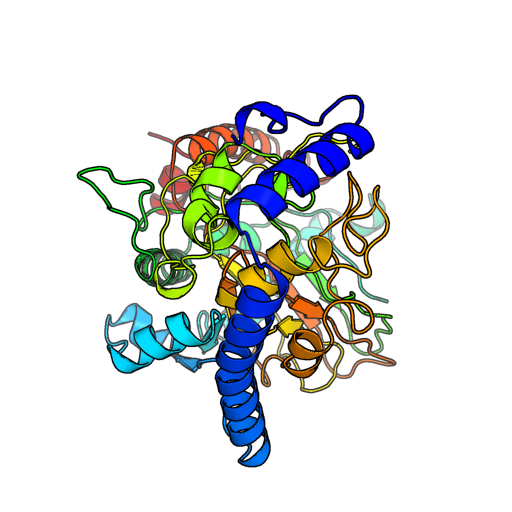18.215 22.932 1.00 13.89 403 ARG A O 1
ATOM 3083 N N . PHE A 1 444 ? 46.701 17.922 24.837 1.00 12.41 404 PHE A N 1
ATOM 3084 C CA . PHE A 1 444 ? 45.638 18.863 24.488 1.00 12.46 404 PHE A CA 1
ATOM 3085 C C . PHE A 1 444 ? 46.253 20.235 24.774 1.00 13.04 404 PHE A C 1
ATOM 3086 O O . PHE A 1 444 ? 46.825 20.443 25.840 1.00 14.27 404 PHE A O 1
ATOM 3094 N N . THR A 1 445 ? 46.137 21.167 23.832 1.00 12.55 405 THR A N 1
ATOM 3095 C CA . THR A 1 445 ? 46.711 22.501 24.001 1.00 13.32 405 THR A CA 1
ATOM 3096 C C . THR A 1 445 ? 45.648 23.589 23.878 1.00 12.35 405 THR A C 1
ATOM 3097 O O . THR A 1 445 ? 44.482 23.305 23.619 1.00 11.04 405 THR A O 1
ATOM 3101 N N . LEU A 1 446 ? 46.058 24.843 24.051 1.00 12.30 406 LEU A N 1
ATOM 3102 C CA . LEU A 1 446 ? 45.117 25.947 23.930 1.00 13.43 406 LEU A CA 1
ATOM 3103 C C . LEU A 1 446 ? 44.443 25.922 22.563 1.00 12.81 406 LEU A C 1
ATOM 3104 O O . LEU A 1 446 ? 43.278 26.290 22.433 1.00 12.82 406 LEU A O 1
ATOM 3109 N N . ALA A 1 447 ? 45.183 25.487 21.547 1.00 11.99 407 ALA A N 1
ATOM 3110 C CA . ALA A 1 447 ? 44.655 25.436 20.188 1.00 11.65 407 ALA A CA 1
ATOM 3111 C C . ALA A 1 447 ? 43.502 24.450 20.029 1.00 11.34 407 ALA A C 1
ATOM 3112 O O . ALA A 1 447 ? 42.753 24.525 19.054 1.00 11.54 407 ALA A O 1
ATOM 3114 N N . ASP A 1 448 ? 43.364 23.531 20.984 1.00 11.08 408 ASP A N 1
ATOM 3115 C CA . ASP A 1 448 ? 42.300 22.527 20.943 1.00 10.93 408 ASP A CA 1
ATOM 3116 C C . ASP A 1 448 ? 41.020 22.967 21.654 1.00 10.57 408 ASP A C 1
ATOM 3117 O O . ASP A 1 448 ? 39.996 22.287 21.577 1.00 10.48 408 ASP A O 1
ATOM 3122 N N . LEU A 1 449 ? 41.074 24.099 22.343 1.00 10.64 409 LEU A N 1
ATOM 3123 C CA . LEU A 1 449 ? 39.910 24.594 23.070 1.00 11.23 409 LEU A CA 1
ATOM 3124 C C . LEU A 1 449 ? 38.751 25.017 22.179 1.00 12.22 409 LEU A C 1
ATOM 3125 O O . LEU A 1 449 ? 38.955 25.695 21.168 1.00 12.01 409 LEU A O 1
ATOM 3130 N N . ASN A 1 450 ? 37.538 24.607 22.547 1.00 11.90 410 ASN A N 1
ATOM 3131 C CA . ASN A 1 450 ? 36.358 25.031 21.807 1.00 12.53 410 ASN A CA 1
ATOM 3132 C C . ASN A 1 450 ? 35.786 26.197 22.608 1.00 13.80 410 ASN A C 1
ATOM 3133 O O . ASN A 1 450 ? 36.337 26.561 23.648 1.00 11.94 410 ASN A O 1
ATOM 3138 N N . ILE A 1 451 ? 34.696 26.784 22.133 1.00 14.92 411 ILE A N 1
ATOM 3139 C CA . ILE A 1 451 ? 34.109 27.930 22.816 1.00 18.84 411 ILE A CA 1
ATOM 3140 C C . ILE A 1 451 ? 33.768 27.672 24.286 1.00 18.46 411 ILE A C 1
ATOM 3141 O O . ILE A 1 451 ? 33.978 28.546 25.132 1.00 18.70 411 ILE A O 1
ATOM 3146 N N . HIS A 1 452 ? 33.257 26.485 24.598 1.00 19.75 412 HIS A N 1
ATOM 3147 C CA . HIS A 1 452 ? 32.919 26.161 25.984 1.00 20.55 412 HIS A CA 1
ATOM 3148 C C . HIS A 1 452 ? 34.173 26.121 26.849 1.00 18.70 412 HIS A C 1
ATOM 3149 O O . HIS A 1 452 ? 34.176 26.618 27.976 1.00 18.55 412 HIS A O 1
ATOM 3156 N N . GLY A 1 453 ? 35.234 25.528 26.313 1.00 16.15 413 GLY A N 1
ATOM 3157 C CA . GLY A 1 453 ? 36.485 25.436 27.044 1.00 13.58 413 GLY A CA 1
ATOM 3158 C C . GLY A 1 453 ? 37.087 26.798 27.322 1.00 13.18 413 GLY A C 1
ATOM 3159 O O . GLY A 1 453 ? 37.650 27.030 28.394 1.00 13.16 413 GLY A O 1
ATOM 3160 N N . LYS A 1 454 ? 36.982 27.703 26.353 1.00 11.94 414 LYS A N 1
ATOM 3161 C CA . LYS A 1 454 ? 37.521 29.047 26.528 1.00 13.16 414 LYS A CA 1
ATOM 3162 C C . LYS A 1 454 ? 36.782 29.787 27.637 1.00 14.28 414 LYS A C 1
ATOM 3163 O O . LYS A 1 454 ? 37.403 30.445 28.474 1.00 15.26 414 LYS A O 1
ATOM 3169 N N . ARG A 1 455 ? 35.457 29.682 27.647 1.00 15.13 415 ARG A N 1
ATOM 3170 C CA . ARG A 1 455 ? 34.677 30.346 28.685 1.00 17.25 415 ARG A CA 1
ATOM 3171 C C . ARG A 1 455 ? 35.027 29.738 30.034 1.00 17.43 415 ARG A C 1
ATOM 3172 O O . ARG A 1 455 ? 35.142 30.447 31.034 1.00 18.98 415 ARG A O 1
ATOM 3180 N N . ALA A 1 456 ? 35.209 28.420 30.048 1.00 16.12 416 ALA A N 1
ATOM 3181 C CA . ALA A 1 456 ? 35.539 27.690 31.267 1.00 15.62 416 ALA A CA 1
ATOM 3182 C C . ALA A 1 456 ? 36.925 28.049 31.800 1.00 16.55 416 ALA A C 1
ATOM 3183 O O . ALA A 1 456 ? 37.281 27.682 32.922 1.00 14.55 416 ALA A O 1
ATOM 3185 N N . LEU A 1 457 ? 37.706 28.759 30.991 1.00 14.35 417 LEU A N 1
ATOM 3186 C CA . LEU A 1 457 ? 39.044 29.183 31.398 1.00 17.52 417 LEU A CA 1
ATOM 3187 C C . LEU A 1 457 ? 39.108 30.699 31.558 1.00 18.36 417 LEU A C 1
ATOM 3188 O O . LEU A 1 457 ? 40.192 31.275 31.679 1.00 19.11 417 LEU A O 1
ATOM 3193 N N . GLY A 1 458 ? 37.941 31.336 31.555 1.00 19.60 418 GLY A N 1
ATOM 3194 C CA . GLY A 1 458 ? 37.874 32.779 31.710 1.00 22.12 418 GLY A CA 1
ATOM 3195 C C . GLY A 1 458 ? 38.550 33.553 30.595 1.00 24.25 418 GLY A C 1
ATOM 3196 O O . GLY A 1 458 ? 38.984 34.690 30.794 1.00 25.08 418 GLY A O 1
ATOM 3197 N N . MET A 1 459 ? 38.635 32.941 29.419 1.00 24.31 419 MET A N 1
ATOM 3198 C CA . MET A 1 459 ? 39.267 33.570 28.264 1.00 26.15 419 MET A CA 1
ATOM 3199 C C . MET A 1 459 ? 38.282 34.447 27.495 1.00 30.52 419 MET A C 1
ATOM 3200 O O . MET A 1 459 ? 37.069 34.256 27.582 1.00 31.30 419 MET A O 1
ATOM 3205 N N . ASP A 1 460 ? 38.809 35.410 26.745 1.00 34.68 420 ASP A N 1
ATOM 3206 C CA . ASP A 1 460 ? 37.969 36.310 25.961 1.00 39.17 420 ASP A CA 1
ATOM 3207 C C . ASP A 1 460 ? 37.489 35.638 24.678 1.00 40.12 420 ASP A C 1
ATOM 3208 O O . ASP A 1 460 ? 37.820 34.451 24.471 1.00 41.66 420 ASP A O 1
#

Solvent-accessible surface area: 17230 Å² total; per-residue (Å²): 99,28,96,81,10,28,34,106,95,62,21,122,80,54,99,37,15,6,91,66,0,4,126,12,0,81,73,77,14,64,74,19,73,123,33,14,73,103,11,21,89,69,1,39,68,58,10,60,52,0,74,56,45,84,89,134,70,76,68,13,3,8,64,2,41,17,69,46,15,148,57,62,122,16,73,65,116,36,102,82,68,0,79,82,24,0,0,0,0,1,58,41,1,1,82,108,126,63,0,56,36,29,17,98,48,9,48,79,16,14,98,148,20,154,11,128,133,78,133,182,62,81,82,31,7,5,1,0,1,83,4,1,0,70,1,12,6,16,93,52,0,25,43,0,17,26,30,0,0,126,13,7,54,28,105,21,152,93,98,92,26,4,61,2,73,30,11,5,6,14,0,20,64,5,33,34,6,46,65,28,0,70,22,192,20,112,61,10,19,0,30,17,10,7,2,14,0,1,0,5,44,10,6,12,151,19,0,43,43,0,1,49,20,64,32,111,121,23,54,13,6,72,0,11,29,4,15,85,7,92,29,16,104,46,169,131,12,34,4,14,29,0,0,15,4,12,1,0,0,8,40,3,57,80,64,36,2,10,11,36,0,0,0,1,1,39,1,0,1,8,2,0,0,25,1,2,11,138,78,16,68,127,51,86,2,4,51,22,35,44,55,179,78,2,41,8,38,130,136,30,2,63,31,0,45,116,0,41,10,39,4,49,109,0,63,3,0,2,0,0,0,11,0,2,1,1,1,12,10,21,28,89,17,147,92,3,104,22,106,5,3,0,1,60,5,8,0,1,0,28,17,159,19,0,65,50,7,0,95,133,2,52,49,9,0,83,130,1,11,14,2,56,29,19,76,210,67,54,53,2,65,129,18,108,12,41,0,52,52,100,58,14,59,101,59,0,76,128,7,0,25,51,180

Secondary structure (DSSP, 8-state):
--TTT--SS--TTHHHHHHHHHHHHHHHHS-HHHHHHHHHHHHHHHHHHHHHHHHTT--SS-EEEHHHHHHT---HHHHHHHHHHSEEEEETSS-HHHHHHHHHHHHHHHHHTTHHHH---EEE-----HHHHHHHTSHHHHHHHHHHHTTSB-EETTEE--EEEEE------EEE--TT--B--EEEEE-S-STHHHH-HHHHHHTHHHHTS-GGG--TTB-TTGGG----------S--SEEEEEESS-B-TTSS-EEE-S-TTHHHHHHHGGGSTTS-TT--TT--TTSPEE--TTT-HHHHTT-EE---B-BTBEEEEETT--EEE--BSS--S---EEE--B-EESHHHHHHHHHHHHHHHHTPPPTTS-S--GGGG-SS---GGG--HHHHHTTT--

CATH classification: 2.60.120.330

B-factor: mean 20.6, std 10.35, range [1.09, 60.58]